Protein AF-A0A4Y6UR28-F1 (afdb_monomer)

Structure (mmCIF, N/CA/C/O backbone):
data_AF-A0A4Y6UR28-F1
#
_entry.id   AF-A0A4Y6UR28-F1
#
loop_
_atom_site.group_PDB
_atom_site.id
_atom_site.type_symbol
_atom_site.label_atom_id
_atom_site.label_alt_id
_atom_site.label_comp_id
_atom_site.label_asym_id
_atom_site.label_entity_id
_atom_site.label_seq_id
_atom_site.pdbx_PDB_ins_code
_atom_site.Cartn_x
_atom_site.Cartn_y
_atom_site.Cartn_z
_atom_site.occupancy
_atom_site.B_iso_or_equiv
_atom_site.auth_seq_id
_atom_site.auth_comp_id
_atom_site.auth_asym_id
_atom_site.auth_atom_id
_atom_site.pdbx_PDB_model_num
ATOM 1 N N . MET A 1 1 ? 22.992 -22.135 -3.417 1.00 51.03 1 MET A N 1
ATOM 2 C CA . MET A 1 1 ? 24.075 -21.199 -3.812 1.00 51.03 1 MET A CA 1
ATOM 3 C C . MET A 1 1 ? 24.356 -20.275 -2.634 1.00 51.03 1 MET A C 1
ATOM 5 O O . MET A 1 1 ? 23.474 -20.149 -1.793 1.00 51.03 1 MET A O 1
ATOM 9 N N . SER A 1 2 ? 25.537 -19.656 -2.532 1.00 64.38 2 SER A N 1
ATOM 10 C CA . SER A 1 2 ? 25.738 -18.569 -1.558 1.00 64.38 2 SER A CA 1
ATOM 11 C C . SER A 1 2 ? 24.917 -17.337 -1.967 1.00 64.38 2 SER A C 1
ATOM 13 O O . SER A 1 2 ? 24.614 -17.158 -3.150 1.00 64.38 2 SER A O 1
ATOM 15 N N . SER A 1 3 ? 24.559 -16.483 -1.005 1.00 68.31 3 SER A N 1
ATOM 16 C CA . SER A 1 3 ? 23.800 -15.247 -1.261 1.00 68.31 3 SER A CA 1
ATOM 17 C C . SER A 1 3 ? 24.521 -14.319 -2.248 1.00 68.31 3 SER A C 1
ATOM 19 O O . SER A 1 3 ? 23.898 -13.819 -3.182 1.00 68.31 3 SER A O 1
ATOM 21 N N . SER A 1 4 ? 25.844 -14.173 -2.106 1.00 73.25 4 SER A N 1
ATOM 22 C CA . SER A 1 4 ? 26.700 -13.434 -3.047 1.00 73.25 4 SER A CA 1
ATOM 23 C C . SER A 1 4 ? 26.659 -14.024 -4.463 1.00 73.25 4 SER A C 1
ATOM 25 O O . SER A 1 4 ? 26.408 -13.284 -5.407 1.00 73.25 4 SER A O 1
ATOM 27 N N . GLN A 1 5 ? 26.785 -15.347 -4.636 1.00 76.50 5 GLN A N 1
ATOM 28 C CA . GLN A 1 5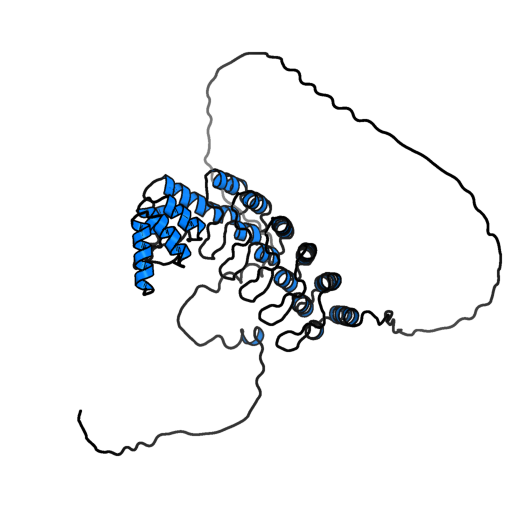 ? 26.731 -15.951 -5.974 1.00 76.50 5 GLN A CA 1
ATOM 29 C C . GLN A 1 5 ? 25.362 -15.750 -6.647 1.00 76.50 5 GLN A C 1
ATOM 31 O O . GLN A 1 5 ? 25.298 -15.583 -7.863 1.00 76.50 5 GLN A O 1
ATOM 36 N N . SER A 1 6 ? 24.273 -15.755 -5.869 1.00 80.50 6 SER A N 1
ATOM 37 C CA . SER A 1 6 ? 22.918 -15.491 -6.377 1.00 80.50 6 SER A CA 1
ATOM 38 C C . SER A 1 6 ? 22.771 -14.047 -6.878 1.00 80.50 6 SER A C 1
ATOM 40 O O . SER A 1 6 ? 22.337 -13.819 -8.007 1.00 80.50 6 SER A O 1
ATOM 42 N N . ARG A 1 7 ? 23.229 -13.076 -6.076 1.00 85.56 7 ARG A N 1
ATOM 43 C CA . ARG A 1 7 ? 23.301 -11.646 -6.423 1.00 85.56 7 ARG A CA 1
ATOM 44 C C . ARG A 1 7 ? 24.124 -11.403 -7.691 1.00 85.56 7 ARG A C 1
ATOM 46 O O . ARG A 1 7 ? 23.654 -10.723 -8.599 1.00 85.56 7 ARG A O 1
ATOM 53 N N . ASP A 1 8 ? 25.316 -11.985 -7.783 1.00 87.75 8 ASP A N 1
ATOM 54 C CA . ASP A 1 8 ? 26.204 -11.790 -8.934 1.00 87.75 8 ASP A CA 1
ATOM 55 C C . ASP A 1 8 ? 25.619 -12.396 -10.216 1.00 87.75 8 ASP A C 1
ATOM 57 O O . ASP A 1 8 ? 25.800 -11.855 -11.306 1.00 87.75 8 ASP A O 1
ATOM 61 N N . ASN A 1 9 ? 24.905 -13.520 -10.102 1.00 90.75 9 ASN A N 1
ATOM 62 C CA . ASN A 1 9 ? 24.182 -14.118 -11.223 1.00 90.75 9 ASN A CA 1
ATOM 63 C C . ASN A 1 9 ? 23.007 -13.234 -11.674 1.00 90.75 9 ASN A C 1
ATOM 65 O O . ASN A 1 9 ? 22.752 -13.145 -12.873 1.00 90.75 9 ASN A O 1
ATOM 69 N N . PHE A 1 10 ? 22.327 -12.560 -10.741 1.00 94.88 10 PHE A N 1
ATOM 70 C CA . PHE A 1 10 ? 21.234 -11.638 -11.049 1.00 94.88 10 PHE A CA 1
ATOM 71 C C . PHE A 1 10 ? 21.720 -10.391 -11.790 1.00 94.88 10 PHE A C 1
ATOM 73 O O . PHE A 1 10 ? 21.207 -10.100 -12.868 1.00 94.88 10 PHE A O 1
ATOM 80 N N . PHE A 1 11 ? 22.777 -9.728 -11.308 1.00 95.38 11 PHE A N 1
ATOM 81 C CA . PHE A 1 11 ? 23.387 -8.613 -12.042 1.00 95.38 11 PHE A CA 1
ATOM 82 C C . PHE A 1 11 ? 23.854 -9.031 -13.445 1.00 95.38 11 PHE A C 1
ATOM 84 O O . PHE A 1 11 ? 23.540 -8.342 -14.409 1.00 95.38 11 PHE A O 1
ATOM 91 N N . LYS A 1 12 ? 24.488 -10.202 -13.603 1.00 95.75 12 LYS A N 1
ATOM 92 C CA . LYS A 1 12 ? 24.901 -10.718 -14.925 1.00 95.75 12 LYS A CA 1
ATOM 93 C C . LYS A 1 12 ? 23.735 -11.007 -15.875 1.00 95.75 12 LYS A C 1
ATOM 95 O O . LYS A 1 12 ? 23.919 -10.909 -17.084 1.00 95.75 12 LYS A O 1
ATOM 100 N N . ALA A 1 13 ? 22.565 -11.398 -15.367 1.00 96.94 13 ALA A N 1
ATOM 101 C CA . ALA A 1 13 ? 21.364 -11.561 -16.190 1.00 96.94 13 ALA A CA 1
ATOM 102 C C . ALA A 1 13 ? 20.847 -10.196 -16.676 1.00 96.94 13 ALA A C 1
ATOM 104 O O . ALA A 1 13 ? 20.561 -10.030 -17.861 1.00 96.94 13 ALA A O 1
ATOM 105 N N . VAL A 1 14 ? 20.824 -9.204 -15.778 1.00 97.50 14 VAL A N 1
ATOM 106 C CA . VAL A 1 14 ? 20.419 -7.822 -16.075 1.00 97.50 14 VAL A CA 1
ATOM 107 C C . VAL A 1 14 ? 21.368 -7.150 -17.075 1.00 97.50 14 VAL A C 1
ATOM 109 O O . VAL A 1 14 ? 20.892 -6.584 -18.050 1.00 97.50 14 VAL A O 1
ATOM 112 N N . GLU A 1 15 ? 22.691 -7.255 -16.903 1.00 96.56 15 GLU A N 1
ATOM 113 C CA . GLU A 1 15 ? 23.696 -6.716 -17.845 1.00 96.56 15 GLU A CA 1
ATOM 114 C C . GLU A 1 15 ? 23.514 -7.258 -19.273 1.00 96.56 15 GLU A C 1
ATOM 116 O O . GLU A 1 15 ? 23.715 -6.543 -20.255 1.00 96.56 15 GLU A O 1
ATOM 121 N N . ARG A 1 16 ? 23.112 -8.528 -19.398 1.00 96.50 16 ARG A N 1
ATOM 122 C CA . ARG A 1 16 ? 22.907 -9.210 -20.684 1.00 96.50 16 ARG A CA 1
ATOM 123 C C . ARG A 1 16 ? 21.554 -8.935 -21.337 1.00 96.50 16 ARG A C 1
ATOM 125 O O . ARG A 1 16 ? 21.399 -9.304 -22.497 1.00 96.50 16 ARG A O 1
ATOM 132 N N . GLY A 1 17 ? 20.596 -8.351 -20.617 1.00 96.31 17 GLY A N 1
ATOM 133 C CA . GLY A 1 17 ? 19.218 -8.211 -21.098 1.00 96.31 17 GLY A CA 1
ATOM 134 C C . GLY A 1 17 ? 18.446 -9.534 -21.122 1.00 96.31 17 GLY A C 1
ATOM 135 O O . GLY A 1 17 ? 17.501 -9.687 -21.886 1.00 96.31 17 GLY A O 1
ATOM 136 N N . ASP A 1 18 ? 18.857 -10.525 -20.323 1.00 96.69 18 ASP A N 1
ATOM 137 C CA . ASP A 1 18 ? 18.219 -11.846 -20.287 1.00 96.69 18 ASP A CA 1
ATOM 138 C C . ASP A 1 18 ? 16.942 -11.785 -19.433 1.00 96.69 18 ASP A C 1
ATOM 140 O O . ASP A 1 18 ? 16.941 -12.119 -18.245 1.00 96.69 18 ASP A O 1
ATOM 144 N N . ILE A 1 19 ? 15.856 -11.289 -20.033 1.00 96.44 19 ILE A N 1
ATOM 145 C CA . ILE A 1 19 ? 14.559 -11.070 -19.377 1.00 96.44 19 ILE A CA 1
ATOM 146 C C . ILE A 1 19 ? 13.972 -12.345 -18.754 1.00 96.44 19 ILE A C 1
ATOM 148 O O . ILE A 1 19 ? 13.383 -12.283 -17.670 1.00 96.44 19 ILE A O 1
ATOM 152 N N . ASP A 1 20 ? 14.186 -13.506 -19.376 1.00 96.25 20 ASP A N 1
ATOM 153 C CA . ASP A 1 20 ? 13.738 -14.800 -18.856 1.00 96.25 20 ASP A CA 1
ATOM 154 C C . ASP A 1 20 ? 14.531 -15.184 -17.600 1.00 96.25 20 ASP A C 1
ATOM 156 O O . ASP A 1 20 ? 13.943 -15.560 -16.579 1.00 96.25 20 ASP A O 1
ATOM 160 N N . ALA A 1 21 ? 15.862 -15.036 -17.618 1.00 96.00 21 ALA A N 1
ATOM 161 C CA . ALA A 1 21 ? 16.684 -15.266 -16.435 1.00 96.00 21 ALA A CA 1
ATOM 162 C C . ALA A 1 21 ? 16.401 -14.248 -15.322 1.00 96.00 21 ALA A C 1
ATOM 164 O O . ALA A 1 21 ? 16.316 -14.654 -14.164 1.00 96.00 21 ALA A O 1
ATOM 165 N N . VAL A 1 22 ? 16.211 -12.963 -15.642 1.00 96.44 22 VAL A N 1
ATOM 166 C CA . VAL A 1 22 ? 15.828 -11.918 -14.676 1.00 96.44 22 VAL A CA 1
ATOM 167 C C . VAL A 1 22 ? 14.495 -12.267 -14.017 1.00 96.44 22 VAL A C 1
ATOM 169 O O . VAL A 1 22 ? 14.413 -12.331 -12.791 1.00 96.44 22 VAL A O 1
ATOM 172 N N . THR A 1 23 ? 13.462 -12.555 -14.811 1.00 95.19 23 THR A N 1
ATOM 173 C CA . THR A 1 23 ? 12.115 -12.861 -14.305 1.00 95.19 23 THR A CA 1
ATOM 174 C C . THR A 1 23 ? 12.115 -14.131 -13.459 1.00 95.19 23 THR A C 1
ATOM 176 O O . THR A 1 23 ? 11.526 -14.151 -12.373 1.00 95.19 23 THR A O 1
ATOM 179 N N . ARG A 1 24 ? 12.834 -15.172 -13.901 1.00 94.94 24 ARG A N 1
ATOM 180 C CA . ARG A 1 24 ? 13.018 -16.407 -13.133 1.00 94.94 24 ARG A CA 1
ATOM 181 C C . ARG A 1 24 ? 13.748 -16.145 -11.815 1.00 94.94 24 ARG A C 1
ATOM 183 O O . ARG A 1 24 ? 13.255 -16.577 -10.778 1.00 94.94 24 ARG A O 1
ATOM 190 N N . LEU A 1 25 ? 14.859 -15.407 -11.818 1.00 94.56 25 LEU A N 1
ATOM 191 C CA . LEU A 1 25 ? 15.621 -15.105 -10.600 1.00 94.56 25 LEU A CA 1
ATOM 192 C C . LEU A 1 25 ? 14.802 -14.282 -9.596 1.00 94.56 25 LEU A C 1
ATOM 194 O O . LEU A 1 25 ? 14.847 -14.571 -8.404 1.00 94.56 25 LEU A O 1
ATOM 198 N N . ILE A 1 26 ? 13.984 -13.327 -10.054 1.00 92.94 26 ILE A N 1
ATOM 199 C CA . ILE A 1 26 ? 13.045 -12.604 -9.178 1.00 92.94 26 ILE A CA 1
ATOM 200 C C . ILE A 1 26 ? 12.004 -13.568 -8.586 1.00 92.94 26 ILE A C 1
ATOM 202 O O . ILE A 1 26 ? 11.698 -13.481 -7.398 1.00 92.94 26 ILE A O 1
ATOM 206 N N . SER A 1 27 ? 11.492 -14.529 -9.366 1.00 91.44 27 SER A N 1
ATOM 207 C CA . SER A 1 27 ? 10.577 -15.560 -8.845 1.00 91.44 27 SER A CA 1
ATOM 208 C C . SER A 1 27 ? 11.245 -16.538 -7.862 1.00 91.44 27 SER A C 1
ATOM 210 O O . SER A 1 27 ? 10.584 -17.041 -6.958 1.00 91.44 27 SER A O 1
ATOM 212 N N . GLU A 1 28 ? 12.560 -16.744 -7.986 1.00 92.44 28 GLU A N 1
ATOM 213 C CA . GLU A 1 28 ? 13.406 -17.495 -7.046 1.00 92.44 28 GLU A CA 1
ATOM 214 C C . GLU A 1 28 ? 13.794 -16.669 -5.797 1.00 92.44 28 GLU A C 1
ATOM 216 O O . GLU A 1 28 ? 14.469 -17.184 -4.906 1.00 92.44 28 GLU A O 1
ATOM 221 N N . GLY A 1 29 ? 13.348 -15.408 -5.698 1.00 89.62 29 GLY A N 1
ATOM 222 C CA . GLY A 1 29 ? 13.549 -14.537 -4.536 1.00 89.62 29 GLY A CA 1
ATOM 223 C C . GLY A 1 29 ? 14.713 -13.546 -4.646 1.00 89.62 29 GLY A C 1
ATOM 224 O O . GLY A 1 29 ? 15.168 -13.043 -3.618 1.00 89.62 29 GLY A O 1
ATOM 225 N N . ALA A 1 30 ? 15.220 -13.255 -5.849 1.00 92.12 30 ALA A N 1
ATOM 226 C CA . ALA A 1 30 ? 16.208 -12.194 -6.042 1.00 92.12 30 ALA A CA 1
ATOM 227 C C . ALA A 1 30 ? 15.619 -10.811 -5.703 1.00 92.12 30 ALA A C 1
ATOM 229 O O . ALA A 1 30 ? 14.570 -10.420 -6.218 1.00 92.12 30 ALA A O 1
ATOM 230 N N . ASP A 1 31 ? 16.318 -10.060 -4.850 1.00 90.81 31 ASP A N 1
ATOM 231 C CA . ASP A 1 31 ? 15.919 -8.710 -4.459 1.00 90.81 31 ASP A CA 1
ATOM 232 C C . ASP A 1 31 ? 16.218 -7.698 -5.576 1.00 90.81 31 ASP A C 1
ATOM 234 O O . ASP A 1 31 ? 17.370 -7.472 -5.944 1.00 90.81 31 ASP A O 1
ATOM 238 N N . VAL A 1 32 ? 15.174 -7.043 -6.089 1.00 91.88 32 VAL A N 1
ATOM 239 C CA . VAL A 1 32 ? 15.271 -5.998 -7.124 1.00 91.88 32 VAL A CA 1
ATOM 240 C C . VAL A 1 32 ? 15.881 -4.681 -6.621 1.00 91.88 32 VAL A C 1
ATOM 242 O O . VAL A 1 32 ? 16.172 -3.799 -7.429 1.00 91.88 32 VAL A O 1
ATOM 245 N N . LYS A 1 33 ? 16.075 -4.533 -5.303 1.00 90.50 33 LYS A N 1
ATOM 246 C CA . LYS A 1 33 ? 16.653 -3.347 -4.643 1.00 90.50 33 LYS A CA 1
ATOM 247 C C . LYS A 1 33 ? 18.112 -3.535 -4.224 1.00 90.50 33 LYS A C 1
ATOM 249 O O . LYS A 1 33 ? 18.701 -2.596 -3.701 1.00 90.50 33 LYS A O 1
ATOM 254 N N . VAL A 1 34 ? 18.704 -4.708 -4.465 1.00 92.38 34 VAL A N 1
ATOM 255 C CA . VAL A 1 34 ? 20.110 -4.974 -4.134 1.00 92.38 34 VAL A CA 1
ATOM 256 C C . VAL A 1 34 ? 21.042 -3.974 -4.831 1.00 92.38 34 VAL A C 1
ATOM 258 O O . VAL A 1 34 ? 20.887 -3.699 -6.014 1.00 92.38 34 VAL A O 1
ATOM 261 N N . GLU A 1 35 ? 22.035 -3.448 -4.121 1.00 93.56 35 GLU A N 1
ATOM 262 C CA . GLU A 1 35 ? 23.006 -2.483 -4.658 1.00 93.56 35 GLU A CA 1
ATOM 263 C C . GLU A 1 35 ? 24.371 -3.134 -4.877 1.00 93.56 35 GLU A C 1
ATOM 265 O O . GLU A 1 35 ? 24.881 -3.812 -3.981 1.00 93.56 35 GLU A O 1
ATOM 270 N N . ASN A 1 36 ? 25.002 -2.922 -6.033 1.00 92.81 36 ASN A N 1
ATOM 271 C CA . ASN A 1 36 ? 26.381 -3.361 -6.252 1.00 92.81 36 ASN A CA 1
ATOM 272 C C . ASN A 1 36 ? 27.397 -2.495 -5.467 1.00 92.81 36 ASN A C 1
ATOM 274 O O . ASN A 1 36 ? 27.038 -1.577 -4.731 1.00 92.81 36 ASN A O 1
ATOM 278 N N . ASP A 1 37 ? 28.694 -2.753 -5.632 1.00 92.50 37 ASP A N 1
ATOM 279 C CA . ASP A 1 37 ? 29.741 -2.057 -4.868 1.00 92.50 37 ASP A CA 1
ATOM 280 C C . ASP A 1 37 ? 29.847 -0.549 -5.189 1.00 92.50 37 ASP A C 1
ATOM 282 O O . ASP A 1 37 ? 30.462 0.201 -4.424 1.00 92.50 37 ASP A O 1
ATOM 286 N N . LYS A 1 38 ? 29.200 -0.074 -6.264 1.00 93.19 38 LYS A N 1
ATOM 287 C CA . LYS A 1 38 ? 29.044 1.347 -6.617 1.00 93.19 38 LYS A CA 1
ATOM 288 C C . LYS A 1 38 ? 27.717 1.966 -6.147 1.00 93.19 38 LYS A C 1
ATOM 290 O O . LYS A 1 38 ? 27.502 3.152 -6.369 1.00 93.19 38 LYS A O 1
ATOM 295 N N . GLY A 1 39 ? 26.838 1.204 -5.493 1.00 94.50 39 GLY A N 1
ATOM 296 C CA . GLY A 1 39 ? 25.469 1.635 -5.178 1.00 94.50 39 GLY A CA 1
ATOM 297 C C . GLY A 1 39 ? 24.483 1.470 -6.344 1.00 94.50 39 GLY A C 1
ATOM 298 O O . GLY A 1 39 ? 23.332 1.875 -6.234 1.00 94.50 39 GLY A O 1
ATOM 299 N N . GLU A 1 40 ? 24.897 0.890 -7.477 1.00 95.56 40 GLU A N 1
ATOM 300 C CA . GLU A 1 40 ? 24.010 0.712 -8.631 1.00 95.56 40 GLU A CA 1
ATOM 301 C C . GLU A 1 40 ? 23.041 -0.452 -8.354 1.00 95.56 40 GLU A C 1
ATOM 303 O O . GLU A 1 40 ? 23.459 -1.591 -8.119 1.00 95.56 40 GLU A O 1
ATOM 308 N N . THR A 1 41 ? 21.736 -0.178 -8.399 1.00 96.00 41 THR A N 1
ATOM 309 C CA . THR A 1 41 ? 20.687 -1.215 -8.369 1.00 96.00 41 THR A CA 1
ATOM 310 C C . THR A 1 41 ? 20.533 -1.894 -9.740 1.00 96.00 41 THR A C 1
ATOM 312 O O . THR A 1 41 ? 20.923 -1.304 -10.752 1.00 96.00 41 THR A O 1
ATOM 315 N N . PRO A 1 42 ? 19.892 -3.078 -9.840 1.00 96.88 42 PRO A N 1
ATOM 316 C CA . PRO A 1 42 ? 19.489 -3.686 -11.109 1.00 96.88 42 PRO A CA 1
ATOM 317 C C . PRO A 1 42 ? 18.855 -2.707 -12.105 1.00 96.88 42 PRO A C 1
ATOM 319 O O . PRO A 1 42 ? 19.124 -2.786 -13.298 1.00 96.88 42 PRO A O 1
ATOM 322 N N . LEU A 1 43 ? 18.060 -1.745 -11.624 1.00 97.00 43 LEU A N 1
ATOM 323 C CA . LEU A 1 43 ? 17.400 -0.759 -12.479 1.00 97.00 43 LEU A CA 1
ATOM 324 C C . LEU A 1 43 ? 18.385 0.244 -13.105 1.00 97.00 43 LEU A C 1
ATOM 326 O O . LEU A 1 43 ? 18.196 0.626 -14.258 1.00 97.00 43 LEU A O 1
ATOM 330 N N . HIS A 1 44 ? 19.453 0.628 -12.393 1.00 97.38 44 HIS A N 1
ATOM 331 C CA . HIS A 1 44 ? 20.538 1.432 -12.973 1.00 97.38 44 HIS A CA 1
ATOM 332 C C . HIS A 1 44 ? 21.225 0.653 -14.096 1.00 97.38 44 HIS A C 1
ATOM 334 O O . HIS A 1 44 ? 21.393 1.174 -15.193 1.00 97.38 44 HIS A O 1
ATOM 340 N N . ILE A 1 45 ? 21.566 -0.614 -13.843 1.00 97.38 45 ILE A N 1
ATOM 341 C CA . ILE A 1 45 ? 22.249 -1.473 -14.815 1.00 97.38 45 ILE A CA 1
ATOM 342 C C . ILE A 1 45 ? 21.373 -1.689 -16.060 1.00 97.38 45 ILE A C 1
ATOM 344 O O . ILE A 1 45 ? 21.836 -1.462 -17.174 1.00 97.38 45 ILE A O 1
ATOM 348 N N . ALA A 1 46 ? 20.092 -2.031 -15.897 1.00 97.69 46 ALA A N 1
ATOM 349 C CA . ALA A 1 46 ? 19.163 -2.191 -17.018 1.00 97.69 46 ALA A CA 1
ATOM 350 C C . ALA A 1 46 ? 19.041 -0.911 -17.872 1.00 97.69 46 ALA A C 1
ATOM 352 O O . ALA A 1 46 ? 19.027 -0.990 -19.101 1.00 97.69 46 ALA A O 1
ATOM 353 N N . ALA A 1 47 ? 19.020 0.266 -17.233 1.00 97.69 47 ALA A N 1
ATOM 354 C CA . ALA A 1 47 ? 18.982 1.553 -17.923 1.00 97.69 47 ALA A CA 1
ATOM 355 C C . ALA A 1 47 ? 20.292 1.869 -18.676 1.00 97.69 47 ALA A C 1
ATOM 357 O O . ALA A 1 47 ? 20.229 2.287 -19.832 1.00 97.69 47 ALA A O 1
ATOM 358 N N . VAL A 1 48 ? 21.457 1.612 -18.062 1.00 97.19 48 VAL A N 1
ATOM 359 C CA . VAL A 1 48 ? 22.799 1.788 -18.666 1.00 97.19 48 VAL A CA 1
ATOM 360 C C . VAL A 1 48 ? 22.990 0.925 -19.910 1.00 97.19 48 VAL A C 1
ATOM 362 O O . VAL A 1 48 ? 23.592 1.374 -20.883 1.00 97.19 48 VAL A O 1
ATOM 365 N N . TRP A 1 49 ? 22.498 -0.314 -19.889 1.00 96.44 49 TRP A N 1
ATOM 366 C CA . TRP A 1 49 ? 22.656 -1.248 -21.006 1.00 96.44 49 TRP A CA 1
ATOM 367 C C . TRP A 1 49 ? 21.534 -1.164 -22.053 1.00 96.44 49 TRP A C 1
ATOM 369 O O . TRP A 1 49 ? 21.641 -1.787 -23.107 1.00 96.44 49 TRP A O 1
ATOM 379 N N . GLY A 1 50 ? 20.492 -0.361 -21.811 1.00 96.50 50 GLY A N 1
ATOM 380 C CA . GLY A 1 50 ? 19.418 -0.114 -22.777 1.00 96.50 50 GLY A CA 1
ATOM 381 C C . GLY A 1 50 ? 18.329 -1.194 -22.838 1.00 96.50 50 GLY A C 1
ATOM 382 O O . GLY A 1 50 ? 17.563 -1.226 -23.801 1.00 96.50 50 GLY A O 1
ATOM 383 N N . HIS A 1 51 ? 18.230 -2.058 -21.825 1.00 96.94 51 HIS A N 1
ATOM 384 C CA . HIS A 1 51 ? 17.303 -3.197 -21.796 1.00 96.94 51 HIS A CA 1
ATOM 385 C C . HIS A 1 51 ? 15.925 -2.771 -21.279 1.00 96.94 51 HIS A C 1
ATOM 387 O O . HIS A 1 51 ? 15.625 -2.887 -20.088 1.00 96.94 51 HIS A O 1
ATOM 393 N N . LYS A 1 52 ? 15.093 -2.212 -22.167 1.00 95.81 52 LYS A N 1
ATOM 394 C CA . LYS A 1 52 ? 13.780 -1.641 -21.814 1.00 95.81 52 LYS A CA 1
ATOM 395 C C . LYS A 1 52 ? 12.849 -2.655 -21.143 1.00 95.81 52 LYS A C 1
ATOM 397 O O . LYS A 1 52 ? 12.233 -2.334 -20.134 1.00 95.81 52 LYS A O 1
ATOM 402 N N . ASP A 1 53 ? 12.762 -3.866 -21.674 1.00 96.31 53 ASP A N 1
ATOM 403 C CA . ASP A 1 53 ? 11.957 -4.962 -21.127 1.00 96.31 53 ASP A CA 1
ATOM 404 C C . ASP A 1 53 ? 12.379 -5.342 -19.697 1.00 96.31 53 ASP A C 1
ATOM 406 O O . ASP A 1 53 ? 11.534 -5.515 -18.816 1.00 96.31 53 ASP A O 1
ATOM 410 N N . VAL A 1 54 ? 13.687 -5.375 -19.431 1.00 97.50 54 VAL A N 1
ATOM 411 C CA . VAL A 1 54 ? 14.246 -5.575 -18.088 1.00 97.50 54 VAL A CA 1
ATOM 412 C C . VAL A 1 54 ? 13.957 -4.377 -17.175 1.00 97.50 54 VAL A C 1
ATOM 414 O O . VAL A 1 54 ? 13.590 -4.583 -16.019 1.00 97.50 54 VAL A O 1
ATOM 417 N N . VAL A 1 55 ? 14.046 -3.135 -17.670 1.00 96.94 55 VAL A N 1
ATOM 418 C CA . VAL A 1 55 ? 13.624 -1.927 -16.929 1.00 96.94 55 VAL A CA 1
ATOM 419 C C . VAL A 1 55 ? 12.149 -2.026 -16.526 1.00 96.94 55 VAL A C 1
ATOM 421 O O . VAL A 1 55 ? 11.820 -1.830 -15.356 1.00 96.94 55 VAL A O 1
ATOM 424 N N . GLU A 1 56 ? 11.263 -2.372 -17.462 1.00 94.69 56 GLU A N 1
ATOM 425 C CA . GLU A 1 56 ? 9.830 -2.529 -17.207 1.00 94.69 56 GLU A CA 1
ATOM 426 C C . GLU A 1 56 ? 9.554 -3.630 -16.178 1.00 94.69 56 GLU A C 1
ATOM 428 O O . GLU A 1 56 ? 8.858 -3.380 -15.194 1.00 94.69 56 GLU A O 1
ATOM 433 N N . ALA A 1 57 ? 10.157 -4.810 -16.339 1.00 94.62 57 ALA A N 1
ATOM 434 C CA . ALA A 1 57 ? 9.987 -5.920 -15.407 1.00 94.62 57 ALA A CA 1
ATOM 435 C C . ALA A 1 57 ? 10.517 -5.606 -13.999 1.00 94.62 57 ALA A C 1
ATOM 437 O O . ALA A 1 57 ? 9.893 -5.992 -13.011 1.00 94.62 57 ALA A O 1
ATOM 438 N N . LEU A 1 58 ? 11.631 -4.879 -13.870 1.00 95.25 58 LEU A N 1
ATOM 439 C CA . LEU A 1 58 ? 12.151 -4.444 -12.570 1.00 95.25 58 LEU A CA 1
ATOM 440 C C . LEU A 1 58 ? 11.213 -3.433 -11.891 1.00 95.25 58 LEU A C 1
ATOM 442 O O . LEU A 1 58 ? 10.943 -3.566 -10.694 1.00 95.25 58 LEU A O 1
ATOM 446 N N . LEU A 1 59 ? 10.674 -2.462 -12.638 1.00 93.38 59 LEU A N 1
ATOM 447 C CA . LEU A 1 59 ? 9.685 -1.501 -12.132 1.00 93.38 59 LEU A CA 1
ATOM 448 C C . LEU A 1 59 ? 8.392 -2.201 -11.684 1.00 93.38 59 LEU A C 1
ATOM 450 O O . LEU A 1 59 ? 7.921 -1.959 -10.573 1.00 93.38 59 LEU A O 1
ATOM 454 N N . ASP A 1 60 ? 7.871 -3.130 -12.491 1.00 88.88 60 ASP A N 1
ATOM 455 C CA . ASP A 1 60 ? 6.666 -3.916 -12.183 1.00 88.88 60 ASP A CA 1
ATOM 456 C C . ASP A 1 60 ? 6.865 -4.868 -10.983 1.00 88.88 60 ASP A C 1
ATOM 458 O O . ASP A 1 60 ? 5.901 -5.282 -10.332 1.00 88.88 60 ASP A O 1
ATOM 462 N N . LYS A 1 61 ? 8.120 -5.187 -10.634 1.00 89.88 61 LYS A N 1
ATOM 463 C CA . LYS A 1 61 ? 8.506 -5.930 -9.419 1.00 89.88 61 LYS A CA 1
ATOM 464 C C . LYS A 1 61 ? 8.890 -5.025 -8.240 1.00 89.88 61 LYS A C 1
ATOM 466 O O . LYS A 1 61 ? 9.279 -5.525 -7.186 1.00 89.88 61 LYS A O 1
ATOM 471 N N . GLY A 1 62 ? 8.702 -3.711 -8.367 1.00 87.31 62 GLY A N 1
ATOM 472 C CA . GLY A 1 62 ? 8.849 -2.746 -7.278 1.00 87.31 62 GLY A CA 1
ATOM 473 C C . GLY A 1 62 ? 10.277 -2.253 -7.045 1.00 87.31 62 GLY A C 1
ATOM 474 O O . GLY A 1 62 ? 10.607 -1.900 -5.910 1.00 87.31 62 GLY A O 1
ATOM 475 N N . ALA A 1 63 ? 11.124 -2.228 -8.079 1.00 92.25 63 ALA A N 1
ATOM 476 C CA . ALA A 1 63 ? 12.375 -1.475 -8.044 1.00 92.25 63 ALA A CA 1
ATOM 477 C C . ALA A 1 63 ? 12.095 0.029 -7.851 1.00 92.25 63 ALA A C 1
ATOM 479 O O . ALA A 1 63 ? 11.156 0.578 -8.430 1.00 92.25 63 ALA A O 1
ATOM 480 N N . ASN A 1 64 ? 12.921 0.699 -7.042 1.00 91.38 64 ASN A N 1
ATOM 481 C CA . ASN A 1 64 ? 12.786 2.133 -6.791 1.00 91.38 64 ASN A CA 1
ATOM 482 C C . ASN A 1 64 ? 13.300 2.937 -7.997 1.00 91.38 64 ASN A C 1
ATOM 484 O O . ASN A 1 64 ? 14.506 2.979 -8.245 1.00 91.38 64 ASN A O 1
ATOM 488 N N . VAL A 1 65 ? 12.391 3.603 -8.718 1.00 93.00 65 VAL A N 1
ATOM 489 C CA . VAL A 1 65 ? 12.716 4.441 -9.894 1.00 93.00 65 VAL A CA 1
ATOM 490 C C . VAL A 1 65 ? 13.621 5.631 -9.555 1.00 93.00 65 VAL A C 1
ATOM 492 O O . VAL A 1 65 ? 14.410 6.070 -10.390 1.00 93.00 65 VAL A O 1
ATOM 495 N N . ASN A 1 66 ? 13.554 6.101 -8.308 1.00 91.81 66 ASN A N 1
ATOM 496 C CA . ASN A 1 66 ? 14.329 7.217 -7.771 1.00 91.81 66 ASN A CA 1
ATOM 497 C C . ASN A 1 66 ? 15.518 6.754 -6.908 1.00 91.81 66 ASN A C 1
ATOM 499 O O . ASN A 1 66 ? 16.034 7.536 -6.109 1.00 91.81 66 ASN A O 1
ATOM 503 N N . ALA A 1 67 ? 15.947 5.491 -7.028 1.00 91.94 67 ALA A N 1
ATOM 504 C CA . ALA A 1 67 ? 17.196 5.040 -6.417 1.00 91.94 67 ALA A CA 1
ATOM 505 C C . ALA A 1 67 ? 18.378 5.880 -6.933 1.00 91.94 67 ALA A C 1
ATOM 507 O O . ALA A 1 67 ? 18.346 6.357 -8.069 1.00 91.94 67 ALA A O 1
ATOM 508 N N . VAL A 1 68 ? 19.409 6.050 -6.104 1.00 93.56 68 VAL A N 1
ATOM 509 C CA . VAL A 1 68 ? 20.637 6.769 -6.463 1.00 93.56 68 VAL A CA 1
ATOM 510 C C . VAL A 1 68 ? 21.864 5.916 -6.175 1.00 93.56 68 VAL A C 1
ATOM 512 O O . VAL A 1 68 ? 21.935 5.278 -5.127 1.00 93.56 68 VAL A O 1
ATOM 515 N N . ASP A 1 69 ? 22.827 5.930 -7.092 1.00 95.00 69 ASP A N 1
ATOM 516 C CA . ASP A 1 69 ? 24.153 5.348 -6.882 1.00 95.00 69 ASP A CA 1
ATOM 517 C C . ASP A 1 69 ? 25.030 6.221 -5.953 1.00 95.00 69 ASP A C 1
ATOM 519 O O . ASP A 1 69 ? 24.624 7.291 -5.482 1.00 95.00 69 ASP A O 1
ATOM 523 N N . LYS A 1 70 ? 26.275 5.791 -5.698 1.00 96.12 70 LYS A N 1
ATOM 524 C CA . LYS A 1 70 ? 27.237 6.554 -4.877 1.00 96.12 70 LYS A CA 1
ATOM 525 C C . LYS A 1 70 ? 27.673 7.892 -5.494 1.00 96.12 70 LYS A C 1
ATOM 527 O O . LYS A 1 70 ? 28.201 8.726 -4.761 1.00 96.12 70 LYS A O 1
ATOM 532 N N . ASP A 1 71 ? 27.426 8.118 -6.785 1.00 94.75 71 ASP A N 1
ATOM 533 C CA . ASP A 1 71 ? 27.660 9.397 -7.467 1.00 94.75 71 ASP A CA 1
ATOM 534 C C . ASP A 1 71 ? 26.420 10.324 -7.415 1.00 94.75 71 ASP A C 1
ATOM 536 O O . ASP A 1 71 ? 26.456 11.443 -7.937 1.00 94.75 71 ASP A O 1
ATOM 540 N N . GLY A 1 72 ? 25.301 9.887 -6.820 1.00 94.19 72 GLY A N 1
ATOM 541 C CA . GLY A 1 72 ? 24.036 10.633 -6.804 1.00 94.19 72 GLY A CA 1
ATOM 542 C C . GLY A 1 72 ? 23.295 10.623 -8.150 1.00 94.19 72 GLY A C 1
ATOM 543 O O . GLY A 1 72 ? 22.500 11.533 -8.454 1.00 94.19 72 GLY A O 1
ATOM 544 N N . LYS A 1 73 ? 23.569 9.629 -9.001 1.00 94.94 73 LYS A N 1
ATOM 545 C CA . LYS A 1 73 ? 22.898 9.438 -10.288 1.00 94.94 73 LYS A CA 1
ATOM 546 C C . LYS A 1 73 ? 21.740 8.464 -10.131 1.00 94.94 73 LYS A C 1
ATOM 548 O O . LYS A 1 73 ? 21.860 7.470 -9.434 1.00 94.94 73 LYS A O 1
ATOM 553 N N . THR A 1 74 ? 20.621 8.767 -10.782 1.00 94.56 74 THR A N 1
ATOM 554 C CA . THR A 1 74 ? 19.450 7.884 -10.866 1.00 94.56 74 THR A CA 1
ATOM 555 C C . THR A 1 74 ? 19.515 7.046 -12.147 1.00 94.56 74 THR A C 1
ATOM 557 O O . THR A 1 74 ? 20.215 7.450 -13.084 1.00 94.56 74 THR A O 1
ATOM 560 N N . PRO A 1 75 ? 18.729 5.957 -12.278 1.00 95.31 75 PRO A N 1
ATOM 561 C CA . PRO A 1 75 ? 18.620 5.206 -13.530 1.00 95.31 75 PRO A CA 1
ATOM 562 C C . PRO A 1 75 ? 18.280 6.097 -14.736 1.00 95.31 75 PRO A C 1
ATOM 564 O O . PRO A 1 75 ? 18.843 5.917 -15.808 1.00 95.31 75 PRO A O 1
ATOM 567 N N . PHE A 1 76 ? 17.438 7.122 -14.542 1.00 95.50 76 PHE A N 1
ATOM 568 C CA . PHE A 1 76 ? 17.111 8.132 -15.560 1.00 95.50 76 PHE A CA 1
ATOM 569 C C . PHE A 1 76 ? 18.350 8.873 -16.094 1.00 95.50 76 PHE A C 1
ATOM 571 O O . PHE A 1 76 ? 18.490 9.038 -17.301 1.00 95.50 76 PHE A O 1
ATOM 578 N N . LYS A 1 77 ? 19.269 9.301 -15.213 1.00 95.25 77 LYS A N 1
ATOM 579 C CA . LYS A 1 77 ? 20.495 10.027 -15.610 1.00 95.25 77 LYS A CA 1
ATOM 580 C C . LYS A 1 77 ? 21.524 9.132 -16.311 1.00 95.25 77 LYS A C 1
ATOM 582 O O . LYS A 1 77 ? 22.469 9.651 -16.896 1.00 95.25 77 LYS A O 1
ATOM 587 N N . LEU A 1 78 ? 21.376 7.815 -16.184 1.00 94.75 78 LEU A N 1
ATOM 588 C CA . LEU A 1 78 ? 22.264 6.802 -16.751 1.00 94.75 78 LEU A CA 1
ATOM 589 C C . LEU A 1 78 ? 21.653 6.070 -17.958 1.00 94.75 78 LEU A C 1
ATOM 591 O O . LEU A 1 78 ? 22.301 5.187 -18.514 1.00 94.75 78 LEU A O 1
ATOM 595 N N . ALA A 1 79 ? 20.419 6.402 -18.349 1.00 95.94 79 ALA A N 1
ATOM 596 C CA . ALA A 1 79 ? 19.695 5.709 -19.405 1.00 95.94 79 ALA A CA 1
ATOM 597 C C . ALA A 1 79 ? 20.409 5.819 -20.764 1.00 95.94 79 ALA A C 1
ATOM 599 O O . ALA A 1 79 ? 20.782 6.907 -21.199 1.00 95.94 79 ALA A O 1
ATOM 600 N N . ALA A 1 80 ? 20.558 4.687 -21.455 1.00 93.81 80 ALA A N 1
ATOM 601 C CA . ALA A 1 80 ? 21.261 4.608 -22.737 1.00 93.81 80 ALA A CA 1
ATOM 602 C C . ALA A 1 80 ? 20.536 5.295 -23.909 1.00 93.81 80 ALA A C 1
ATOM 604 O O . ALA A 1 80 ? 21.158 5.577 -24.934 1.00 93.81 80 ALA A O 1
ATOM 605 N N . ASN A 1 81 ? 19.219 5.501 -23.804 1.00 93.62 81 ASN A N 1
ATOM 606 C CA . ASN A 1 81 ? 18.379 6.032 -24.876 1.00 93.62 81 ASN A CA 1
ATOM 607 C C . ASN A 1 81 ? 17.192 6.853 -24.338 1.00 93.62 81 ASN A C 1
ATOM 609 O O . ASN A 1 81 ? 16.759 6.681 -23.195 1.00 93.62 81 ASN A O 1
ATOM 613 N N . GLU A 1 82 ? 16.651 7.724 -25.195 1.00 94.25 82 GLU A N 1
ATOM 614 C CA . GLU A 1 82 ? 15.545 8.638 -24.867 1.00 94.25 82 GLU A CA 1
ATOM 615 C C . GLU A 1 82 ? 14.247 7.906 -24.479 1.00 94.25 82 GLU A C 1
ATOM 617 O O . GLU A 1 82 ? 13.459 8.426 -23.691 1.00 94.25 82 GLU A O 1
ATOM 622 N N . GLU A 1 83 ? 14.018 6.691 -24.989 1.00 94.31 83 GLU A N 1
ATOM 623 C CA . GLU A 1 83 ? 12.812 5.906 -24.699 1.00 94.31 83 GLU A CA 1
ATOM 624 C C . GLU A 1 83 ? 12.782 5.433 -23.237 1.00 94.31 83 GLU A C 1
ATOM 626 O O . GLU A 1 83 ? 11.804 5.662 -22.523 1.00 94.31 83 GLU A O 1
ATOM 631 N N . ILE A 1 84 ? 13.875 4.826 -22.762 1.00 95.62 84 ILE A N 1
ATOM 632 C CA . ILE A 1 84 ? 14.030 4.423 -21.358 1.00 95.62 84 ILE A CA 1
ATOM 633 C C . ILE A 1 84 ? 14.100 5.654 -20.458 1.00 95.62 84 ILE A C 1
ATOM 635 O O . ILE A 1 84 ? 13.522 5.649 -19.371 1.00 95.62 84 ILE A O 1
ATOM 639 N N . GLN A 1 85 ? 14.759 6.722 -20.914 1.00 95.25 85 GLN A N 1
ATOM 640 C CA . GLN A 1 85 ? 14.812 7.984 -20.187 1.00 95.25 85 GLN A CA 1
ATOM 641 C C . GLN A 1 85 ? 13.397 8.546 -19.957 1.00 95.25 85 GLN A C 1
ATOM 643 O O . GLN A 1 85 ? 13.022 8.785 -18.811 1.00 95.25 85 GLN A O 1
ATOM 648 N N . THR A 1 86 ? 12.574 8.651 -21.004 1.00 95.25 86 THR A N 1
ATOM 649 C CA . THR A 1 86 ? 11.178 9.117 -20.917 1.00 95.25 86 THR A CA 1
ATOM 650 C C . THR A 1 86 ? 10.330 8.206 -20.028 1.00 95.25 86 THR A C 1
ATOM 652 O O . THR A 1 86 ? 9.602 8.698 -19.167 1.00 95.25 86 THR A O 1
ATOM 655 N N . LEU A 1 87 ? 10.457 6.879 -20.166 1.00 95.62 87 LEU A N 1
ATOM 656 C CA . LEU A 1 87 ? 9.744 5.908 -19.328 1.00 95.62 87 LEU A CA 1
ATOM 657 C C . LEU A 1 87 ? 10.060 6.097 -17.836 1.00 95.62 87 LEU A C 1
ATOM 659 O O . LEU A 1 87 ? 9.143 6.142 -17.012 1.00 95.62 87 LEU A O 1
ATOM 663 N N . LEU A 1 88 ? 11.344 6.211 -17.485 1.00 95.81 88 LEU A N 1
ATOM 664 C CA . LEU A 1 88 ? 11.795 6.408 -16.107 1.00 95.81 88 LEU A CA 1
ATOM 665 C C . LEU A 1 88 ? 11.364 7.777 -15.569 1.00 95.81 88 LEU A C 1
ATOM 667 O O . LEU A 1 88 ? 10.896 7.860 -14.435 1.00 95.81 88 LEU A O 1
ATOM 671 N N . GLU A 1 89 ? 11.461 8.835 -16.378 1.00 95.56 89 GLU A N 1
ATOM 672 C CA . GLU A 1 89 ? 11.054 10.188 -15.989 1.00 95.56 89 GLU A CA 1
ATOM 673 C C . GLU A 1 89 ? 9.553 10.278 -15.726 1.00 95.56 89 GLU A C 1
ATOM 675 O O . GLU A 1 89 ? 9.137 10.758 -14.673 1.00 95.56 89 GLU A O 1
ATOM 680 N N . ASN A 1 90 ? 8.733 9.778 -16.651 1.00 95.81 90 ASN A N 1
ATOM 681 C CA . ASN A 1 90 ? 7.281 9.809 -16.527 1.00 95.81 90 ASN A CA 1
ATOM 682 C C . ASN A 1 90 ? 6.802 8.942 -15.357 1.00 95.81 90 ASN A C 1
ATOM 684 O O . ASN A 1 90 ? 5.912 9.338 -14.604 1.00 95.81 90 ASN A O 1
ATOM 688 N N . THR A 1 91 ? 7.448 7.797 -15.142 1.00 95.56 91 THR A N 1
ATOM 689 C CA . THR A 1 91 ? 7.187 6.931 -13.989 1.00 95.56 91 THR A CA 1
ATOM 690 C C . THR A 1 91 ? 7.575 7.604 -12.662 1.00 95.56 91 THR A C 1
ATOM 692 O O . THR A 1 91 ? 6.818 7.528 -11.694 1.00 95.56 91 THR A O 1
ATOM 695 N N . ALA A 1 92 ? 8.701 8.323 -12.603 1.00 94.62 92 ALA A N 1
ATOM 696 C CA . ALA A 1 92 ? 9.096 9.098 -11.424 1.00 94.62 92 ALA A CA 1
ATOM 697 C C . ALA A 1 92 ? 8.169 10.303 -11.169 1.00 94.62 92 ALA A C 1
ATOM 699 O O . ALA A 1 92 ? 7.772 10.544 -10.027 1.00 94.62 92 ALA A O 1
ATOM 700 N N . LYS A 1 93 ? 7.773 11.032 -12.223 1.00 96.75 93 LYS A N 1
ATOM 701 C CA . LYS A 1 93 ? 6.814 12.147 -12.146 1.00 96.75 93 LYS A CA 1
ATOM 702 C C . LYS A 1 93 ? 5.439 11.693 -11.665 1.00 96.75 93 LYS A C 1
ATOM 704 O O . LYS A 1 93 ? 4.803 12.436 -10.925 1.00 96.75 93 LYS A O 1
ATOM 709 N N . LEU A 1 94 ? 4.998 10.483 -12.018 1.00 97.88 94 LEU A N 1
ATOM 710 C CA . LEU A 1 94 ? 3.681 9.964 -11.637 1.00 97.88 94 LEU A CA 1
ATOM 711 C C . LEU A 1 94 ? 3.513 9.859 -10.112 1.00 97.88 94 LEU A C 1
ATOM 713 O O . LEU A 1 94 ? 2.450 10.197 -9.596 1.00 97.88 94 LEU A O 1
ATOM 717 N N . LEU A 1 95 ? 4.562 9.450 -9.388 1.00 96.12 95 LEU A N 1
ATOM 718 C CA . LEU A 1 95 ? 4.579 9.436 -7.917 1.00 96.12 95 LEU A CA 1
ATOM 719 C C . LEU A 1 95 ? 4.325 10.838 -7.342 1.00 96.12 95 LEU A C 1
ATOM 721 O O . LEU A 1 95 ? 3.469 11.020 -6.477 1.00 96.12 95 LEU A O 1
ATOM 725 N N . GLU A 1 96 ? 5.039 11.840 -7.855 1.00 96.12 96 GLU A N 1
ATOM 726 C CA . GLU A 1 96 ? 4.963 13.223 -7.378 1.00 96.12 96 GLU A CA 1
ATOM 727 C C . GLU A 1 96 ? 3.655 13.921 -7.790 1.00 96.12 96 GLU A C 1
ATOM 729 O O . GLU A 1 96 ? 3.079 14.671 -7.000 1.00 96.12 96 GLU A O 1
ATOM 734 N N . ALA A 1 97 ? 3.151 13.651 -8.997 1.00 98.06 97 ALA A N 1
ATOM 735 C CA . ALA A 1 97 ? 1.864 14.146 -9.477 1.00 98.06 97 ALA A CA 1
ATOM 736 C C . ALA A 1 97 ? 0.706 13.578 -8.644 1.00 98.06 97 ALA A C 1
ATOM 738 O O . ALA A 1 97 ? -0.169 14.334 -8.216 1.00 98.06 97 ALA A O 1
ATOM 739 N N . ALA A 1 98 ? 0.747 12.277 -8.330 1.00 98.38 98 ALA A N 1
ATOM 740 C CA . ALA A 1 98 ? -0.249 11.632 -7.482 1.00 98.38 98 ALA A CA 1
ATOM 741 C C . ALA A 1 98 ? -0.211 12.143 -6.033 1.00 98.38 98 ALA A C 1
ATOM 743 O O . ALA A 1 98 ? -1.262 12.385 -5.447 1.00 98.38 98 ALA A O 1
ATOM 744 N N . ARG A 1 99 ? 0.982 12.398 -5.475 1.00 97.56 99 ARG A N 1
ATOM 745 C CA . ARG A 1 99 ? 1.158 13.025 -4.150 1.00 97.56 99 ARG A CA 1
ATOM 746 C C . ARG A 1 99 ? 0.616 14.457 -4.088 1.00 97.56 99 ARG A C 1
ATOM 748 O O . ARG A 1 99 ? 0.098 14.876 -3.053 1.00 97.56 99 ARG A O 1
ATOM 755 N N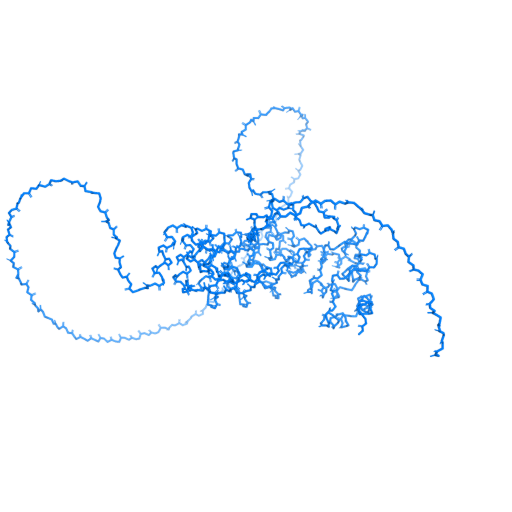 . LYS A 1 100 ? 0.730 15.207 -5.188 1.00 98.06 100 LYS A N 1
ATOM 756 C CA . LYS A 1 100 ? 0.222 16.582 -5.329 1.00 98.06 100 LYS A CA 1
ATOM 757 C C . LYS A 1 100 ? -1.264 16.681 -5.683 1.00 98.06 100 LYS A C 1
ATOM 759 O O . LYS A 1 100 ? -1.806 17.773 -5.568 1.00 98.06 100 LYS A O 1
ATOM 764 N N . GLY A 1 101 ? -1.900 15.596 -6.126 1.00 97.94 101 GLY A N 1
ATOM 765 C CA . GLY A 1 101 ? -3.295 15.614 -6.580 1.00 97.94 101 GLY A CA 1
ATOM 766 C C . GLY A 1 101 ? -3.499 16.176 -7.991 1.00 97.94 101 GLY A C 1
ATOM 767 O O . GLY A 1 101 ? -4.617 16.531 -8.348 1.00 97.94 101 GLY A O 1
ATOM 768 N N . ASN A 1 102 ? -2.442 16.278 -8.805 1.00 98.12 102 ASN A N 1
ATOM 769 C CA . ASN A 1 102 ? -2.536 16.828 -10.161 1.00 98.12 102 ASN A CA 1
ATOM 770 C C . ASN A 1 102 ? -3.101 15.771 -11.128 1.00 98.12 102 ASN A C 1
ATOM 772 O O . ASN A 1 102 ? -2.362 14.938 -11.661 1.00 98.12 102 ASN A O 1
ATOM 776 N N . ILE A 1 103 ? -4.421 15.790 -11.314 1.00 97.94 103 ILE A N 1
ATOM 777 C CA . ILE A 1 103 ? -5.171 14.808 -12.104 1.00 97.94 103 ILE A CA 1
ATOM 778 C C . ILE A 1 103 ? -4.861 14.879 -13.605 1.00 97.94 103 ILE A C 1
ATOM 780 O O . ILE A 1 103 ? -4.772 13.835 -14.258 1.00 97.94 103 ILE A O 1
ATOM 784 N N . GLU A 1 104 ? -4.641 16.073 -14.154 1.00 98.06 104 GLU A N 1
ATOM 785 C CA . GLU A 1 104 ? -4.269 16.270 -15.557 1.00 98.06 104 GLU A CA 1
ATOM 786 C C . GLU A 1 104 ? -2.916 15.615 -15.851 1.00 98.06 104 GLU A C 1
ATOM 788 O O . GLU A 1 104 ? -2.793 14.832 -16.795 1.00 98.06 104 GLU A O 1
ATOM 793 N N . GLU A 1 105 ? -1.920 15.873 -15.001 1.00 97.94 105 GLU A N 1
ATOM 794 C CA . GLU A 1 105 ? -0.576 15.310 -15.125 1.00 97.94 105 GLU A CA 1
ATOM 795 C C . GLU A 1 105 ? -0.581 13.793 -14.902 1.00 97.94 105 GLU A C 1
ATOM 797 O O . GLU A 1 105 ? 0.017 13.063 -15.687 1.00 97.94 105 GLU A O 1
ATOM 802 N N . VAL A 1 106 ? -1.311 13.286 -13.900 1.00 98.44 106 VAL A N 1
ATOM 803 C CA . VAL A 1 106 ? -1.490 11.836 -13.695 1.00 98.44 106 VAL A CA 1
ATOM 804 C C . VAL A 1 106 ? -2.083 11.177 -14.945 1.00 98.44 106 VAL A C 1
ATOM 806 O O . VAL A 1 106 ? -1.553 10.173 -15.420 1.00 98.44 106 VAL A O 1
ATOM 809 N N . THR A 1 107 ? -3.146 11.750 -15.512 1.00 97.88 107 THR A N 1
ATOM 810 C CA . THR A 1 107 ? -3.823 11.193 -16.694 1.00 97.88 107 THR A CA 1
ATOM 811 C C . THR A 1 107 ? -2.914 11.222 -17.926 1.00 97.88 107 THR A C 1
ATOM 813 O O . THR A 1 107 ? -2.829 10.229 -18.653 1.00 97.88 107 THR A O 1
ATOM 816 N N . ARG A 1 108 ? -2.177 12.324 -18.126 1.00 98.06 108 ARG A N 1
ATOM 817 C CA . ARG A 1 108 ? -1.184 12.480 -19.198 1.00 98.06 108 ARG A CA 1
ATOM 818 C C . ARG A 1 108 ? -0.071 11.436 -19.083 1.00 98.06 108 ARG A C 1
ATOM 820 O O . ARG A 1 108 ? 0.164 10.694 -20.034 1.00 98.06 108 ARG A O 1
ATOM 827 N N . LEU A 1 109 ? 0.547 11.309 -17.909 1.00 97.69 109 LEU A N 1
ATOM 828 C CA . LEU A 1 109 ? 1.634 10.361 -17.650 1.00 97.69 109 LEU A CA 1
ATOM 829 C C . LEU A 1 109 ? 1.199 8.899 -17.834 1.00 97.69 109 LEU A C 1
ATOM 831 O O . LEU A 1 109 ? 1.955 8.105 -18.391 1.00 97.69 109 LEU A O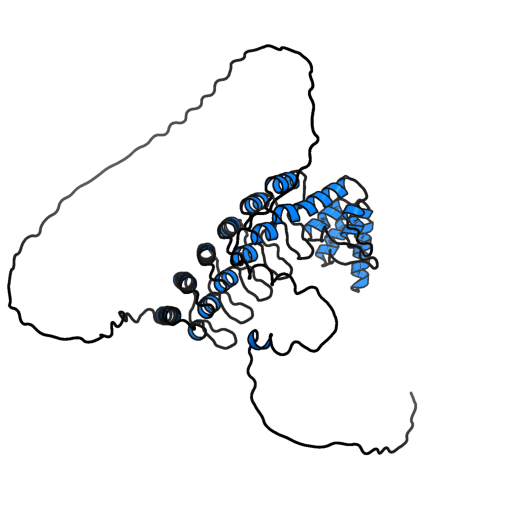 1
ATOM 835 N N . ILE A 1 110 ? -0.025 8.544 -17.427 1.00 96.31 110 ILE A N 1
ATOM 836 C CA . ILE A 1 110 ? -0.600 7.210 -17.675 1.00 96.31 110 ILE A CA 1
ATOM 837 C C . ILE A 1 110 ? -0.757 6.957 -19.182 1.00 96.31 110 ILE A C 1
ATOM 839 O O . ILE A 1 110 ? -0.394 5.881 -19.656 1.00 96.31 110 ILE A O 1
ATOM 843 N N . SER A 1 111 ? -1.252 7.936 -19.950 1.00 95.75 111 SER A N 1
ATOM 844 C CA . SER A 1 111 ? -1.389 7.798 -21.410 1.00 95.75 111 SER A CA 1
ATOM 845 C C . SER A 1 111 ? -0.043 7.717 -22.145 1.00 95.75 111 SER A C 1
ATOM 847 O O . SER A 1 111 ? 0.048 7.074 -23.187 1.00 95.75 111 SER A O 1
ATOM 849 N N . GLU A 1 112 ? 1.013 8.286 -21.560 1.00 95.31 112 GLU A N 1
ATOM 850 C CA . GLU A 1 112 ? 2.405 8.187 -22.019 1.00 95.31 112 GLU A CA 1
ATOM 851 C C . GLU A 1 112 ? 3.139 6.934 -21.494 1.00 95.31 112 GLU A C 1
ATOM 853 O O . GLU A 1 112 ? 4.348 6.799 -21.681 1.00 95.31 112 GLU A O 1
ATOM 858 N N . GLY A 1 113 ? 2.433 5.995 -20.849 1.00 91.06 113 GLY A N 1
ATOM 859 C CA . GLY A 1 113 ? 2.975 4.686 -20.470 1.00 91.06 113 GLY A CA 1
ATOM 860 C C . GLY A 1 113 ? 3.728 4.627 -19.135 1.00 91.06 113 GLY A C 1
ATOM 861 O O . GLY A 1 113 ? 4.460 3.664 -18.899 1.00 91.06 113 GLY A O 1
ATOM 862 N N . ALA A 1 114 ? 3.558 5.611 -18.243 1.00 95.12 114 ALA A N 1
ATOM 863 C CA . ALA A 1 114 ? 4.138 5.571 -16.898 1.00 95.12 114 ALA A CA 1
ATOM 864 C C . ALA A 1 114 ? 3.680 4.333 -16.097 1.00 95.12 114 ALA A C 1
ATOM 866 O O . ALA A 1 114 ? 2.499 3.971 -16.087 1.00 95.12 114 ALA A O 1
ATOM 867 N N . LYS A 1 115 ? 4.602 3.692 -15.364 1.00 95.50 115 LYS A N 1
ATOM 868 C CA . LYS A 1 115 ? 4.300 2.474 -14.592 1.00 95.50 115 LYS A CA 1
ATOM 869 C C . LYS A 1 115 ? 3.544 2.796 -13.299 1.00 95.50 115 LYS A C 1
ATOM 871 O O . LYS A 1 115 ? 4.132 3.203 -12.303 1.00 95.50 115 LYS A O 1
ATOM 876 N N . VAL A 1 116 ? 2.234 2.540 -13.280 1.00 95.19 116 VAL A N 1
ATOM 877 C CA . VAL A 1 116 ? 1.339 2.863 -12.143 1.00 95.19 116 VAL A CA 1
ATOM 878 C C . VAL A 1 116 ? 1.605 2.086 -10.848 1.00 95.19 116 VAL A C 1
ATOM 880 O O . VAL A 1 116 ? 1.179 2.517 -9.779 1.00 95.19 116 VAL A O 1
ATOM 883 N N . ASN A 1 117 ? 2.313 0.957 -10.928 1.00 94.88 117 ASN A N 1
ATOM 884 C CA . ASN A 1 117 ? 2.689 0.127 -9.778 1.00 94.88 117 ASN A CA 1
ATOM 885 C C . ASN A 1 117 ? 4.103 0.417 -9.250 1.00 94.88 117 ASN A C 1
ATOM 887 O O . ASN A 1 117 ? 4.553 -0.278 -8.335 1.00 94.88 117 ASN A O 1
ATOM 891 N N . VAL A 1 118 ? 4.802 1.412 -9.814 1.00 93.50 118 VAL A N 1
ATOM 892 C CA . VAL A 1 118 ? 6.138 1.804 -9.352 1.00 93.50 118 VAL A CA 1
ATOM 893 C C . VAL A 1 118 ? 6.133 2.134 -7.866 1.00 93.50 118 VAL A C 1
ATOM 895 O O . VAL A 1 118 ? 5.127 2.585 -7.319 1.00 93.50 118 VAL A O 1
ATOM 898 N N . LYS A 1 119 ? 7.279 1.927 -7.223 1.00 91.19 119 LYS A N 1
ATOM 899 C CA . LYS A 1 119 ? 7.491 2.233 -5.817 1.00 91.19 119 LYS A CA 1
ATOM 900 C C . LYS A 1 119 ? 8.622 3.231 -5.632 1.00 91.19 119 LYS A C 1
ATOM 902 O O . LYS A 1 119 ? 9.577 3.239 -6.405 1.00 91.19 119 LYS A O 1
ATOM 907 N N . ASP A 1 120 ? 8.510 4.051 -4.600 1.00 90.00 120 ASP A N 1
ATOM 908 C CA . ASP A 1 120 ? 9.567 4.955 -4.155 1.00 90.00 120 ASP A CA 1
ATOM 909 C C . ASP A 1 120 ? 10.443 4.340 -3.041 1.00 90.00 120 ASP A C 1
ATOM 911 O O . ASP A 1 120 ? 10.404 3.136 -2.764 1.00 90.00 120 ASP A O 1
ATOM 915 N N . GLN A 1 121 ? 11.250 5.190 -2.400 1.00 84.56 121 GLN A N 1
ATOM 916 C CA . GLN A 1 121 ? 12.116 4.849 -1.265 1.00 84.56 121 GLN A CA 1
ATOM 917 C C . GLN A 1 121 ? 11.355 4.358 -0.018 1.00 84.56 121 GLN A C 1
ATOM 919 O O . GLN A 1 121 ? 11.962 3.714 0.832 1.00 84.56 121 GLN A O 1
ATOM 924 N N . ASP A 1 122 ? 10.059 4.664 0.095 1.00 88.88 122 ASP A N 1
ATOM 925 C CA . ASP A 1 122 ? 9.171 4.314 1.209 1.00 88.88 122 ASP A CA 1
ATOM 926 C C . ASP A 1 122 ? 8.256 3.122 0.837 1.00 88.88 122 ASP A C 1
ATOM 928 O O . ASP A 1 122 ? 7.366 2.736 1.598 1.00 88.88 122 ASP A O 1
ATOM 932 N N . ASN A 1 123 ? 8.500 2.508 -0.337 1.00 91.12 123 ASN A N 1
ATOM 933 C CA . ASN A 1 123 ? 7.718 1.431 -0.967 1.00 91.12 123 ASN A CA 1
ATOM 934 C C . ASN A 1 123 ? 6.297 1.859 -1.373 1.00 91.12 123 ASN A C 1
ATOM 936 O O . ASN A 1 123 ? 5.470 0.999 -1.698 1.00 91.12 123 ASN A O 1
ATOM 940 N N . LYS A 1 124 ? 6.008 3.165 -1.361 1.00 94.88 124 LYS A N 1
ATOM 941 C CA . LYS A 1 124 ? 4.700 3.718 -1.702 1.00 94.88 124 LYS A CA 1
ATOM 942 C C . LYS A 1 124 ? 4.551 3.793 -3.213 1.00 94.88 124 LYS A C 1
ATOM 944 O O . LYS A 1 124 ? 5.467 4.181 -3.936 1.00 94.88 124 LYS A O 1
ATOM 949 N N . THR A 1 125 ? 3.374 3.397 -3.684 1.00 97.00 125 THR A N 1
ATOM 950 C CA . THR A 1 125 ? 2.959 3.563 -5.083 1.00 97.00 125 THR A CA 1
ATOM 951 C C . THR A 1 125 ? 2.247 4.907 -5.272 1.00 97.00 125 THR A C 1
ATOM 953 O O . THR A 1 125 ? 1.814 5.501 -4.280 1.00 97.00 125 THR A O 1
ATOM 956 N N . PRO A 1 126 ? 2.025 5.381 -6.513 1.00 98.19 126 PRO A N 1
ATOM 957 C CA . PRO A 1 126 ? 1.165 6.539 -6.772 1.00 98.19 126 PRO A CA 1
ATOM 958 C C . PRO A 1 126 ? -0.205 6.434 -6.076 1.00 98.19 126 PRO A C 1
ATOM 960 O O . PRO A 1 126 ? -0.700 7.417 -5.533 1.00 98.19 126 PRO A O 1
ATOM 963 N N . LEU A 1 127 ? -0.775 5.223 -5.999 1.00 98.56 127 LEU A N 1
ATOM 964 C CA . LEU A 1 127 ? -2.045 4.968 -5.311 1.00 98.56 127 LEU A CA 1
ATOM 965 C C . LEU A 1 127 ? -1.947 5.117 -3.782 1.00 98.56 127 LEU A C 1
ATOM 967 O O . LEU A 1 127 ? -2.910 5.565 -3.172 1.00 98.56 127 LEU A O 1
ATOM 971 N N . HIS A 1 128 ? -0.803 4.799 -3.159 1.00 98.62 128 HIS A N 1
ATOM 972 C CA . HIS A 1 128 ? -0.591 5.082 -1.731 1.00 98.62 128 HIS A CA 1
ATOM 973 C C . HIS A 1 128 ? -0.593 6.589 -1.476 1.00 98.62 128 HIS A C 1
ATOM 975 O O . HIS A 1 128 ? -1.291 7.050 -0.581 1.00 98.62 128 HIS A O 1
ATOM 981 N N . TRP A 1 129 ? 0.149 7.356 -2.280 1.00 98.44 129 TRP A N 1
ATOM 982 C CA . TRP A 1 129 ? 0.248 8.807 -2.116 1.00 98.44 129 TRP A CA 1
ATOM 983 C C . TRP A 1 129 ? -1.073 9.530 -2.369 1.00 98.44 129 TRP A C 1
ATOM 985 O O . TRP A 1 129 ? -1.436 10.408 -1.590 1.00 98.44 129 TRP A O 1
ATOM 995 N N . ALA A 1 130 ? -1.810 9.138 -3.410 1.00 98.75 130 ALA A N 1
ATOM 996 C CA . ALA A 1 130 ? -3.140 9.675 -3.671 1.00 98.75 130 ALA A CA 1
ATOM 997 C C . ALA A 1 130 ? -4.113 9.355 -2.523 1.00 98.75 130 ALA A C 1
ATOM 999 O O . ALA A 1 130 ? -4.888 10.216 -2.110 1.00 98.75 130 ALA A O 1
ATOM 1000 N N . ALA A 1 131 ? -4.029 8.142 -1.962 1.00 98.81 131 ALA A N 1
ATOM 1001 C CA . ALA A 1 131 ? -4.892 7.712 -0.871 1.00 98.81 131 ALA A CA 1
ATOM 1002 C C . ALA A 1 131 ? -4.557 8.362 0.484 1.00 98.81 131 ALA A C 1
ATOM 1004 O O . ALA A 1 131 ? -5.469 8.704 1.224 1.00 98.81 131 ALA A O 1
ATOM 1005 N N . GLU A 1 132 ? -3.275 8.585 0.790 1.00 98.69 132 GLU A N 1
ATOM 1006 C CA . GLU A 1 132 ? -2.785 9.282 1.997 1.00 98.69 132 GLU A CA 1
ATOM 1007 C C . GLU A 1 132 ? -3.002 10.807 1.956 1.00 98.69 132 GLU A C 1
ATOM 1009 O O . GLU A 1 132 ? -2.722 11.509 2.926 1.00 98.69 132 GLU A O 1
ATOM 1014 N N . LYS A 1 133 ? -3.392 11.363 0.807 1.00 98.50 133 LYS A N 1
ATOM 1015 C CA . LYS A 1 133 ? -3.605 12.810 0.638 1.00 98.50 133 LYS A CA 1
ATOM 1016 C C . LYS A 1 133 ? -5.029 13.163 0.215 1.00 98.50 133 LYS A C 1
ATOM 1018 O O . LYS A 1 133 ? -5.308 14.330 -0.037 1.00 98.50 133 LYS A O 1
ATOM 1023 N N . GLY A 1 134 ? -5.919 12.171 0.150 1.00 98.38 134 GLY A N 1
ATOM 1024 C CA . GLY A 1 134 ? -7.346 12.373 -0.098 1.00 98.38 134 GLY A CA 1
ATOM 1025 C C . GLY A 1 134 ? -7.697 12.714 -1.545 1.00 98.38 134 GLY A C 1
ATOM 1026 O O . GLY A 1 134 ? -8.819 13.137 -1.809 1.00 98.38 134 GLY A O 1
ATOM 1027 N N . HIS A 1 135 ? -6.772 12.520 -2.490 1.00 98.69 135 HIS A N 1
ATOM 1028 C CA . HIS A 1 135 ? -6.930 12.911 -3.895 1.00 98.69 135 HIS A CA 1
ATOM 1029 C C . HIS A 1 135 ? -7.821 11.918 -4.648 1.00 98.69 135 HIS A C 1
ATOM 1031 O O . HIS A 1 135 ? -7.346 11.097 -5.440 1.00 98.69 135 HIS A O 1
ATOM 1037 N N . LYS A 1 136 ? -9.125 11.972 -4.370 1.00 98.38 136 LYS A N 1
ATOM 1038 C CA . LYS A 1 136 ? -10.146 11.046 -4.872 1.00 98.38 136 LYS A CA 1
ATOM 1039 C C . LYS A 1 136 ? -10.112 10.888 -6.394 1.00 98.38 136 LYS A C 1
ATOM 1041 O O . LYS A 1 136 ? -10.146 9.767 -6.887 1.00 98.38 136 LYS A O 1
ATOM 1046 N N . GLU A 1 137 ? -9.992 11.977 -7.143 1.00 98.62 137 GLU A N 1
ATOM 1047 C CA . GLU A 1 137 ? -9.978 11.974 -8.609 1.00 98.62 137 GLU A CA 1
ATOM 1048 C C . GLU A 1 137 ? -8.755 11.223 -9.157 1.00 98.62 137 GLU A C 1
ATOM 1050 O O . GLU A 1 137 ? -8.859 10.475 -10.132 1.00 98.62 137 GLU A O 1
ATOM 1055 N N . VAL A 1 138 ? -7.600 11.371 -8.496 1.00 98.81 138 VAL A N 1
ATOM 1056 C CA . VAL A 1 138 ? -6.365 10.641 -8.820 1.00 98.81 138 VAL A CA 1
ATOM 1057 C C . VAL A 1 138 ? -6.509 9.157 -8.487 1.00 98.81 138 VAL A C 1
ATOM 1059 O O . VAL A 1 138 ? -6.101 8.314 -9.287 1.00 98.81 138 VAL A O 1
ATOM 1062 N N . VAL A 1 139 ? -7.125 8.820 -7.349 1.00 98.81 139 VAL A N 1
ATOM 1063 C CA . VAL A 1 139 ? -7.470 7.433 -6.997 1.00 98.81 139 VAL A CA 1
ATOM 1064 C C . VAL A 1 139 ? -8.386 6.834 -8.072 1.00 98.81 139 VAL A C 1
ATOM 1066 O O . VAL A 1 139 ? -8.042 5.812 -8.661 1.00 98.81 139 VAL A O 1
ATOM 1069 N N . ASP A 1 140 ? -9.481 7.509 -8.426 1.00 98.50 140 ASP A N 1
ATOM 1070 C CA . ASP A 1 140 ? -10.429 7.077 -9.461 1.00 98.50 140 ASP A CA 1
ATOM 1071 C C . ASP A 1 140 ? -9.792 6.944 -10.856 1.00 98.50 140 ASP A C 1
ATOM 1073 O O . ASP A 1 140 ? -10.286 6.175 -11.684 1.00 98.50 140 ASP A O 1
ATOM 1077 N N . ALA A 1 141 ? -8.733 7.697 -11.167 1.00 98.25 141 ALA A N 1
ATOM 1078 C CA . ALA A 1 141 ? -7.973 7.551 -12.409 1.00 98.25 141 ALA A CA 1
ATOM 1079 C C . ALA A 1 141 ? -7.035 6.336 -12.373 1.00 98.25 141 ALA A C 1
ATOM 1081 O O . ALA A 1 141 ? -7.060 5.518 -13.294 1.00 98.25 141 ALA A O 1
ATOM 1082 N N . LEU A 1 142 ? -6.261 6.169 -11.296 1.00 98.12 142 LEU A N 1
ATOM 1083 C CA . LEU A 1 142 ? -5.346 5.036 -11.114 1.00 98.12 142 LEU A CA 1
ATOM 1084 C C . LEU A 1 142 ? -6.092 3.693 -11.065 1.00 98.12 142 LEU A C 1
ATOM 1086 O O . LEU A 1 142 ? -5.635 2.713 -11.651 1.00 98.12 142 LEU A O 1
ATOM 1090 N N . LEU A 1 143 ? -7.266 3.649 -10.427 1.00 97.88 143 LEU A N 1
ATOM 1091 C CA . LEU A 1 143 ? -8.097 2.445 -10.315 1.00 97.88 143 LEU A CA 1
ATOM 1092 C C . LEU A 1 143 ? -8.680 1.955 -11.652 1.00 97.88 143 LEU A C 1
ATOM 1094 O O . LEU A 1 143 ? -9.060 0.790 -11.757 1.00 97.88 143 LEU A O 1
ATOM 1098 N N . LYS A 1 144 ? -8.728 2.808 -12.685 1.00 96.56 144 LYS A N 1
ATOM 1099 C CA . LYS A 1 144 ? -9.160 2.430 -14.045 1.00 96.56 144 LYS A CA 1
ATOM 1100 C C . LYS A 1 144 ? -8.050 1.768 -14.866 1.00 96.56 144 LYS A C 1
ATOM 1102 O O . LYS A 1 144 ? -8.327 1.263 -15.952 1.00 96.56 144 LYS A O 1
ATOM 1107 N N . VAL A 1 145 ? -6.802 1.777 -14.390 1.00 95.56 145 VAL A N 1
ATOM 1108 C CA . VAL A 1 145 ? -5.662 1.236 -15.138 1.00 95.56 145 VAL A CA 1
ATOM 1109 C C . VAL A 1 145 ? -5.585 -0.282 -14.976 1.00 95.56 145 VAL A C 1
ATOM 1111 O O . VAL A 1 145 ? -5.505 -0.814 -13.869 1.00 95.56 145 VAL A O 1
ATOM 1114 N N . ASN A 1 146 ? -5.573 -0.997 -16.102 1.00 92.31 146 ASN A N 1
ATOM 1115 C CA . ASN A 1 146 ? -5.433 -2.451 -16.117 1.00 92.31 146 ASN A CA 1
ATOM 1116 C C . ASN A 1 146 ? -4.138 -2.886 -15.410 1.00 92.31 146 ASN A C 1
ATOM 1118 O O . ASN A 1 146 ? -3.053 -2.414 -15.739 1.00 92.31 146 ASN A O 1
ATOM 1122 N N . GLY A 1 147 ? -4.253 -3.821 -14.463 1.00 90.00 147 GLY A N 1
ATOM 1123 C CA . GLY A 1 147 ? -3.111 -4.340 -13.704 1.00 90.00 147 GLY A CA 1
ATOM 1124 C C . GLY A 1 147 ? -2.694 -3.504 -12.487 1.00 90.00 147 GLY A C 1
ATOM 1125 O O . GLY A 1 147 ? -1.684 -3.836 -11.867 1.00 90.00 147 GLY A O 1
ATOM 1126 N N . ILE A 1 148 ? -3.444 -2.462 -12.106 1.00 95.19 148 ILE A N 1
ATOM 1127 C CA . ILE A 1 148 ? -3.216 -1.718 -10.857 1.00 95.19 148 ILE A CA 1
ATOM 1128 C C . ILE A 1 148 ? -3.257 -2.650 -9.629 1.00 95.19 148 ILE A C 1
ATOM 1130 O O . ILE A 1 148 ? -4.202 -3.417 -9.430 1.00 95.19 148 ILE A O 1
ATOM 1134 N N . ASN A 1 149 ? -2.232 -2.588 -8.777 1.00 95.81 149 ASN A N 1
ATOM 1135 C CA . ASN A 1 149 ? -2.158 -3.379 -7.552 1.00 95.81 149 ASN A CA 1
ATOM 1136 C C . ASN A 1 149 ? -2.718 -2.596 -6.355 1.00 95.81 149 ASN A C 1
ATOM 1138 O O . ASN A 1 149 ? -1.980 -1.954 -5.606 1.00 95.81 149 ASN A O 1
ATOM 1142 N N . VAL A 1 150 ? -4.034 -2.687 -6.149 1.00 97.38 150 VAL A N 1
ATOM 1143 C CA . VAL A 1 150 ? -4.735 -2.005 -5.041 1.00 97.38 150 VAL A CA 1
ATOM 1144 C C . VAL A 1 150 ? -4.355 -2.505 -3.644 1.00 97.38 150 VAL A C 1
ATOM 1146 O O . VAL A 1 150 ? -4.551 -1.791 -2.665 1.00 97.38 150 VAL A O 1
ATOM 1149 N N . ASN A 1 151 ? -3.777 -3.706 -3.553 1.00 97.94 151 ASN A N 1
ATOM 1150 C CA . ASN A 1 151 ? -3.292 -4.308 -2.310 1.00 97.94 151 ASN A CA 1
ATOM 1151 C C . ASN A 1 151 ? -1.762 -4.233 -2.183 1.00 97.94 151 ASN A C 1
ATOM 1153 O O . ASN A 1 151 ? -1.176 -4.957 -1.378 1.00 97.94 151 ASN A O 1
ATOM 1157 N N . ALA A 1 152 ? -1.093 -3.396 -2.986 1.00 96.19 152 ALA A N 1
ATOM 1158 C CA . ALA A 1 152 ? 0.317 -3.104 -2.776 1.00 96.19 152 ALA A CA 1
ATOM 1159 C C . ALA A 1 152 ? 0.523 -2.572 -1.350 1.00 96.19 152 ALA A C 1
ATOM 1161 O O . ALA A 1 152 ? -0.325 -1.850 -0.834 1.00 96.19 152 ALA A O 1
ATOM 1162 N N . THR A 1 153 ? 1.647 -2.926 -0.735 1.00 96.25 153 THR A N 1
ATOM 1163 C CA . THR A 1 153 ? 2.016 -2.488 0.614 1.00 96.25 153 THR A CA 1
ATOM 1164 C C . THR A 1 153 ? 3.214 -1.541 0.603 1.00 96.25 153 THR A C 1
ATOM 1166 O O . THR A 1 153 ? 4.080 -1.666 -0.270 1.00 96.25 153 THR A O 1
ATOM 1169 N N . ASP A 1 154 ? 3.295 -0.639 1.581 1.00 95.50 154 ASP A N 1
ATOM 1170 C CA . ASP A 1 154 ? 4.479 0.172 1.886 1.00 95.50 154 ASP A CA 1
ATOM 1171 C C . ASP A 1 154 ? 5.529 -0.634 2.703 1.00 95.50 154 ASP A C 1
ATOM 1173 O O . ASP A 1 154 ? 5.475 -1.869 2.713 1.00 95.50 154 ASP A O 1
ATOM 1177 N N . TRP A 1 155 ? 6.542 -0.007 3.330 1.00 92.69 155 TRP A N 1
ATOM 1178 C CA . TRP A 1 155 ? 7.441 -0.754 4.238 1.00 92.69 155 TRP A CA 1
ATOM 1179 C C . TRP A 1 155 ? 6.711 -1.290 5.470 1.00 92.69 155 TRP A C 1
ATOM 1181 O O . TRP A 1 155 ? 6.960 -2.422 5.863 1.00 92.69 155 TRP A O 1
ATOM 1191 N N . SER A 1 156 ? 5.774 -0.529 6.037 1.00 95.75 156 SER A N 1
ATOM 1192 C CA . SER A 1 156 ? 5.026 -0.885 7.253 1.00 95.75 156 SER A CA 1
ATOM 1193 C C . SER A 1 156 ? 3.955 -1.964 7.030 1.00 95.75 156 SER A C 1
ATOM 1195 O O . SER A 1 156 ? 3.142 -2.209 7.917 1.00 95.75 156 SER A O 1
ATOM 1197 N N . GLN A 1 157 ? 3.922 -2.588 5.848 1.00 97.31 157 GLN A N 1
ATOM 1198 C CA . GLN A 1 157 ? 2.833 -3.424 5.329 1.00 97.31 157 GLN A CA 1
ATOM 1199 C C . GLN A 1 157 ? 1.476 -2.708 5.167 1.00 97.31 157 GLN A C 1
ATOM 1201 O O . GLN A 1 157 ? 0.462 -3.358 4.916 1.00 97.31 157 GLN A O 1
ATOM 1206 N N . LYS A 1 158 ? 1.428 -1.371 5.226 1.00 98.44 158 LYS A N 1
ATOM 1207 C CA . LYS A 1 158 ? 0.184 -0.620 5.017 1.00 98.44 158 LYS A CA 1
ATOM 1208 C C . LYS A 1 158 ? -0.163 -0.576 3.535 1.00 98.44 158 LYS A C 1
ATOM 1210 O O . LYS A 1 158 ? 0.691 -0.297 2.703 1.00 98.44 158 LYS A O 1
ATOM 1215 N N . THR A 1 159 ? -1.427 -0.831 3.215 1.00 98.69 159 THR A N 1
ATOM 1216 C CA . THR A 1 159 ? -1.995 -0.657 1.864 1.00 98.69 159 THR A CA 1
ATOM 1217 C C . THR A 1 159 ? -2.561 0.762 1.686 1.00 98.69 159 THR A C 1
ATOM 1219 O O . THR A 1 159 ? -2.767 1.451 2.689 1.00 98.69 159 THR A O 1
ATOM 1222 N N . PRO A 1 160 ? -2.918 1.209 0.463 1.00 98.75 160 PRO A N 1
ATOM 1223 C CA . PRO A 1 160 ? -3.608 2.488 0.258 1.00 98.75 160 PRO A CA 1
ATOM 1224 C C . PRO A 1 160 ? -4.862 2.657 1.131 1.00 98.75 160 PRO A C 1
ATOM 1226 O O . PRO A 1 160 ? -5.108 3.742 1.651 1.00 98.75 160 PRO A O 1
ATOM 1229 N N . LEU A 1 161 ? -5.605 1.568 1.376 1.00 98.75 161 LEU A N 1
ATOM 1230 C CA . LEU A 1 161 ? -6.783 1.565 2.250 1.00 98.75 161 LEU A CA 1
ATOM 1231 C C . LEU A 1 161 ? -6.433 1.834 3.726 1.00 98.75 161 LEU A C 1
ATOM 1233 O O . LEU A 1 161 ? -7.210 2.485 4.415 1.00 98.75 161 LEU A O 1
ATOM 1237 N N . HIS A 1 162 ? -5.267 1.389 4.210 1.00 98.81 162 HIS A N 1
ATOM 1238 C CA . HIS A 1 162 ? -4.798 1.743 5.556 1.00 98.81 162 HIS A CA 1
ATOM 1239 C C . HIS A 1 162 ? -4.473 3.235 5.660 1.00 98.81 162 HIS A C 1
ATOM 1241 O O . HIS A 1 162 ? -4.795 3.852 6.668 1.00 98.81 162 HIS A O 1
ATOM 1247 N N . LEU A 1 163 ? -3.828 3.811 4.638 1.00 98.69 163 LEU A N 1
ATOM 1248 C CA . LEU A 1 163 ? -3.435 5.223 4.647 1.00 98.69 163 LEU A CA 1
ATOM 1249 C C . LEU A 1 163 ? -4.664 6.139 4.579 1.00 98.69 163 LEU A C 1
ATOM 1251 O O . LEU A 1 163 ? -4.812 7.011 5.429 1.00 98.69 163 LEU A O 1
ATOM 1255 N N . ALA A 1 164 ? -5.604 5.866 3.670 1.00 98.75 164 ALA A N 1
ATOM 1256 C CA . ALA A 1 164 ? -6.875 6.591 3.611 1.00 98.75 164 ALA A CA 1
ATOM 1257 C C . ALA A 1 164 ? -7.684 6.482 4.918 1.00 98.75 164 ALA A C 1
ATOM 1259 O O . ALA A 1 164 ? -8.331 7.445 5.326 1.00 98.75 164 ALA A O 1
ATOM 1260 N N . ALA A 1 165 ? -7.615 5.330 5.599 1.00 98.62 165 ALA A N 1
ATOM 1261 C CA . ALA A 1 165 ? -8.288 5.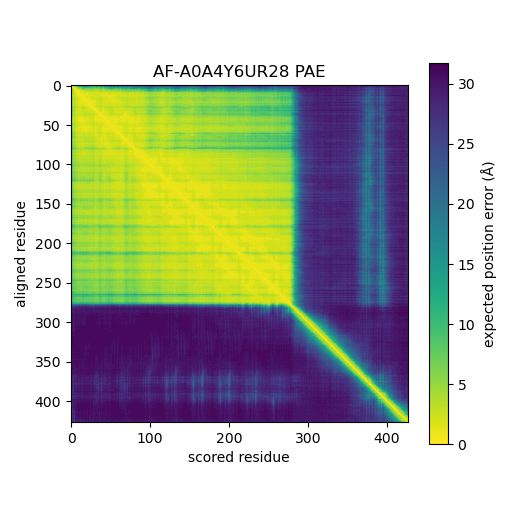116 6.876 1.00 98.62 165 ALA A CA 1
ATOM 1262 C C . ALA A 1 165 ? -7.609 5.801 8.078 1.00 98.62 165 ALA A C 1
ATOM 1264 O O . ALA A 1 165 ? -8.285 6.056 9.069 1.00 98.62 165 ALA A O 1
ATOM 1265 N N . VAL A 1 166 ? -6.306 6.107 8.013 1.00 98.19 166 VAL A N 1
ATOM 1266 C CA . VAL A 1 166 ? -5.595 6.912 9.030 1.00 98.19 166 VAL A CA 1
ATOM 1267 C C . VAL A 1 166 ? -5.904 8.399 8.871 1.00 98.19 166 VAL A C 1
ATOM 1269 O O . VAL A 1 166 ? -6.129 9.083 9.864 1.00 98.19 166 VAL A O 1
ATOM 1272 N N . GLU A 1 167 ? -5.950 8.885 7.633 1.00 98.06 167 GLU A N 1
ATOM 1273 C CA . GLU A 1 167 ? -6.089 10.313 7.305 1.00 98.06 167 GLU A CA 1
ATOM 1274 C C . GLU A 1 167 ? -7.563 10.760 7.137 1.00 98.06 167 GLU A C 1
ATOM 1276 O O . GLU A 1 167 ? -7.845 11.868 6.690 1.00 98.06 167 GLU A O 1
ATOM 1281 N N . SER A 1 168 ? -8.528 9.909 7.516 1.00 97.75 168 SER A N 1
ATOM 1282 C CA . SER A 1 168 ? -9.980 10.179 7.464 1.00 97.75 168 SER A CA 1
ATOM 1283 C C . SER A 1 168 ? -10.564 10.443 6.062 1.00 97.75 168 SER A C 1
ATOM 1285 O O . SER A 1 168 ? -11.606 11.078 5.905 1.00 97.75 168 SER A O 1
ATOM 1287 N N . HIS A 1 169 ? -9.923 9.943 5.003 1.00 98.44 169 HIS A N 1
ATOM 1288 C CA . HIS A 1 169 ? -10.336 10.196 3.619 1.00 98.44 169 HIS A CA 1
ATOM 1289 C C . HIS A 1 169 ? -11.470 9.260 3.172 1.00 98.44 169 HIS A C 1
ATOM 1291 O O . HIS A 1 169 ? -11.269 8.318 2.399 1.00 98.44 169 HIS A O 1
ATOM 1297 N N . LYS A 1 170 ? -12.680 9.525 3.675 1.00 98.31 170 LYS A N 1
ATOM 1298 C CA . LYS A 1 170 ? -13.892 8.719 3.469 1.00 98.31 170 LYS A CA 1
ATOM 1299 C C . LYS A 1 170 ? -14.170 8.390 1.998 1.00 98.31 170 LYS A C 1
ATOM 1301 O O . LYS A 1 170 ? -14.391 7.230 1.667 1.00 98.31 170 LYS A O 1
ATOM 1306 N N . GLU A 1 171 ? -14.122 9.371 1.104 1.00 98.50 171 GLU A N 1
ATOM 1307 C CA . GLU A 1 171 ? -14.461 9.196 -0.313 1.00 98.50 171 GLU A CA 1
ATOM 1308 C C . GLU A 1 171 ? -13.431 8.324 -1.048 1.00 98.50 171 GLU A C 1
ATOM 1310 O O . GLU A 1 171 ? -13.778 7.579 -1.966 1.00 98.50 171 GLU A O 1
ATOM 1315 N N . VAL A 1 172 ? -12.163 8.379 -0.622 1.00 98.81 172 VAL A N 1
ATOM 1316 C CA . VAL A 1 172 ? -11.102 7.475 -1.091 1.00 98.81 172 VAL A CA 1
ATOM 1317 C C . VAL A 1 172 ? -11.335 6.060 -0.568 1.00 98.81 172 VAL A C 1
ATOM 1319 O O . VAL A 1 172 ? -11.186 5.100 -1.323 1.00 98.81 172 VAL A O 1
ATOM 1322 N N . VAL A 1 173 ? -11.711 5.915 0.707 1.00 98.75 173 VAL A N 1
ATOM 1323 C CA . VAL A 1 173 ? -12.072 4.619 1.298 1.00 98.75 173 VAL A CA 1
ATOM 1324 C C . VAL A 1 173 ? -13.234 4.000 0.515 1.00 98.75 173 VAL A C 1
ATOM 1326 O O . VAL A 1 173 ? -13.103 2.880 0.032 1.00 98.75 173 VAL A O 1
ATOM 1329 N N . GLU A 1 174 ? -14.322 4.736 0.285 1.00 98.44 174 GLU A N 1
ATOM 1330 C CA . GLU A 1 174 ? -15.465 4.273 -0.513 1.00 98.44 174 GLU A CA 1
ATOM 1331 C C . GLU A 1 174 ? -15.064 3.867 -1.944 1.00 98.44 174 GLU A C 1
ATOM 1333 O O . GLU A 1 174 ? -15.496 2.811 -2.414 1.00 98.44 174 GLU A O 1
ATOM 1338 N N . ALA A 1 175 ? -14.200 4.637 -2.619 1.00 98.25 175 ALA A N 1
ATOM 1339 C CA . ALA A 1 175 ? -13.696 4.297 -3.953 1.00 98.25 175 ALA A CA 1
ATOM 1340 C C . ALA A 1 175 ? -12.863 2.998 -3.961 1.00 98.25 175 ALA A C 1
ATOM 1342 O O . ALA A 1 175 ? -13.077 2.125 -4.803 1.00 98.25 175 ALA A O 1
ATOM 1343 N N . LEU A 1 176 ? -11.953 2.823 -2.994 1.00 98.19 176 LEU A N 1
ATOM 1344 C CA . LEU A 1 176 ? -11.127 1.615 -2.859 1.00 98.19 176 LEU A CA 1
ATOM 1345 C C . LEU A 1 176 ? -11.964 0.367 -2.532 1.00 98.19 176 LEU A C 1
ATOM 1347 O O . LEU A 1 176 ? -11.689 -0.714 -3.054 1.00 98.19 176 LEU A O 1
ATOM 1351 N N . LEU A 1 177 ? -12.997 0.505 -1.696 1.00 97.62 177 LEU A N 1
ATOM 1352 C CA . LEU A 1 177 ? -13.867 -0.602 -1.279 1.00 97.62 177 LEU A CA 1
ATOM 1353 C C . LEU A 1 177 ? -14.768 -1.135 -2.406 1.00 97.62 177 LEU A C 1
ATOM 1355 O O . LEU A 1 177 ? -15.218 -2.278 -2.336 1.00 97.62 177 LEU A O 1
ATOM 1359 N N . GLN A 1 178 ? -14.995 -0.353 -3.466 1.00 95.19 178 GLN A N 1
ATOM 1360 C CA . GLN A 1 178 ? -15.726 -0.795 -4.661 1.00 95.19 178 GLN A CA 1
ATOM 1361 C C . GLN A 1 178 ? -14.878 -1.672 -5.604 1.00 95.19 178 GLN A C 1
ATOM 1363 O O . GLN A 1 178 ? -15.420 -2.301 -6.518 1.00 95.19 178 GLN A O 1
ATOM 1368 N N . VAL A 1 179 ? -13.557 -1.754 -5.404 1.00 94.94 179 VAL A N 1
ATOM 1369 C CA . VAL A 1 179 ? -12.660 -2.481 -6.313 1.00 94.94 179 VAL A CA 1
ATOM 1370 C C . VAL A 1 179 ? -12.714 -3.990 -6.074 1.00 94.94 179 VAL A C 1
ATOM 1372 O O . VAL A 1 179 ? -12.457 -4.496 -4.980 1.00 94.94 179 VAL A O 1
ATOM 1375 N N . LYS A 1 180 ? -12.964 -4.756 -7.141 1.00 91.56 180 LYS A N 1
ATOM 1376 C CA . LYS A 1 180 ? -12.923 -6.223 -7.093 1.00 91.56 180 LYS A CA 1
ATOM 1377 C C . LYS A 1 180 ? -11.536 -6.715 -6.659 1.00 91.56 180 LYS A C 1
ATOM 1379 O O . LYS A 1 180 ? -10.552 -6.507 -7.360 1.00 91.56 180 LYS A O 1
ATOM 1384 N N . GLY A 1 181 ? -11.493 -7.464 -5.558 1.00 91.62 181 GLY A N 1
ATOM 1385 C CA . GLY A 1 181 ? -10.260 -8.054 -5.028 1.00 91.62 181 GLY A CA 1
ATOM 1386 C C . GLY A 1 181 ? -9.526 -7.189 -4.001 1.00 91.62 181 GLY A C 1
ATOM 1387 O O . GLY A 1 181 ? -8.437 -7.577 -3.586 1.00 91.62 181 GLY A O 1
ATOM 1388 N N . ILE A 1 182 ? -10.099 -6.062 -3.563 1.00 96.94 182 ILE A N 1
ATOM 1389 C CA . ILE A 1 182 ? -9.605 -5.317 -2.397 1.00 96.94 182 ILE A CA 1
ATOM 1390 C C . ILE A 1 182 ? -9.579 -6.220 -1.149 1.00 96.9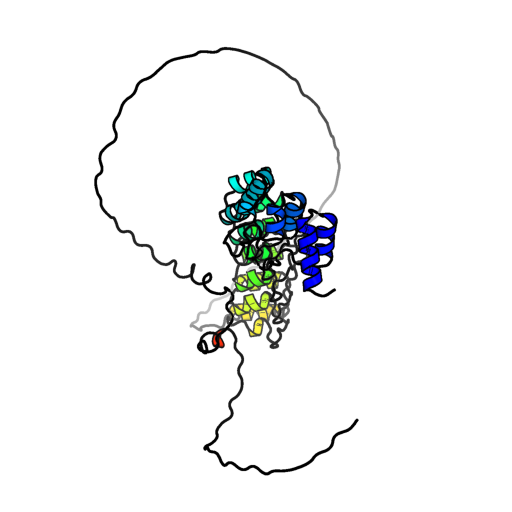4 182 ILE A C 1
ATOM 1392 O O . ILE A 1 182 ? -10.547 -6.924 -0.855 1.00 96.94 182 ILE A O 1
ATOM 1396 N N . ASN A 1 183 ? -8.468 -6.218 -0.409 1.00 97.88 183 ASN A N 1
ATOM 1397 C CA . ASN A 1 183 ? -8.358 -6.930 0.862 1.00 97.88 183 ASN A CA 1
ATOM 1398 C C . ASN A 1 183 ? -8.659 -5.975 2.026 1.00 97.88 183 ASN A C 1
ATOM 1400 O O . ASN A 1 183 ? -7.765 -5.312 2.552 1.00 97.88 183 ASN A O 1
ATOM 1404 N N . VAL A 1 184 ? -9.928 -5.923 2.435 1.00 97.75 184 VAL A N 1
ATOM 1405 C CA . VAL A 1 184 ? -10.403 -5.042 3.521 1.00 97.75 184 VAL A CA 1
ATOM 1406 C C . VAL A 1 184 ? -9.834 -5.396 4.899 1.00 97.75 184 VAL A C 1
ATOM 1408 O O . VAL A 1 184 ? -9.751 -4.527 5.762 1.00 97.75 184 VAL A O 1
ATOM 1411 N N . ASN A 1 185 ? -9.388 -6.644 5.079 1.00 98.38 185 ASN A N 1
ATOM 1412 C CA . ASN A 1 185 ? -8.747 -7.145 6.298 1.00 98.38 185 ASN A CA 1
ATOM 1413 C C . ASN A 1 185 ? -7.232 -7.340 6.107 1.00 98.38 185 ASN A C 1
ATOM 1415 O O . ASN A 1 185 ? -6.623 -8.145 6.810 1.00 98.38 185 ASN A O 1
ATOM 1419 N N . ALA A 1 186 ? -6.613 -6.651 5.140 1.00 98.38 186 ALA A N 1
ATOM 1420 C CA . ALA A 1 186 ? -5.157 -6.576 5.072 1.00 98.38 186 ALA A CA 1
ATOM 1421 C C . ALA A 1 186 ? -4.605 -6.036 6.401 1.00 98.38 186 ALA A C 1
ATOM 1423 O O . ALA A 1 186 ? -5.275 -5.250 7.066 1.00 98.38 186 ALA A O 1
ATOM 1424 N N . THR A 1 187 ? -3.398 -6.452 6.770 1.00 98.38 187 THR A N 1
ATOM 1425 C CA . THR A 1 187 ? -2.784 -6.118 8.058 1.00 98.38 187 THR A CA 1
ATOM 1426 C C . THR A 1 187 ? -1.428 -5.454 7.882 1.00 98.38 187 THR A C 1
ATOM 1428 O O . THR A 1 187 ? -0.618 -5.931 7.086 1.00 98.38 187 THR A O 1
ATOM 1431 N N . ASP A 1 188 ? -1.155 -4.423 8.677 1.00 98.19 188 ASP A N 1
ATOM 1432 C CA . ASP A 1 188 ? 0.178 -3.833 8.811 1.00 98.19 188 ASP A CA 1
ATOM 1433 C C . ASP A 1 188 ? 1.135 -4.712 9.655 1.00 98.19 188 ASP A C 1
ATOM 1435 O O . ASP A 1 188 ? 0.765 -5.782 10.151 1.00 98.19 188 ASP A O 1
ATOM 1439 N N . TRP A 1 189 ? 2.384 -4.270 9.850 1.00 97.06 189 TRP A N 1
ATOM 1440 C CA . TRP A 1 189 ? 3.382 -4.980 10.671 1.00 97.06 189 TRP A CA 1
ATOM 1441 C C . TRP A 1 189 ? 2.949 -5.243 12.125 1.00 97.06 189 TRP A C 1
ATOM 1443 O O . TRP A 1 189 ? 3.438 -6.190 12.737 1.00 97.06 189 TRP A O 1
ATOM 1453 N N . SER A 1 190 ? 2.037 -4.439 12.680 1.00 97.50 190 SER A N 1
ATOM 1454 C CA . SER A 1 190 ? 1.451 -4.634 14.015 1.00 97.50 190 SER A CA 1
ATOM 1455 C C . SER A 1 190 ? 0.197 -5.519 13.986 1.00 97.50 190 SER A C 1
ATOM 1457 O O . SER A 1 190 ? -0.523 -5.589 14.979 1.00 97.50 190 SER A O 1
ATOM 1459 N N . GLN A 1 191 ? -0.084 -6.186 12.862 1.00 98.25 191 GLN A N 1
ATOM 1460 C CA . GLN A 1 191 ? -1.323 -6.915 12.569 1.00 98.25 191 GLN A CA 1
ATOM 1461 C C . GLN A 1 191 ? -2.598 -6.045 12.606 1.00 98.25 191 GLN A C 1
ATOM 1463 O O . GLN A 1 191 ? -3.704 -6.569 12.721 1.00 98.25 191 GLN A O 1
ATOM 1468 N N . LYS A 1 192 ? -2.483 -4.714 12.489 1.00 98.69 192 LYS A N 1
ATOM 1469 C CA . LYS A 1 192 ? -3.647 -3.815 12.490 1.00 98.69 192 LYS A CA 1
ATOM 1470 C C . LYS A 1 192 ? -4.251 -3.734 11.098 1.00 98.69 192 LYS A C 1
ATOM 1472 O O . LYS A 1 192 ? -3.533 -3.549 10.122 1.00 98.69 192 LYS A O 1
ATOM 1477 N N . THR A 1 193 ? -5.574 -3.841 11.026 1.00 98.81 193 THR A N 1
ATOM 1478 C CA . THR A 1 193 ? -6.359 -3.647 9.794 1.00 98.81 193 THR A CA 1
ATOM 1479 C C . THR A 1 193 ? -6.741 -2.170 9.602 1.00 98.81 193 THR A C 1
ATOM 1481 O O . THR A 1 193 ? -6.663 -1.397 10.563 1.00 98.81 193 THR A O 1
ATOM 1484 N N . PRO A 1 194 ? -7.240 -1.741 8.423 1.00 98.75 194 PRO A N 1
ATOM 1485 C CA . PRO A 1 194 ? -7.764 -0.385 8.235 1.00 98.75 194 PRO A CA 1
ATOM 1486 C C . PRO A 1 194 ? -8.840 -0.003 9.264 1.00 98.75 194 PRO A C 1
ATOM 1488 O O . PRO A 1 194 ? -8.861 1.130 9.735 1.00 98.75 194 PRO A O 1
ATOM 1491 N N . LEU A 1 195 ? -9.675 -0.965 9.683 1.00 98.81 195 LEU A N 1
ATOM 1492 C CA . LEU A 1 195 ? -10.701 -0.761 10.712 1.00 98.81 195 LEU A CA 1
ATOM 1493 C C . LEU A 1 195 ? -10.102 -0.498 12.103 1.00 98.81 195 LEU A C 1
ATOM 1495 O O . LEU A 1 195 ? -10.631 0.332 12.836 1.00 98.81 195 LEU A O 1
ATOM 1499 N N . HIS A 1 196 ? -8.982 -1.142 12.456 1.00 98.81 196 HIS A N 1
ATOM 1500 C CA . HIS A 1 196 ? -8.250 -0.799 13.680 1.00 98.81 196 HIS A CA 1
ATOM 1501 C C . HIS A 1 196 ? -7.751 0.643 13.630 1.00 98.81 196 HIS A C 1
ATOM 1503 O O . HIS A 1 196 ? -7.913 1.375 14.598 1.00 98.81 196 HIS A O 1
ATOM 1509 N N . LEU A 1 197 ? -7.147 1.055 12.511 1.00 98.56 197 LEU A N 1
ATOM 1510 C CA . LEU A 1 197 ? -6.573 2.393 12.380 1.00 98.56 197 LEU A CA 1
ATOM 1511 C C . LEU A 1 197 ? -7.658 3.478 12.414 1.00 98.56 197 LEU A C 1
ATOM 1513 O O . LEU A 1 197 ? -7.520 4.435 13.171 1.00 98.56 197 LEU A O 1
ATOM 1517 N N . ALA A 1 198 ? -8.772 3.292 11.703 1.00 98.69 198 ALA A N 1
ATOM 1518 C CA . ALA A 1 198 ? -9.910 4.208 11.769 1.00 98.69 198 ALA A CA 1
ATOM 1519 C C . ALA A 1 198 ? -10.503 4.305 13.192 1.00 98.69 198 ALA A C 1
ATOM 1521 O O . ALA A 1 198 ? -10.852 5.394 13.645 1.00 98.69 198 ALA A O 1
ATOM 1522 N N . ALA A 1 199 ? -10.555 3.187 13.928 1.00 98.62 199 ALA A N 1
ATOM 1523 C CA . ALA A 1 199 ? -11.033 3.157 15.310 1.00 98.62 199 ALA A CA 1
ATOM 1524 C C . ALA A 1 199 ? -10.064 3.805 16.320 1.00 98.62 199 ALA A C 1
ATOM 1526 O O . ALA A 1 199 ? -10.520 4.456 17.257 1.00 98.62 199 ALA A O 1
ATOM 1527 N N . VAL A 1 200 ? -8.745 3.673 16.117 1.00 97.88 200 VAL A N 1
ATOM 1528 C CA . VAL A 1 200 ? -7.695 4.326 16.928 1.00 97.88 200 VAL A CA 1
ATOM 1529 C C . VAL A 1 200 ? -7.794 5.849 16.881 1.00 97.88 200 VAL A C 1
ATOM 1531 O O . VAL A 1 200 ? -7.518 6.487 17.894 1.00 97.88 200 VAL A O 1
ATOM 1534 N N . TRP A 1 201 ? -8.175 6.415 15.731 1.00 97.25 201 TRP A N 1
ATOM 1535 C CA . TRP A 1 201 ? -8.250 7.863 15.497 1.00 97.25 201 TRP A CA 1
ATOM 1536 C C . TRP A 1 201 ? -9.666 8.454 15.597 1.00 97.25 201 TRP A C 1
ATOM 1538 O O . TRP A 1 201 ? -9.826 9.667 15.497 1.00 97.25 201 TRP A O 1
ATOM 1548 N N . GLY A 1 202 ? -10.691 7.621 15.799 1.00 97.69 202 GLY A N 1
ATOM 1549 C CA . GLY A 1 202 ? -12.072 8.082 15.973 1.00 97.69 202 GLY A CA 1
ATOM 1550 C C . GLY A 1 202 ? -12.812 8.435 14.681 1.00 97.69 202 GLY A C 1
ATOM 1551 O O . GLY A 1 202 ? -13.858 9.080 14.743 1.00 97.69 202 GLY A O 1
ATOM 1552 N N . HIS A 1 203 ? -12.304 8.007 13.520 1.00 98.50 203 HIS A N 1
ATOM 1553 C CA . HIS A 1 203 ? -12.826 8.354 12.191 1.00 98.50 203 HIS A CA 1
ATOM 1554 C C . HIS A 1 203 ? -14.119 7.600 11.870 1.00 98.50 203 HIS A C 1
ATOM 1556 O O . HIS A 1 203 ? -14.134 6.633 11.104 1.00 98.50 203 HIS A O 1
ATOM 1562 N N . LYS A 1 204 ? -15.216 8.033 12.492 1.00 98.06 204 LYS A N 1
ATOM 1563 C CA . LYS A 1 204 ? -16.543 7.413 12.423 1.00 98.06 204 LYS A CA 1
ATOM 1564 C C . LYS A 1 204 ? -17.000 7.120 10.997 1.00 98.06 204 LYS A C 1
ATOM 1566 O O . LYS A 1 204 ? -17.393 5.995 10.717 1.00 98.06 204 LYS A O 1
ATOM 1571 N N . GLU A 1 205 ? -16.934 8.090 10.095 1.00 98.38 205 GLU A N 1
ATOM 1572 C CA . GLU A 1 205 ? -17.447 7.968 8.728 1.00 98.38 205 GLU A CA 1
ATOM 1573 C C . GLU A 1 205 ? -16.677 6.901 7.930 1.00 98.38 205 GLU A C 1
ATOM 1575 O O . GLU A 1 205 ? -17.261 6.167 7.130 1.00 98.38 205 GLU A O 1
ATOM 1580 N N . VAL A 1 206 ? -15.372 6.764 8.192 1.00 98.75 206 VAL A N 1
ATOM 1581 C CA . VAL A 1 206 ? -14.525 5.692 7.647 1.00 98.75 206 VAL A CA 1
ATOM 1582 C C . VAL A 1 206 ? -14.875 4.341 8.275 1.00 98.75 206 VAL A C 1
ATOM 1584 O O . VAL A 1 206 ? -14.977 3.344 7.559 1.00 98.75 206 VAL A O 1
ATOM 1587 N N . VAL A 1 207 ? -15.081 4.291 9.595 1.00 98.75 207 VAL A N 1
ATOM 1588 C CA . VAL A 1 207 ? -15.517 3.077 10.305 1.00 98.75 207 VAL A CA 1
ATOM 1589 C C . VAL A 1 207 ? -16.856 2.586 9.748 1.00 98.75 207 VAL A C 1
ATOM 1591 O O . VAL A 1 207 ? -16.973 1.418 9.384 1.00 98.75 207 VAL A O 1
ATOM 1594 N N . GLU A 1 208 ? -17.845 3.466 9.598 1.00 98.38 208 GLU A N 1
ATOM 1595 C CA . GLU A 1 208 ? -19.155 3.141 9.028 1.00 98.38 208 GLU A CA 1
ATOM 1596 C C . GLU A 1 208 ? -19.050 2.641 7.580 1.00 98.38 208 GLU A C 1
ATOM 1598 O O . GLU A 1 208 ? -19.703 1.651 7.240 1.00 98.38 208 GLU A O 1
ATOM 1603 N N . ALA A 1 209 ? -18.205 3.256 6.744 1.00 98.25 209 ALA A N 1
ATOM 1604 C CA . ALA A 1 209 ? -17.959 2.802 5.374 1.00 98.25 209 ALA A CA 1
ATOM 1605 C C . ALA A 1 209 ? -17.325 1.395 5.330 1.00 98.25 209 ALA A C 1
ATOM 1607 O O . ALA A 1 209 ? -17.806 0.518 4.608 1.00 98.25 209 ALA A O 1
ATOM 1608 N N . LEU A 1 210 ? -16.297 1.136 6.147 1.00 98.31 210 LEU A N 1
ATOM 1609 C CA . LEU A 1 210 ? -15.654 -0.182 6.260 1.00 98.31 210 LEU A CA 1
ATOM 1610 C C . LEU A 1 210 ? -16.638 -1.259 6.749 1.00 98.31 210 LEU A C 1
ATOM 1612 O O . LEU A 1 210 ? -16.685 -2.361 6.199 1.00 98.31 210 LEU A O 1
ATOM 1616 N N . LEU A 1 211 ? -17.469 -0.933 7.742 1.00 98.00 211 LEU A N 1
ATOM 1617 C CA . LEU A 1 211 ? -18.451 -1.842 8.341 1.00 98.00 211 LEU A CA 1
ATOM 1618 C C . LEU A 1 211 ? -19.662 -2.151 7.441 1.00 98.00 211 LEU A C 1
ATOM 1620 O O . LEU A 1 211 ? -20.484 -3.013 7.776 1.00 98.00 211 LEU A O 1
ATOM 1624 N N . GLN A 1 212 ? -19.816 -1.476 6.302 1.00 94.50 212 GLN A N 1
ATOM 1625 C CA . GLN A 1 212 ? -20.820 -1.827 5.290 1.00 94.50 212 GLN A CA 1
ATOM 1626 C C . GLN A 1 212 ? -20.352 -2.947 4.347 1.00 94.50 212 GLN A C 1
ATOM 1628 O O . GLN A 1 212 ? -21.185 -3.570 3.685 1.00 94.50 212 GLN A O 1
ATOM 1633 N N . VAL A 1 213 ? -19.051 -3.254 4.297 1.00 94.00 213 VAL A N 1
ATOM 1634 C CA . VAL A 1 213 ? -18.499 -4.202 3.321 1.00 94.00 213 VAL A CA 1
ATOM 1635 C C . VAL A 1 213 ? -18.607 -5.650 3.793 1.00 94.00 213 VAL A C 1
ATOM 1637 O O . VAL A 1 213 ? -18.218 -6.020 4.900 1.00 94.00 213 VAL A O 1
ATOM 1640 N N . LYS A 1 214 ? -19.113 -6.519 2.911 1.00 90.75 214 LYS A N 1
ATOM 1641 C CA . LYS A 1 214 ? -19.225 -7.955 3.178 1.00 90.75 214 LYS A CA 1
ATOM 1642 C C . LYS A 1 214 ? -17.842 -8.579 3.388 1.00 90.75 214 LYS A C 1
ATOM 1644 O O . LYS A 1 214 ? -16.999 -8.529 2.498 1.00 90.75 214 LYS A O 1
ATOM 1649 N N . GLY A 1 215 ? -17.669 -9.264 4.516 1.00 91.88 215 GLY A N 1
ATOM 1650 C CA . GLY A 1 215 ? -16.430 -9.968 4.856 1.00 91.88 215 GLY A CA 1
ATOM 1651 C C . GLY A 1 215 ? -15.430 -9.140 5.665 1.00 91.88 215 GLY A C 1
ATOM 1652 O O . GLY A 1 215 ? -14.348 -9.649 5.939 1.00 91.88 215 GLY A O 1
ATOM 1653 N N . ILE A 1 216 ? -15.778 -7.913 6.071 1.00 97.12 216 ILE A N 1
ATOM 1654 C CA . ILE A 1 216 ? -15.033 -7.174 7.098 1.00 97.12 216 ILE A CA 1
ATOM 1655 C C . ILE A 1 216 ? -14.985 -7.990 8.402 1.00 97.12 216 ILE A C 1
ATOM 1657 O O . ILE A 1 216 ? -16.007 -8.518 8.845 1.00 97.12 216 ILE A O 1
ATOM 1661 N N . ASP A 1 217 ? -13.804 -8.112 9.008 1.00 98.25 217 ASP A N 1
ATOM 1662 C CA . ASP A 1 217 ? -13.646 -8.738 10.322 1.00 98.25 217 ASP A CA 1
ATOM 1663 C C . ASP A 1 217 ? -13.634 -7.663 11.417 1.00 98.25 217 ASP A C 1
ATOM 1665 O O . ASP A 1 217 ? -12.617 -7.032 11.709 1.00 98.25 217 ASP A O 1
ATOM 1669 N N . VAL A 1 218 ? -14.806 -7.458 12.022 1.00 98.38 218 VAL A N 1
ATOM 1670 C CA . VAL A 1 218 ? -15.030 -6.508 13.125 1.00 98.38 218 VAL A CA 1
ATOM 1671 C C 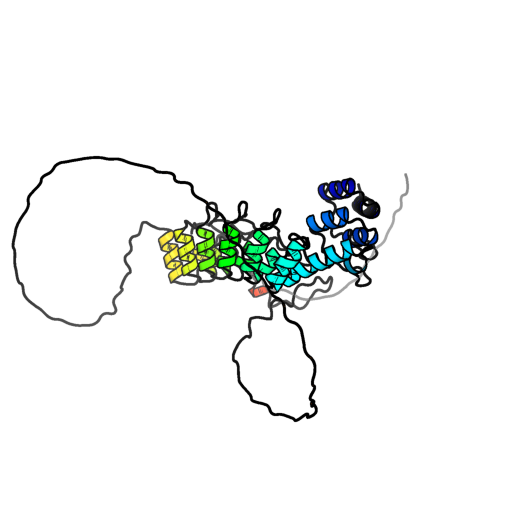. VAL A 1 218 ? -14.252 -6.907 14.390 1.00 98.38 218 VAL A C 1
ATOM 1673 O O . VAL A 1 218 ? -13.938 -6.058 15.224 1.00 98.38 218 VAL A O 1
ATOM 1676 N N . ASN A 1 219 ? -13.913 -8.193 14.521 1.00 98.50 219 ASN A N 1
ATOM 1677 C CA . ASN A 1 219 ? -13.278 -8.795 15.692 1.00 98.50 219 ASN A CA 1
ATOM 1678 C C . ASN A 1 219 ? -11.821 -9.216 15.436 1.00 98.50 219 ASN A C 1
ATOM 1680 O O . ASN A 1 219 ? -11.229 -9.906 16.273 1.00 98.50 219 ASN A O 1
ATOM 1684 N N . ALA A 1 220 ? -11.239 -8.764 14.319 1.00 98.56 220 ALA A N 1
ATOM 1685 C CA . ALA A 1 220 ? -9.830 -8.946 14.001 1.00 98.56 220 ALA A CA 1
ATOM 1686 C C . ALA A 1 220 ? -8.957 -8.507 15.185 1.00 98.56 220 ALA A C 1
ATOM 1688 O O . ALA A 1 220 ? -9.269 -7.526 15.863 1.00 98.56 220 ALA A O 1
ATOM 1689 N N . LYS A 1 221 ? -7.859 -9.228 15.422 1.00 98.56 221 LYS A N 1
ATOM 1690 C CA . LYS A 1 221 ? -6.912 -8.942 16.503 1.00 98.56 221 LYS A CA 1
ATOM 1691 C C . LYS A 1 221 ? -5.582 -8.452 15.955 1.00 98.56 221 LYS A C 1
ATOM 1693 O O . LYS A 1 221 ? -5.018 -9.085 15.066 1.00 98.56 221 LYS A O 1
ATOM 1698 N N . ASP A 1 222 ? -5.055 -7.397 16.560 1.00 98.50 222 ASP A N 1
ATOM 1699 C CA . ASP A 1 222 ? -3.691 -6.937 16.333 1.00 98.50 222 ASP A CA 1
ATOM 1700 C C . ASP A 1 222 ? -2.645 -7.816 17.057 1.00 98.50 222 ASP A C 1
ATOM 1702 O O . ASP A 1 222 ? -2.960 -8.799 17.739 1.00 98.50 222 ASP A O 1
ATOM 1706 N N . GLN A 1 223 ? -1.365 -7.455 16.946 1.00 98.06 223 GLN A N 1
ATOM 1707 C CA . GLN A 1 223 ? -0.256 -8.175 17.573 1.00 98.06 223 GLN A CA 1
ATOM 1708 C C . GLN A 1 223 ? -0.335 -8.174 19.113 1.00 98.06 223 GLN A C 1
ATOM 1710 O O . GLN A 1 223 ? 0.208 -9.085 19.747 1.00 98.06 223 GLN A O 1
ATOM 1715 N N . GLY A 1 224 ? -1.009 -7.196 19.725 1.00 98.12 224 GLY A N 1
ATOM 1716 C CA . GLY A 1 224 ? -1.327 -7.141 21.154 1.00 98.12 224 GLY A CA 1
ATOM 1717 C C . GLY A 1 224 ? -2.561 -7.964 21.546 1.00 98.12 224 GLY A C 1
ATOM 1718 O O . GLY A 1 224 ? -2.822 -8.153 22.732 1.00 98.12 224 GLY A O 1
ATOM 1719 N N . GLY A 1 225 ? -3.307 -8.494 20.575 1.00 98.31 225 GLY A N 1
ATOM 1720 C CA . GLY A 1 225 ? -4.589 -9.159 20.787 1.00 98.31 225 GLY A CA 1
ATOM 1721 C C . GLY A 1 225 ? -5.772 -8.194 20.933 1.00 98.31 225 GLY A C 1
ATOM 1722 O O . GLY A 1 225 ? -6.880 -8.668 21.199 1.00 98.31 225 GLY A O 1
ATOM 1723 N N . LYS A 1 226 ? -5.548 -6.881 20.774 1.00 98.75 226 LYS A N 1
ATOM 1724 C CA . LYS A 1 226 ? -6.585 -5.844 20.813 1.00 98.75 226 LYS A CA 1
ATOM 1725 C C . LYS A 1 226 ? -7.384 -5.870 19.510 1.00 98.75 226 LYS A C 1
ATOM 1727 O O . LYS A 1 226 ? -6.834 -6.152 18.452 1.00 98.75 226 LYS A O 1
ATOM 1732 N N . THR A 1 227 ? -8.674 -5.563 19.599 1.00 98.81 227 THR A N 1
ATOM 1733 C CA . THR A 1 227 ? -9.592 -5.419 18.449 1.00 98.81 227 THR A CA 1
ATOM 1734 C C . THR A 1 227 ? -9.884 -3.939 18.175 1.00 98.81 227 THR A C 1
ATOM 1736 O O . THR A 1 227 ? -9.575 -3.106 19.034 1.00 98.81 227 THR A O 1
ATOM 1739 N N . PRO A 1 228 ? -10.539 -3.557 17.058 1.00 98.75 228 PRO A N 1
ATOM 1740 C CA . PRO A 1 228 ? -10.948 -2.168 16.827 1.00 98.75 228 PRO A CA 1
ATOM 1741 C C . PRO A 1 228 ? -11.779 -1.589 17.985 1.00 98.75 228 PRO A C 1
ATOM 1743 O O . PRO A 1 228 ? -11.603 -0.431 18.355 1.00 98.75 228 PRO A O 1
ATOM 1746 N N . LEU A 1 229 ? -12.614 -2.418 18.627 1.00 98.75 229 LEU A N 1
ATOM 1747 C CA . LEU A 1 229 ? -13.418 -2.020 19.786 1.00 98.75 229 LEU A CA 1
ATOM 1748 C C . LEU A 1 229 ? -12.571 -1.715 21.033 1.00 98.75 229 LEU A C 1
ATOM 1750 O O . LEU A 1 229 ? -12.942 -0.831 21.799 1.00 98.75 229 LEU A O 1
ATOM 1754 N N . HIS A 1 230 ? -11.432 -2.393 21.230 1.00 98.75 230 HIS A N 1
ATOM 1755 C CA . HIS A 1 230 ? -10.507 -2.052 22.320 1.00 98.75 230 HIS A CA 1
ATOM 1756 C C . HIS A 1 230 ? -9.974 -0.631 22.137 1.00 98.75 230 HIS A C 1
ATOM 1758 O O . HIS A 1 230 ? -10.038 0.161 23.070 1.00 98.75 230 HIS A O 1
ATOM 1764 N N . PHE A 1 231 ? -9.505 -0.303 20.929 1.00 98.50 231 PHE A N 1
ATOM 1765 C CA . PHE A 1 231 ? -8.953 1.014 20.620 1.00 98.50 231 PHE A CA 1
ATOM 1766 C C . PHE A 1 231 ? -10.009 2.124 20.676 1.00 98.50 231 PHE A C 1
ATOM 1768 O O . PHE A 1 231 ? -9.766 3.156 21.291 1.00 98.50 231 PHE A O 1
ATOM 1775 N N . ALA A 1 232 ? -11.205 1.902 20.123 1.00 98.44 232 ALA A N 1
ATOM 1776 C CA . ALA A 1 232 ? -12.296 2.876 20.204 1.00 98.44 232 ALA A CA 1
ATOM 1777 C C . ALA A 1 232 ? -12.719 3.174 21.655 1.00 98.44 232 ALA A C 1
ATOM 1779 O O . ALA A 1 232 ? -13.019 4.319 21.991 1.00 98.44 232 ALA A O 1
ATOM 1780 N N . ALA A 1 233 ? -12.729 2.149 22.516 1.00 98.31 233 ALA A N 1
ATOM 1781 C CA . ALA A 1 233 ? -13.072 2.285 23.928 1.00 98.31 233 ALA A CA 1
ATOM 1782 C C . ALA A 1 233 ? -11.961 2.969 24.747 1.00 98.31 233 ALA A C 1
ATOM 1784 O O . ALA A 1 233 ? -12.254 3.839 25.564 1.00 98.31 233 ALA A O 1
ATOM 1785 N N . GLU A 1 234 ? -10.701 2.599 24.509 1.00 98.06 234 GLU A N 1
ATOM 1786 C CA . GLU A 1 234 ? -9.505 3.166 25.151 1.00 98.06 234 GLU A CA 1
ATOM 1787 C C . GLU A 1 234 ? -9.306 4.650 24.793 1.00 98.06 234 GLU A C 1
ATOM 1789 O O . GLU A 1 234 ? -9.036 5.461 25.676 1.00 98.06 234 GLU A O 1
ATOM 1794 N N . SER A 1 235 ? -9.515 5.020 23.523 1.00 96.38 235 SER A N 1
ATOM 1795 C CA . SER A 1 235 ? -9.398 6.402 23.029 1.00 96.38 235 SER A CA 1
ATOM 1796 C C . SER A 1 235 ? -10.635 7.282 23.280 1.00 96.38 235 SER A C 1
ATOM 1798 O O . SER A 1 235 ? -10.597 8.473 22.980 1.00 96.38 235 SER A O 1
ATOM 1800 N N . GLY A 1 236 ? -11.737 6.741 23.815 1.00 97.06 236 GLY A N 1
ATOM 1801 C CA . GLY A 1 236 ? -12.920 7.536 24.173 1.00 97.06 236 GLY A CA 1
ATOM 1802 C C . GLY A 1 236 ? -13.904 7.846 23.031 1.00 97.06 236 GLY A C 1
ATOM 1803 O O . GLY A 1 236 ? -14.729 8.750 23.160 1.00 97.06 236 GLY A O 1
ATOM 1804 N N . TYR A 1 237 ? -13.875 7.114 21.912 1.00 98.00 237 TYR A N 1
ATOM 1805 C CA . TYR A 1 237 ? -14.709 7.409 20.737 1.00 98.00 237 TYR A CA 1
ATOM 1806 C C . TYR A 1 237 ? -16.078 6.716 20.778 1.00 98.00 237 TYR A C 1
ATOM 1808 O O . TYR A 1 237 ? -16.331 5.742 20.069 1.00 98.00 237 TYR A O 1
ATOM 1816 N N . GLN A 1 238 ? -16.998 7.259 21.577 1.00 97.88 238 GLN A N 1
ATOM 1817 C CA . GLN A 1 238 ? -18.345 6.716 21.814 1.00 97.88 238 GLN A CA 1
ATOM 1818 C C . GLN A 1 238 ? -19.125 6.364 20.532 1.00 97.88 238 GLN A C 1
ATOM 1820 O O . GLN A 1 238 ? -19.717 5.289 20.450 1.00 97.88 238 GLN A O 1
ATOM 1825 N N . GLN A 1 239 ? -19.101 7.225 19.508 1.00 98.00 239 GLN A N 1
ATOM 1826 C CA . GLN A 1 239 ? -19.830 6.972 18.254 1.00 98.00 239 GLN A CA 1
ATOM 1827 C C . GLN A 1 239 ? -19.215 5.819 17.439 1.00 98.00 239 GLN A C 1
ATOM 1829 O O . GLN A 1 239 ? -19.943 5.054 16.811 1.00 98.00 239 GLN A O 1
ATOM 1834 N N . VAL A 1 240 ? -17.890 5.646 17.500 1.00 98.62 240 VAL A N 1
ATOM 1835 C CA . VAL A 1 240 ? -17.188 4.503 16.894 1.00 98.62 240 VAL A CA 1
ATOM 1836 C C . VAL A 1 240 ? -17.471 3.220 17.675 1.00 98.62 240 VAL A C 1
ATOM 1838 O O . VAL A 1 240 ? -17.730 2.185 17.065 1.00 98.62 240 VAL A O 1
ATOM 1841 N N . VAL A 1 241 ? -17.475 3.284 19.012 1.00 98.62 241 VAL A N 1
ATOM 1842 C CA . VAL A 1 241 ? -17.886 2.165 19.876 1.00 98.62 241 VAL A CA 1
ATOM 1843 C C . VAL A 1 241 ? -19.293 1.702 19.497 1.00 98.62 241 VAL A C 1
ATOM 1845 O O . VAL A 1 241 ? -19.476 0.515 19.243 1.00 98.62 241 VAL A O 1
ATOM 1848 N N . GLN A 1 242 ? -20.260 2.618 19.375 1.00 98.19 242 GLN A N 1
ATOM 1849 C CA . GLN A 1 242 ? -21.625 2.272 18.974 1.00 98.19 242 GLN A CA 1
ATOM 1850 C C . GLN A 1 242 ? -21.668 1.605 17.590 1.00 98.19 242 GLN A C 1
ATOM 1852 O O . GLN A 1 242 ? -22.201 0.505 17.470 1.00 98.19 242 GLN A O 1
ATOM 1857 N N . ALA A 1 243 ? -21.032 2.200 16.573 1.00 98.31 243 ALA A N 1
ATOM 1858 C CA . ALA A 1 243 ? -21.014 1.648 15.215 1.00 98.31 243 ALA A CA 1
ATOM 1859 C C . ALA A 1 243 ? -20.397 0.233 15.144 1.00 98.31 243 ALA A C 1
ATOM 1861 O O . ALA A 1 243 ? -20.870 -0.617 14.388 1.00 98.31 243 ALA A O 1
ATOM 1862 N N . LEU A 1 244 ? -19.362 -0.041 15.947 1.00 98.56 244 LEU A N 1
ATOM 1863 C CA . LEU A 1 244 ? -18.755 -1.371 16.071 1.00 98.56 244 LEU A CA 1
ATOM 1864 C C . LEU A 1 244 ? -19.694 -2.371 16.772 1.00 98.56 244 LEU A C 1
ATOM 1866 O O . LEU A 1 244 ? -19.818 -3.512 16.320 1.00 98.56 244 LEU A O 1
ATOM 1870 N N . LEU A 1 245 ? -20.378 -1.959 17.845 1.00 97.94 245 LEU A N 1
ATOM 1871 C CA . LEU A 1 245 ? -21.344 -2.796 18.570 1.00 97.94 245 LEU A CA 1
ATOM 1872 C C . LEU A 1 245 ? -22.558 -3.156 17.703 1.00 97.94 245 LEU A C 1
ATOM 1874 O O . LEU A 1 245 ? -22.918 -4.331 17.625 1.00 97.94 245 LEU A O 1
ATOM 1878 N N . ASP A 1 246 ? -23.111 -2.188 16.965 1.00 96.62 246 ASP A N 1
ATOM 1879 C CA . ASP A 1 246 ? -24.215 -2.381 16.006 1.00 96.62 246 ASP A CA 1
ATOM 1880 C C . ASP A 1 246 ? -23.868 -3.393 14.895 1.00 96.62 246 ASP A C 1
ATOM 1882 O O . ASP A 1 246 ? -24.743 -3.934 14.214 1.00 96.62 246 ASP A O 1
ATOM 1886 N N . LYS A 1 247 ? -22.571 -3.663 14.709 1.00 96.50 247 LYS A N 1
ATOM 1887 C CA . LYS A 1 247 ? -22.007 -4.579 13.713 1.00 96.50 247 LYS A CA 1
ATOM 1888 C C . LYS A 1 247 ? -21.449 -5.871 14.315 1.00 96.50 247 LYS A C 1
ATOM 1890 O O . LYS A 1 247 ? -20.819 -6.648 13.599 1.00 96.50 247 LYS A O 1
ATOM 1895 N N . GLY A 1 248 ? -21.735 -6.146 15.589 1.00 95.00 248 GLY A N 1
ATOM 1896 C CA . GLY A 1 248 ? -21.412 -7.417 16.240 1.00 95.00 248 GLY A CA 1
ATOM 1897 C C . GLY A 1 248 ? -19.974 -7.527 16.754 1.00 95.00 248 GLY A C 1
ATOM 1898 O O . GLY A 1 248 ? -19.424 -8.631 16.803 1.00 95.00 248 GLY A O 1
ATOM 1899 N N . ALA A 1 249 ? -19.349 -6.409 17.134 1.00 97.81 249 ALA A N 1
ATOM 1900 C CA . ALA A 1 249 ? -18.096 -6.442 17.883 1.00 97.81 249 ALA A CA 1
ATOM 1901 C C . ALA A 1 249 ? -18.285 -7.139 19.248 1.00 97.81 249 ALA A C 1
ATOM 1903 O O . ALA A 1 249 ? -19.165 -6.771 20.027 1.00 97.81 249 ALA A O 1
ATOM 1904 N N . ASP A 1 250 ? -17.450 -8.132 19.562 1.00 97.75 250 ASP A N 1
ATOM 1905 C CA . ASP A 1 250 ? -17.529 -8.883 20.818 1.00 97.75 250 ASP A CA 1
ATOM 1906 C C . ASP A 1 250 ? -16.794 -8.150 21.952 1.00 97.75 250 ASP A C 1
ATOM 1908 O O . ASP A 1 250 ? -15.562 -8.090 22.023 1.00 97.75 250 ASP A O 1
ATOM 1912 N N . VAL A 1 251 ? -17.589 -7.633 22.889 1.00 97.56 251 VAL A N 1
ATOM 1913 C CA . VAL A 1 251 ? -17.159 -6.944 24.117 1.00 97.56 251 VAL A CA 1
ATOM 1914 C C . VAL A 1 251 ? -16.376 -7.823 25.101 1.00 97.56 251 VAL A C 1
ATOM 1916 O O . VAL A 1 251 ? -15.810 -7.303 26.065 1.00 97.56 251 VAL A O 1
ATOM 1919 N N . ASN A 1 252 ? -16.361 -9.146 24.914 1.00 97.00 252 ASN A N 1
ATOM 1920 C CA . ASN A 1 252 ? -15.713 -10.100 25.818 1.00 97.00 252 ASN A CA 1
ATOM 1921 C C . ASN A 1 252 ? -14.334 -10.553 25.341 1.00 97.00 252 ASN A C 1
ATOM 1923 O O . ASN A 1 252 ? -13.633 -11.235 26.095 1.00 97.00 252 ASN A O 1
ATOM 1927 N N . ILE A 1 253 ? -13.926 -10.177 24.125 1.00 98.00 253 ILE A N 1
ATOM 1928 C CA . ILE A 1 253 ? -12.581 -10.469 23.638 1.00 98.00 253 ILE A CA 1
ATOM 1929 C C . ILE A 1 253 ? -11.562 -9.855 24.598 1.00 98.00 253 ILE A C 1
ATOM 1931 O O . ILE A 1 253 ? -11.641 -8.677 24.933 1.00 98.00 253 ILE A O 1
ATOM 1935 N N . LYS A 1 254 ? -10.600 -10.679 25.022 1.00 98.12 254 LYS A N 1
ATOM 1936 C CA . LYS A 1 254 ? -9.419 -10.260 25.776 1.00 98.12 254 LYS A CA 1
ATOM 1937 C C . LYS A 1 254 ? -8.232 -9.999 24.844 1.00 98.12 254 LYS A C 1
ATOM 1939 O O . LYS A 1 254 ? -7.992 -10.787 23.914 1.00 98.12 254 LYS A O 1
ATOM 1944 N N . ASP A 1 255 ? -7.474 -8.952 25.151 1.00 98.12 255 ASP A N 1
ATOM 1945 C CA . ASP A 1 255 ? -6.104 -8.742 24.682 1.00 98.12 255 ASP A CA 1
ATOM 1946 C C . ASP A 1 255 ? -5.099 -9.653 25.428 1.00 98.12 255 ASP A C 1
ATOM 1948 O O . ASP A 1 255 ? -5.476 -10.484 26.262 1.00 98.12 255 ASP A O 1
ATOM 1952 N N . LYS A 1 256 ? -3.801 -9.527 25.121 1.00 98.31 256 LYS A N 1
ATOM 1953 C CA . LYS A 1 256 ? -2.731 -10.305 25.777 1.00 98.31 256 LYS A CA 1
ATOM 1954 C C . LYS A 1 256 ? -2.524 -9.986 27.264 1.00 98.31 256 LYS A C 1
ATOM 1956 O O . LYS A 1 256 ? -1.908 -10.791 27.953 1.00 98.31 256 LYS A O 1
ATOM 1961 N N . ASN A 1 257 ? -3.057 -8.870 27.758 1.00 97.69 257 ASN A N 1
ATOM 1962 C CA . ASN A 1 257 ? -3.009 -8.447 29.162 1.00 97.69 257 ASN A CA 1
ATOM 1963 C C . ASN A 1 257 ? -4.303 -8.816 29.917 1.00 97.69 257 ASN A C 1
ATOM 1965 O O . ASN A 1 257 ? -4.601 -8.267 30.983 1.00 97.69 257 ASN A O 1
ATOM 1969 N N . GLU A 1 258 ? -5.108 -9.706 29.329 1.00 97.75 258 GLU A N 1
ATOM 1970 C CA . GLU A 1 258 ? -6.451 -10.091 29.759 1.00 97.75 258 GLU A CA 1
ATOM 1971 C C . GLU A 1 258 ? -7.473 -8.943 29.870 1.00 97.75 258 GLU A C 1
ATOM 1973 O O . GLU A 1 258 ? -8.529 -9.095 30.499 1.00 97.75 258 GLU A O 1
ATOM 1978 N N . LYS A 1 259 ? -7.200 -7.789 29.255 1.00 98.19 259 LYS A N 1
ATOM 1979 C CA . LYS A 1 259 ? -8.115 -6.647 29.249 1.00 98.19 259 LYS A CA 1
ATOM 1980 C C . LYS A 1 259 ? -9.144 -6.825 28.140 1.00 98.19 259 LYS A C 1
ATOM 1982 O O . LYS A 1 259 ? -8.803 -7.205 27.028 1.00 98.19 259 LYS A O 1
ATOM 1987 N N . THR A 1 260 ? -10.406 -6.558 28.460 1.00 98.06 260 THR A N 1
ATOM 1988 C CA . THR A 1 260 ? -11.486 -6.376 27.480 1.00 98.06 260 THR A CA 1
ATOM 1989 C C . THR A 1 260 ? -11.631 -4.884 27.148 1.00 98.06 260 THR A C 1
ATOM 1991 O O . THR A 1 260 ? -11.096 -4.059 27.897 1.00 98.06 260 THR A O 1
ATOM 1994 N N . PRO A 1 261 ? -12.409 -4.481 26.123 1.00 97.94 261 PRO A N 1
ATOM 1995 C CA . PRO A 1 261 ? -12.676 -3.066 25.849 1.00 97.94 261 PRO A CA 1
ATOM 1996 C C . PRO A 1 261 ? -13.236 -2.317 27.067 1.00 97.94 261 PRO A C 1
ATOM 1998 O O . PRO A 1 261 ? -12.834 -1.193 27.346 1.00 97.94 261 PRO A O 1
ATOM 2001 N N . LEU A 1 262 ? -14.097 -2.971 27.860 1.00 97.31 262 LEU A N 1
ATOM 2002 C CA . LEU A 1 262 ? -14.665 -2.400 29.089 1.00 97.31 262 LEU A CA 1
ATOM 2003 C C . LEU A 1 262 ? -13.606 -2.126 30.171 1.00 97.31 262 LEU A C 1
ATOM 2005 O O . LEU A 1 262 ? -13.784 -1.212 30.969 1.00 97.31 262 LEU A O 1
ATOM 2009 N N . ASN A 1 263 ? -12.513 -2.894 30.200 1.00 97.00 263 ASN A N 1
ATOM 2010 C CA . ASN A 1 263 ? -11.418 -2.688 31.152 1.00 97.00 263 ASN A CA 1
ATOM 2011 C C . ASN A 1 263 ? -10.495 -1.524 30.745 1.00 97.00 263 ASN A C 1
ATOM 2013 O O . ASN A 1 263 ? -9.733 -1.055 31.587 1.00 97.00 263 ASN A O 1
ATOM 2017 N N . LEU A 1 264 ? -10.525 -1.109 29.472 1.00 96.31 264 LEU A N 1
ATOM 2018 C CA . LEU A 1 264 ? -9.733 0.002 28.928 1.00 96.31 264 LEU A CA 1
ATOM 2019 C C . LEU A 1 264 ? -10.544 1.305 28.821 1.00 96.31 264 LEU A C 1
ATOM 2021 O O . LEU A 1 264 ? -9.964 2.386 28.821 1.00 96.31 264 LEU A O 1
ATOM 2025 N N . ALA A 1 265 ? -11.876 1.212 28.759 1.00 96.62 265 ALA A N 1
ATOM 2026 C CA . ALA A 1 265 ? -12.778 2.357 28.710 1.00 96.62 265 ALA A CA 1
ATOM 2027 C C . ALA A 1 265 ? -12.661 3.239 29.965 1.00 96.62 265 ALA A C 1
ATOM 2029 O O . ALA A 1 265 ? -13.087 2.854 31.057 1.00 96.62 265 ALA A O 1
ATOM 2030 N N . THR A 1 266 ? -12.134 4.451 29.804 1.00 90.56 266 THR A N 1
ATOM 2031 C CA . THR A 1 266 ? -12.074 5.469 30.866 1.00 90.56 266 THR A CA 1
ATOM 2032 C C . THR A 1 266 ? -13.375 6.266 30.977 1.00 90.56 266 THR A C 1
ATOM 2034 O O . THR A 1 266 ? -13.779 6.637 32.079 1.00 90.56 266 THR A O 1
ATOM 2037 N N . ASP A 1 267 ? -14.057 6.477 29.850 1.00 95.12 267 ASP A N 1
ATOM 2038 C CA . ASP A 1 267 ? -15.316 7.212 29.773 1.00 95.12 267 ASP A CA 1
ATOM 2039 C C . ASP A 1 267 ? -16.515 6.418 30.334 1.00 95.12 267 ASP A C 1
ATOM 2041 O O . ASP A 1 267 ? -16.685 5.221 30.078 1.00 95.12 267 ASP A O 1
ATOM 2045 N N . LYS A 1 268 ? -17.379 7.099 31.099 1.00 94.62 268 LYS A N 1
ATOM 2046 C CA . LYS A 1 268 ? -18.519 6.473 31.790 1.00 94.62 268 LYS A CA 1
ATOM 2047 C C . LYS A 1 268 ? -19.621 6.017 30.836 1.00 94.62 268 LYS A C 1
ATOM 2049 O O . LYS A 1 268 ? -20.252 4.992 31.099 1.00 94.62 268 LYS A O 1
ATOM 2054 N N . GLU A 1 269 ? -19.862 6.758 29.762 1.00 95.75 269 GLU A N 1
ATOM 2055 C CA . GLU A 1 269 ? -20.921 6.472 28.796 1.00 95.75 269 GLU A CA 1
ATOM 2056 C C . GLU A 1 269 ? -20.519 5.281 27.922 1.00 95.75 269 GLU A C 1
ATOM 2058 O O . GLU A 1 269 ? -21.301 4.349 27.744 1.00 95.75 269 GLU A O 1
ATOM 2063 N N . ILE A 1 270 ? -19.257 5.225 27.491 1.00 96.88 270 ILE A N 1
ATOM 2064 C CA . ILE A 1 270 ? -18.673 4.059 26.814 1.00 96.88 270 ILE A CA 1
ATOM 2065 C C . ILE A 1 270 ? -18.704 2.824 27.715 1.00 96.88 270 ILE A C 1
ATOM 2067 O O . ILE A 1 270 ? -19.108 1.749 27.266 1.00 96.88 270 ILE A O 1
ATOM 2071 N N . GLN A 1 271 ? -18.339 2.949 28.996 1.00 96.69 271 GLN A N 1
ATOM 2072 C CA . GLN A 1 271 ? -18.481 1.832 29.931 1.00 96.69 271 GLN A CA 1
ATOM 2073 C C . GLN A 1 271 ? -19.942 1.363 30.055 1.00 96.69 271 GLN A C 1
ATOM 2075 O O . GLN A 1 271 ? -20.176 0.162 30.186 1.00 96.69 271 GLN A O 1
ATOM 2080 N N . ALA A 1 272 ? -20.925 2.270 30.019 1.00 95.44 272 ALA A N 1
ATOM 2081 C CA . ALA A 1 272 ? -22.342 1.908 30.035 1.00 95.44 272 ALA A CA 1
ATOM 2082 C C . ALA A 1 272 ? -22.751 1.159 28.753 1.00 95.44 272 ALA A C 1
ATOM 2084 O O . ALA A 1 272 ? -23.319 0.072 28.854 1.00 95.44 272 ALA A O 1
ATOM 2085 N N . LEU A 1 273 ? -22.380 1.658 27.566 1.00 95.44 273 LEU A N 1
ATOM 2086 C CA . LEU A 1 273 ? -22.622 0.976 26.285 1.00 95.44 273 LEU A CA 1
ATOM 2087 C C . LEU A 1 273 ? -22.046 -0.449 26.279 1.00 95.44 273 LEU A C 1
ATOM 2089 O O . LEU A 1 273 ? -22.744 -1.406 25.949 1.00 95.44 273 LEU A O 1
ATOM 2093 N N . LEU A 1 274 ? -20.793 -0.608 26.714 1.00 96.00 274 LEU A N 1
ATOM 2094 C CA . LEU A 1 274 ? -20.105 -1.901 26.755 1.00 96.00 274 LEU A CA 1
ATOM 2095 C C . LEU A 1 274 ? -20.695 -2.864 27.802 1.00 96.00 274 LEU A C 1
ATOM 2097 O O . LEU A 1 274 ? -20.736 -4.071 27.560 1.00 96.00 274 LEU A O 1
ATOM 2101 N N . ARG A 1 275 ? -21.180 -2.365 28.950 1.00 94.88 275 ARG A N 1
ATOM 2102 C CA . ARG A 1 275 ? -21.912 -3.179 29.944 1.00 94.88 275 ARG A CA 1
ATOM 2103 C C . ARG A 1 275 ? -23.257 -3.656 29.395 1.00 94.88 275 ARG A C 1
ATOM 2105 O O . ARG A 1 275 ? -23.568 -4.838 29.523 1.00 94.88 275 ARG A O 1
ATOM 2112 N N . ASN A 1 276 ? -24.009 -2.772 28.744 1.00 92.44 276 ASN A N 1
ATOM 2113 C CA . ASN A 1 276 ? -25.317 -3.090 28.171 1.00 92.44 276 ASN A CA 1
ATOM 2114 C C . ASN A 1 276 ? -25.188 -4.108 27.027 1.00 92.44 276 ASN A C 1
ATOM 2116 O O . ASN A 1 276 ? -25.900 -5.108 27.006 1.00 92.44 276 ASN A O 1
ATOM 2120 N N . ALA A 1 277 ? -24.212 -3.922 26.132 1.00 90.62 277 ALA A N 1
ATOM 2121 C CA . ALA A 1 277 ? -23.919 -4.871 25.058 1.00 90.62 277 ALA A CA 1
ATOM 2122 C C . ALA A 1 277 ? -23.433 -6.243 25.569 1.00 90.62 277 ALA A C 1
ATOM 2124 O O . ALA A 1 277 ? -23.643 -7.258 24.907 1.00 90.62 277 ALA A O 1
ATOM 2125 N N . LYS A 1 278 ? -22.819 -6.300 26.759 1.00 84.06 278 LYS A N 1
ATOM 2126 C CA . LYS A 1 278 ? -22.423 -7.560 27.408 1.00 84.06 278 LYS A CA 1
ATOM 2127 C C . LYS A 1 278 ? -23.611 -8.342 27.975 1.00 84.06 278 LYS A C 1
ATOM 2129 O O . LYS A 1 278 ? -23.595 -9.569 27.925 1.00 84.06 278 LYS A O 1
ATOM 2134 N N . ASN A 1 279 ? -24.628 -7.642 28.481 1.00 76.56 279 ASN A N 1
ATOM 2135 C CA . ASN A 1 279 ? -25.835 -8.219 29.076 1.00 76.56 279 ASN A CA 1
ATOM 2136 C C . ASN A 1 279 ? -27.109 -7.702 28.366 1.00 76.56 279 ASN A C 1
ATOM 2138 O O . ASN A 1 279 ? -27.893 -6.979 28.982 1.00 76.56 279 ASN A O 1
ATOM 2142 N N . PRO A 1 280 ? -27.392 -8.107 27.110 1.00 60.41 280 PRO A N 1
ATOM 2143 C CA . PRO A 1 280 ? -28.520 -7.588 26.317 1.00 60.41 280 PRO A CA 1
ATOM 2144 C C . PRO A 1 280 ? -29.926 -7.974 26.836 1.00 60.41 280 PRO A C 1
ATOM 2146 O O . PRO A 1 280 ? -30.917 -7.769 26.139 1.00 60.41 280 PRO A O 1
ATOM 2149 N N . GLY A 1 281 ? -30.026 -8.567 28.031 1.00 51.69 281 GLY A N 1
ATOM 2150 C CA . GLY A 1 281 ? -31.273 -9.004 28.667 1.00 51.69 281 GLY A CA 1
ATOM 2151 C C . GLY A 1 281 ? -31.685 -8.218 29.918 1.00 51.69 281 GLY A C 1
ATOM 2152 O O . GLY A 1 281 ? -32.765 -8.484 30.440 1.00 51.69 281 GLY A O 1
ATOM 2153 N N . ASP A 1 282 ? -30.872 -7.276 30.408 1.00 46.59 282 ASP A N 1
ATOM 2154 C CA . ASP A 1 282 ? -31.255 -6.411 31.534 1.00 46.59 282 ASP A CA 1
ATOM 2155 C C . ASP A 1 282 ? -31.837 -5.091 31.012 1.00 46.59 282 ASP A C 1
ATOM 2157 O O . ASP A 1 282 ? -31.123 -4.132 30.713 1.00 46.59 282 ASP A O 1
ATOM 2161 N N . GLY A 1 283 ? -33.165 -5.058 30.882 1.00 51.12 283 GLY A N 1
ATOM 2162 C CA . GLY A 1 283 ? -33.944 -3.870 30.528 1.00 51.12 283 GLY A CA 1
ATOM 2163 C C . GLY A 1 283 ? -34.029 -2.842 31.660 1.00 51.12 283 GLY A C 1
ATOM 2164 O O . GLY A 1 283 ? -35.124 -2.376 31.985 1.00 51.12 283 GLY A O 1
ATOM 2165 N N . SER A 1 284 ? -32.895 -2.483 32.260 1.00 44.34 284 SER A N 1
ATOM 2166 C CA . SER A 1 284 ? -32.803 -1.433 33.271 1.00 44.34 284 SER A CA 1
ATOM 2167 C C . SER A 1 284 ? -32.953 -0.053 32.626 1.00 44.34 284 SER A C 1
ATOM 2169 O O . SER A 1 284 ? -32.004 0.575 32.157 1.00 44.34 284 SER A O 1
ATOM 2171 N N . LYS A 1 285 ? -34.211 0.402 32.607 1.00 41.38 285 LYS A N 1
ATOM 2172 C CA . LYS A 1 285 ? -34.651 1.789 32.399 1.00 41.38 285 LYS A CA 1
ATOM 2173 C C . LYS A 1 285 ? -33.691 2.770 33.105 1.00 41.38 285 LYS A C 1
ATOM 2175 O O . LYS A 1 285 ? -33.307 2.470 34.235 1.00 41.38 285 LYS A O 1
ATOM 2180 N N . PRO A 1 286 ? -33.349 3.937 32.516 1.00 38.34 286 PRO A N 1
ATOM 2181 C CA . PRO A 1 286 ? -32.469 4.898 33.175 1.00 38.34 286 PRO A CA 1
ATOM 2182 C C . PRO A 1 286 ? -33.011 5.247 34.561 1.00 38.34 286 PRO A C 1
ATOM 2184 O O . PRO A 1 286 ? -34.153 5.703 34.685 1.00 38.34 286 PRO A O 1
ATOM 2187 N N . SER A 1 287 ? -32.204 5.011 35.593 1.00 35.78 287 SER A N 1
ATOM 2188 C CA . SER A 1 287 ? -32.496 5.423 36.959 1.00 35.78 287 SER A CA 1
ATOM 2189 C C . SER A 1 287 ? -32.397 6.943 37.037 1.00 35.78 287 SER A C 1
ATOM 2191 O O . SER A 1 287 ? -31.323 7.510 37.236 1.00 35.78 287 SER A O 1
ATOM 2193 N N . THR A 1 288 ? -33.533 7.610 36.847 1.00 40.31 288 THR A N 1
ATOM 2194 C CA . THR A 1 288 ? -33.731 8.988 37.294 1.00 40.31 288 THR A CA 1
ATOM 2195 C C . THR A 1 288 ? -33.789 8.973 38.818 1.00 40.31 288 THR A C 1
ATOM 2197 O O . THR A 1 288 ? -34.876 8.939 39.398 1.00 40.31 288 THR A O 1
ATOM 2200 N N . ASP A 1 289 ? -32.625 8.927 39.461 1.00 40.03 289 ASP A N 1
ATOM 2201 C CA . ASP A 1 289 ? -32.539 9.171 40.895 1.00 40.03 289 ASP A CA 1
ATOM 2202 C C . ASP A 1 289 ? -32.852 10.648 41.146 1.00 40.03 289 ASP A C 1
ATOM 2204 O O . ASP A 1 289 ? -32.308 11.545 40.499 1.00 40.03 289 ASP A O 1
ATOM 2208 N N . ASN A 1 290 ? -33.821 10.876 42.030 1.00 36.78 290 ASN A N 1
ATOM 2209 C CA . ASN A 1 290 ? -34.416 12.185 42.255 1.00 36.78 290 ASN A CA 1
ATOM 2210 C C . ASN A 1 290 ? -33.444 13.117 42.990 1.00 36.78 290 ASN A C 1
ATOM 2212 O O . ASN A 1 290 ? -32.884 12.734 44.017 1.00 36.78 290 ASN A O 1
ATOM 2216 N N . GLU A 1 291 ? -33.384 14.381 42.570 1.00 36.94 291 GLU A N 1
ATOM 2217 C CA . GLU A 1 291 ? -33.301 15.459 43.554 1.00 36.94 291 GLU A CA 1
ATOM 2218 C C . GLU A 1 291 ? -34.719 15.706 44.083 1.00 36.94 291 GLU A C 1
ATOM 2220 O O . GLU A 1 291 ? -35.651 15.976 43.323 1.00 36.94 291 GLU A O 1
ATOM 2225 N N . GLU A 1 292 ? -34.897 15.545 45.392 1.00 41.09 292 GLU A N 1
ATOM 2226 C CA . GLU A 1 292 ? -36.153 15.836 46.079 1.00 41.09 292 GLU A CA 1
ATOM 2227 C C . GLU A 1 292 ? -36.425 17.345 46.074 1.00 41.09 292 GLU A C 1
ATOM 2229 O O . GLU A 1 292 ? -35.537 18.129 46.402 1.00 41.09 292 GLU A O 1
ATOM 2234 N N . ASN A 1 293 ? -37.670 17.755 45.808 1.00 34.25 293 ASN A N 1
ATOM 2235 C CA . ASN A 1 293 ? -38.222 18.980 46.390 1.00 34.25 293 ASN A CA 1
ATOM 2236 C C . ASN A 1 293 ? -39.762 18.961 46.452 1.00 34.25 293 ASN A C 1
ATOM 2238 O O . ASN A 1 293 ? -40.435 18.935 45.427 1.00 34.25 293 ASN A O 1
ATOM 2242 N N . SER A 1 294 ? -40.251 19.019 47.697 1.00 34.03 294 SER A N 1
ATOM 2243 C CA . SER A 1 294 ? -41.415 19.776 48.204 1.00 34.03 294 SER A CA 1
ATOM 2244 C C . SER A 1 294 ? -42.826 19.647 47.588 1.00 34.03 294 SER A C 1
ATOM 2246 O O . SER A 1 294 ? -43.045 19.990 46.432 1.00 34.03 294 SER A O 1
ATOM 2248 N N . GLU A 1 295 ? -43.778 19.399 48.505 1.00 33.78 295 GLU A N 1
ATOM 2249 C CA . GLU A 1 295 ? -45.153 19.962 48.572 1.00 33.78 295 GLU A CA 1
ATOM 2250 C C . GLU A 1 295 ? -46.206 19.377 47.596 1.00 33.78 295 GLU A C 1
ATOM 2252 O O . GLU A 1 295 ? -46.046 19.332 46.384 1.00 33.78 295 GLU A O 1
ATOM 2257 N N . GLU A 1 296 ? -47.205 18.647 48.112 1.00 35.31 296 GLU A N 1
ATOM 2258 C CA . GLU A 1 296 ? -48.520 19.143 48.592 1.00 35.31 296 GLU A CA 1
ATOM 2259 C C . GLU A 1 296 ? -49.415 19.746 47.486 1.00 35.31 296 GLU A C 1
ATOM 2261 O O . GLU A 1 296 ? -49.194 20.869 47.057 1.00 35.31 296 GLU A O 1
ATOM 2266 N N . ASP A 1 297 ? -50.475 19.027 47.077 1.00 32.94 297 ASP A N 1
ATOM 2267 C CA . ASP A 1 297 ? -51.883 19.405 47.347 1.00 32.94 297 ASP A CA 1
ATOM 2268 C C . ASP A 1 297 ? -52.853 18.258 46.945 1.00 32.94 297 ASP A C 1
ATOM 2270 O O . ASP A 1 297 ? -52.488 17.303 46.252 1.00 32.94 297 ASP A O 1
ATOM 2274 N N . ALA A 1 298 ? -54.096 18.317 47.422 1.00 30.92 298 ALA A N 1
ATOM 2275 C CA . ALA A 1 298 ? -55.178 17.367 47.175 1.00 30.92 298 ALA A CA 1
ATOM 2276 C C . ALA A 1 298 ? -56.021 17.718 45.928 1.00 30.92 298 ALA A C 1
ATOM 2278 O O . ALA A 1 298 ? -56.043 18.855 45.472 1.00 30.92 298 ALA A O 1
ATOM 2279 N N . GLY A 1 299 ? -56.819 16.769 45.410 1.00 30.81 299 GLY A N 1
ATOM 2280 C CA . GLY A 1 299 ? -57.788 17.110 44.354 1.00 30.81 299 GLY A CA 1
ATOM 2281 C C . GLY A 1 299 ? -58.535 15.959 43.674 1.00 30.81 299 GLY A C 1
ATOM 2282 O O . GLY A 1 299 ? -58.119 15.469 42.638 1.00 30.81 299 GLY A O 1
ATOM 2283 N N . THR A 1 300 ? -59.674 15.573 44.253 1.00 30.94 300 THR A N 1
ATOM 2284 C CA . THR A 1 300 ? -60.926 15.134 43.581 1.00 30.94 300 THR A CA 1
ATOM 2285 C C . THR A 1 300 ? -60.932 14.419 42.209 1.00 30.94 300 THR A C 1
ATOM 2287 O O . THR A 1 300 ? -60.600 14.980 41.174 1.00 30.94 300 THR A O 1
ATOM 2290 N N . ARG A 1 301 ? -61.563 13.229 42.227 1.00 33.16 301 ARG A N 1
ATOM 2291 C CA . ARG A 1 301 ? -62.516 12.659 41.237 1.00 33.16 301 ARG A CA 1
ATOM 2292 C C . ARG A 1 301 ? -62.857 13.504 39.991 1.00 33.16 301 ARG A C 1
ATOM 2294 O O . ARG A 1 301 ? -63.376 14.598 40.160 1.00 33.16 301 ARG A O 1
ATOM 2301 N N . GLU A 1 302 ? -62.967 12.825 38.842 1.00 32.69 302 GLU A N 1
ATOM 2302 C CA . GLU A 1 302 ? -64.285 12.595 38.209 1.00 32.69 302 GLU A CA 1
ATOM 2303 C C . GLU A 1 302 ? -64.325 11.359 37.282 1.00 32.69 302 GLU A C 1
ATOM 2305 O O . GLU A 1 302 ? -63.320 10.668 37.113 1.00 32.69 302 GLU A O 1
ATOM 2310 N N . LYS A 1 303 ? -65.526 10.990 36.806 1.00 36.12 303 LYS A N 1
ATOM 2311 C CA . LYS A 1 303 ? -65.825 9.788 35.999 1.00 36.12 303 LYS A CA 1
ATOM 2312 C C . LYS A 1 303 ? -66.416 10.192 34.648 1.00 36.12 303 LYS A C 1
ATOM 2314 O O . LYS A 1 303 ? -67.283 11.047 34.655 1.00 36.12 303 LYS A O 1
ATOM 2319 N N . GLU A 1 304 ? -66.110 9.431 33.595 1.00 33.66 304 GLU A N 1
ATOM 2320 C CA . GLU A 1 304 ? -66.934 9.117 32.398 1.00 33.66 304 GLU A CA 1
ATOM 2321 C C . GLU A 1 304 ? -66.051 8.214 31.503 1.00 33.66 304 GLU A C 1
ATOM 2323 O O . GLU A 1 304 ? -64.857 8.472 31.402 1.00 33.66 304 GLU A O 1
ATOM 2328 N N . LYS A 1 305 ? -66.411 7.053 30.931 1.00 33.16 305 LYS A N 1
ATOM 2329 C CA . LYS A 1 305 ? -67.648 6.295 30.625 1.00 33.16 305 LYS A CA 1
ATOM 2330 C C . LYS A 1 305 ? -68.458 6.725 29.388 1.00 33.16 305 LYS A C 1
ATOM 2332 O O . LYS A 1 305 ? -69.501 7.342 29.544 1.00 33.16 305 LYS A O 1
ATOM 2337 N N . GLN A 1 306 ? -68.064 6.195 28.223 1.00 32.81 306 GLN A N 1
ATOM 2338 C CA . GLN A 1 306 ? -68.886 5.552 27.164 1.00 32.81 306 GLN A CA 1
ATOM 2339 C C . GLN A 1 306 ? -67.895 4.873 26.181 1.00 32.81 306 GLN A C 1
ATOM 2341 O O . GLN A 1 306 ? -66.813 5.408 25.970 1.00 32.81 306 GLN A O 1
ATOM 2346 N N . GLU A 1 307 ? -68.001 3.597 25.789 1.00 30.83 307 GLU A N 1
ATOM 2347 C CA . GLU A 1 307 ? -69.058 2.855 25.061 1.00 30.83 307 GLU A CA 1
ATOM 2348 C C . GLU A 1 307 ? -69.116 3.155 23.547 1.00 30.83 307 GLU A C 1
ATOM 2350 O O . GLU A 1 307 ? -69.406 4.276 23.147 1.00 30.83 307 GLU A O 1
ATOM 2355 N N . GLY A 1 308 ? -68.921 2.090 22.751 1.00 28.88 308 GLY A N 1
ATOM 2356 C CA . GLY A 1 308 ? -69.435 1.912 21.381 1.00 28.88 308 GLY A CA 1
ATOM 2357 C C . GLY A 1 308 ? -68.461 2.240 20.237 1.00 28.88 308 GLY A C 1
ATOM 2358 O O . GLY A 1 308 ? -67.740 3.226 20.305 1.00 28.88 308 GLY A O 1
ATOM 2359 N N . ASP A 1 309 ? -68.370 1.475 19.143 1.00 31.53 309 ASP A N 1
ATOM 2360 C CA . ASP A 1 309 ? -69.002 0.190 18.797 1.00 31.53 309 ASP A CA 1
ATOM 2361 C C . ASP A 1 309 ? -68.127 -0.598 17.795 1.00 31.53 309 ASP A C 1
ATOM 2363 O O . ASP A 1 309 ? -67.148 -0.084 17.251 1.00 31.53 309 ASP A O 1
ATOM 2367 N N . ALA A 1 310 ? -68.466 -1.872 17.576 1.00 32.56 310 ALA A N 1
ATOM 2368 C CA . ALA A 1 310 ? -67.768 -2.786 16.667 1.00 32.56 310 ALA A CA 1
ATOM 2369 C C . ALA A 1 310 ? -68.429 -2.878 15.267 1.00 32.56 310 ALA A C 1
ATOM 2371 O O . ALA A 1 310 ? -69.424 -2.213 14.996 1.00 32.56 310 ALA A O 1
ATOM 2372 N N . GLN A 1 311 ? -67.915 -3.803 14.435 1.00 32.62 311 GLN A N 1
ATOM 2373 C CA . GLN A 1 311 ? -68.477 -4.296 13.153 1.00 32.62 311 GLN A CA 1
ATOM 2374 C C . GLN A 1 311 ? -68.360 -3.353 11.926 1.00 32.62 311 GLN A C 1
ATOM 2376 O O . GLN A 1 311 ? -68.373 -2.140 12.052 1.00 32.62 311 GLN A O 1
ATOM 2381 N N . SER A 1 312 ? -68.266 -3.842 10.677 1.00 31.73 312 SER A N 1
ATOM 2382 C CA . SER A 1 312 ? -67.974 -5.201 10.172 1.00 31.73 312 SER A CA 1
ATOM 2383 C C . SER A 1 312 ? -67.805 -5.209 8.641 1.00 31.73 312 SER A C 1
ATOM 2385 O O . SER A 1 312 ? -68.746 -4.859 7.939 1.00 31.73 312 SER A O 1
ATOM 2387 N N . GLY A 1 313 ? -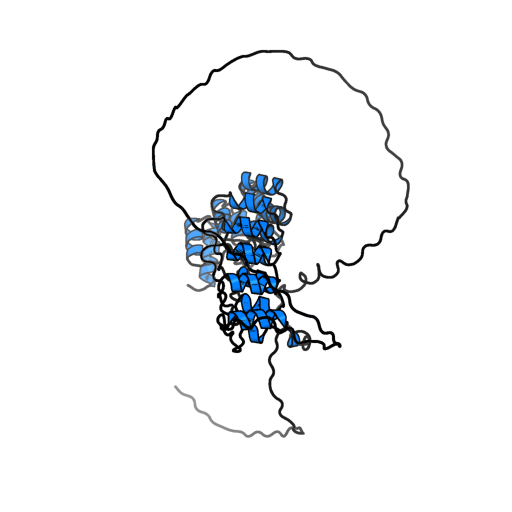66.716 -5.818 8.158 1.00 29.12 313 GLY A N 1
ATOM 2388 C CA . GLY A 1 313 ? -66.750 -6.810 7.070 1.00 29.12 313 GLY A CA 1
ATOM 2389 C C . GLY A 1 313 ? -66.871 -6.378 5.599 1.00 29.12 313 GLY A C 1
ATOM 2390 O O . GLY A 1 313 ? -67.254 -5.264 5.266 1.00 29.12 313 GLY A O 1
ATOM 2391 N N . SER A 1 314 ? -66.626 -7.381 4.741 1.00 33.28 314 SER A N 1
ATOM 2392 C CA . SER A 1 314 ? -66.874 -7.452 3.285 1.00 33.28 314 SER A CA 1
ATOM 2393 C C . SER A 1 314 ? -66.024 -6.554 2.355 1.00 33.28 314 SER A C 1
ATOM 2395 O O . SER A 1 314 ? -65.715 -5.424 2.703 1.00 33.28 314 SER A O 1
ATOM 2397 N N . ASP A 1 315 ? -65.659 -6.950 1.126 1.00 35.97 315 ASP A N 1
ATOM 2398 C CA . ASP A 1 315 ? -65.320 -8.281 0.575 1.00 35.97 315 ASP A CA 1
ATOM 2399 C C . ASP A 1 315 ? -64.697 -8.129 -0.846 1.00 35.97 315 ASP A C 1
ATOM 2401 O O . ASP A 1 315 ? -64.750 -7.053 -1.436 1.00 35.97 315 ASP A O 1
ATOM 2405 N N . ILE A 1 316 ? -64.231 -9.239 -1.438 1.00 34.62 316 ILE A N 1
ATOM 2406 C CA . ILE A 1 316 ? -64.351 -9.550 -2.890 1.00 34.62 316 ILE A CA 1
ATOM 2407 C C . ILE A 1 316 ? -63.504 -8.768 -3.955 1.00 34.62 316 ILE A C 1
ATOM 2409 O O . ILE A 1 316 ? -63.904 -7.779 -4.556 1.00 34.62 316 ILE A O 1
ATOM 2413 N N . THR A 1 317 ? -62.416 -9.444 -4.378 1.00 32.28 317 THR A N 1
ATOM 2414 C CA . THR A 1 317 ? -62.031 -9.785 -5.784 1.00 32.28 317 THR A CA 1
ATOM 2415 C C . THR A 1 317 ? -61.249 -8.860 -6.755 1.00 32.28 317 THR A C 1
ATOM 2417 O O . THR A 1 317 ? -61.695 -7.772 -7.077 1.00 32.28 317 THR A O 1
ATOM 2420 N N . LYS A 1 318 ? -60.223 -9.495 -7.388 1.00 34.53 318 LYS A N 1
ATOM 2421 C CA . LYS A 1 318 ? -59.926 -9.626 -8.857 1.00 34.53 318 LYS A CA 1
ATOM 2422 C C . LYS A 1 318 ? -59.589 -8.353 -9.677 1.00 34.53 318 LYS A C 1
ATOM 2424 O O . LYS A 1 318 ? -59.986 -7.265 -9.310 1.00 34.53 318 LYS A O 1
ATOM 2429 N N . GLN A 1 319 ? -58.902 -8.393 -10.831 1.00 33.50 319 GLN A N 1
ATOM 2430 C CA . GLN A 1 319 ? -58.142 -9.407 -11.607 1.00 33.50 319 GLN A CA 1
ATOM 2431 C C . GLN A 1 319 ? -57.217 -8.637 -12.587 1.00 33.50 319 GLN A C 1
ATOM 2433 O O . GLN A 1 319 ? -57.626 -7.564 -13.005 1.00 33.50 319 GLN A O 1
ATOM 2438 N N . GLU A 1 320 ? -56.093 -9.240 -13.021 1.00 33.03 320 GLU A N 1
ATOM 2439 C CA . GLU A 1 320 ? -55.492 -9.128 -14.387 1.00 33.03 320 GLU A CA 1
ATOM 2440 C C . GLU A 1 320 ? -55.160 -7.730 -14.994 1.00 33.03 320 GLU A C 1
ATOM 2442 O O . GLU A 1 320 ? -55.556 -6.690 -14.493 1.00 33.03 320 GLU A O 1
ATOM 2447 N N . ALA A 1 321 ? -54.446 -7.590 -16.118 1.00 32.91 321 ALA A N 1
ATOM 2448 C CA . ALA A 1 321 ? -53.272 -8.279 -16.686 1.00 32.91 321 ALA A CA 1
ATOM 2449 C C . ALA A 1 321 ? -52.779 -7.455 -17.906 1.00 32.91 321 ALA A C 1
ATOM 2451 O O . ALA A 1 321 ? -53.429 -6.490 -18.294 1.00 32.91 321 ALA A O 1
ATOM 2452 N N . ASP A 1 322 ? -51.693 -7.917 -18.547 1.00 32.88 322 ASP A N 1
ATOM 2453 C CA . ASP A 1 322 ? -51.202 -7.494 -19.873 1.00 32.88 322 ASP A CA 1
ATOM 2454 C C . ASP A 1 322 ? -50.699 -6.040 -20.023 1.00 32.88 322 ASP A C 1
ATOM 2456 O O . ASP A 1 322 ? -51.109 -5.125 -19.325 1.00 32.88 322 ASP A O 1
ATOM 2460 N N . LYS A 1 323 ? -49.843 -5.697 -20.989 1.00 36.59 323 LYS A N 1
ATOM 2461 C CA . LYS A 1 323 ? -48.712 -6.315 -21.726 1.00 36.59 323 LYS A CA 1
ATOM 2462 C C . LYS A 1 323 ? -48.347 -5.298 -22.827 1.00 36.59 323 LYS A C 1
ATOM 2464 O O . LYS A 1 323 ? -49.104 -4.374 -23.095 1.00 36.59 323 LYS A O 1
ATOM 2469 N N . THR A 1 324 ? -47.265 -5.591 -23.553 1.00 30.23 324 THR A N 1
ATOM 2470 C CA . THR A 1 324 ? -46.734 -4.937 -24.775 1.00 30.23 324 THR A CA 1
ATOM 2471 C C . THR A 1 324 ? -45.766 -3.788 -24.470 1.00 30.23 324 THR A C 1
ATOM 2473 O O . THR A 1 324 ? -46.111 -2.855 -23.763 1.00 30.23 324 THR A O 1
ATOM 2476 N N . VAL A 1 325 ? -44.465 -3.854 -24.788 1.00 35.28 325 VAL A N 1
ATOM 2477 C CA . VAL A 1 325 ? -43.750 -4.293 -26.012 1.00 35.28 325 VAL A CA 1
ATOM 2478 C C . VAL A 1 325 ? -44.091 -3.423 -27.218 1.00 35.28 325 VAL A C 1
ATOM 2480 O O . VAL A 1 325 ? -45.071 -3.695 -27.902 1.00 35.28 325 VAL A O 1
ATOM 2483 N N . ASN A 1 326 ? -43.198 -2.489 -27.566 1.00 31.59 326 ASN A N 1
ATOM 2484 C CA . ASN A 1 326 ? -42.750 -2.402 -28.954 1.00 31.59 326 ASN A CA 1
ATOM 2485 C C . ASN A 1 326 ? -41.323 -1.841 -29.096 1.00 31.59 326 ASN A C 1
ATOM 2487 O O . ASN A 1 326 ? -40.911 -0.924 -28.390 1.00 31.59 326 ASN A O 1
ATOM 2491 N N . SER A 1 327 ? -40.598 -2.414 -30.048 1.00 32.47 327 SER A N 1
ATOM 2492 C CA . SER A 1 327 ? -39.332 -1.950 -30.618 1.00 32.47 327 SER A CA 1
ATOM 2493 C C . SER A 1 327 ? -39.560 -0.885 -31.702 1.00 32.47 327 SER A C 1
ATOM 2495 O O . SER A 1 327 ? -40.606 -0.891 -32.346 1.00 32.47 327 SER A O 1
ATOM 2497 N N . GLY A 1 328 ? -38.565 -0.041 -31.999 1.00 28.84 328 GLY A N 1
ATOM 2498 C CA . GLY A 1 328 ? -38.655 0.893 -33.132 1.00 28.84 328 GLY A CA 1
ATOM 2499 C C . GLY A 1 328 ? -37.337 1.587 -33.484 1.00 28.84 328 GLY A C 1
ATOM 2500 O O . GLY A 1 328 ? -36.878 2.465 -32.765 1.00 28.84 328 GLY A O 1
ATOM 2501 N N . SER A 1 329 ? -36.737 1.190 -34.604 1.00 32.19 329 SER A N 1
ATOM 2502 C CA . SER A 1 329 ? -35.536 1.781 -35.215 1.00 32.19 329 SER A CA 1
ATOM 2503 C C . SER A 1 329 ? -35.801 3.113 -35.931 1.00 32.19 329 SER A C 1
ATOM 2505 O O . SER A 1 329 ? -36.871 3.272 -36.516 1.00 32.19 329 SER A O 1
ATOM 2507 N N . GLY A 1 330 ? -34.789 3.983 -36.059 1.00 29.83 330 GLY A N 1
ATOM 2508 C CA . GLY A 1 330 ? -34.825 5.067 -37.055 1.00 29.83 330 GLY A CA 1
ATOM 2509 C C . GLY A 1 330 ? -33.650 6.053 -37.019 1.00 29.83 330 GLY A C 1
ATOM 2510 O O . GLY A 1 330 ? -33.633 6.963 -36.199 1.00 29.83 330 GLY A O 1
ATOM 2511 N N . THR A 1 331 ? -32.711 5.925 -37.960 1.00 33.19 331 THR A N 1
ATOM 2512 C CA . THR A 1 331 ? -31.866 7.041 -38.434 1.00 33.19 331 THR A CA 1
ATOM 2513 C C . THR A 1 331 ? -32.567 7.777 -39.582 1.00 33.19 331 THR A C 1
ATOM 2515 O O . THR A 1 331 ? -33.419 7.199 -40.261 1.00 33.19 331 THR A O 1
ATOM 2518 N N . PRO A 1 332 ? -32.212 9.050 -39.832 1.00 40.25 332 PRO A N 1
ATOM 2519 C CA . PRO A 1 332 ? -31.695 9.375 -41.168 1.00 40.25 332 PRO A CA 1
ATOM 2520 C C . PRO A 1 332 ? -30.522 10.380 -41.171 1.00 40.25 332 PRO A C 1
ATOM 2522 O O . PRO A 1 332 ? -30.187 10.992 -40.160 1.00 40.25 332 PRO A O 1
ATOM 2525 N N . GLN A 1 333 ? -29.875 10.526 -42.333 1.00 30.75 333 GLN A N 1
ATOM 2526 C CA . GLN A 1 333 ? -28.700 11.381 -42.568 1.00 30.75 333 GLN A CA 1
ATOM 2527 C C . GLN A 1 333 ? -29.037 12.787 -43.125 1.00 30.75 333 GLN A C 1
ATOM 2529 O O . GLN A 1 333 ? -30.137 13.040 -43.607 1.00 30.75 333 GLN A O 1
ATOM 2534 N N . THR A 1 334 ? -27.975 13.601 -43.239 1.00 30.05 334 THR A N 1
ATOM 2535 C CA . THR A 1 334 ? -27.734 14.731 -44.173 1.00 30.05 334 THR A CA 1
ATOM 2536 C C . THR A 1 334 ? -28.342 16.107 -43.871 1.00 30.05 334 THR A C 1
ATOM 2538 O O . THR A 1 334 ? -29.553 16.282 -43.880 1.00 30.05 334 THR A O 1
ATOM 2541 N N . GLN A 1 335 ? -27.474 17.130 -43.805 1.00 32.12 335 GLN A N 1
ATOM 2542 C CA . GLN A 1 335 ? -27.213 18.018 -44.957 1.00 32.12 335 GLN A CA 1
ATOM 2543 C C . GLN A 1 335 ? -25.874 18.781 -44.831 1.00 32.12 335 GLN A C 1
ATOM 2545 O O . GLN A 1 335 ? -25.242 18.772 -43.778 1.00 32.12 335 GLN A O 1
ATOM 2550 N N . GLN A 1 336 ? -25.413 19.357 -45.948 1.00 30.62 336 GLN A N 1
ATOM 2551 C CA . GLN A 1 336 ? -24.131 20.062 -46.120 1.00 30.62 336 GLN A CA 1
ATOM 2552 C C . GLN A 1 336 ? -24.328 21.583 -46.268 1.00 30.62 336 GLN A C 1
ATOM 2554 O O . GLN A 1 336 ? -25.409 22.028 -46.643 1.00 30.62 336 GLN A O 1
ATOM 2559 N N . GLY A 1 337 ? -23.236 22.345 -46.119 1.00 28.69 337 GLY A N 1
ATOM 2560 C CA . GLY A 1 337 ? -23.078 23.702 -46.668 1.00 28.69 337 GLY A CA 1
ATOM 2561 C C . GLY A 1 337 ? -22.298 24.647 -45.742 1.00 28.69 337 GLY A C 1
ATOM 2562 O O . GLY A 1 337 ? -22.618 24.708 -44.565 1.00 28.69 337 GLY A O 1
ATOM 2563 N N . THR A 1 338 ? -21.324 25.480 -46.123 1.00 30.48 338 THR A N 1
ATOM 2564 C CA . THR A 1 338 ? -20.403 25.652 -47.273 1.00 30.48 338 THR A CA 1
ATOM 2565 C C . THR A 1 338 ? -19.778 27.050 -47.102 1.00 30.48 338 THR A C 1
ATOM 2567 O O . THR A 1 338 ? -20.540 27.995 -46.925 1.00 30.48 338 THR A O 1
ATOM 2570 N N . THR A 1 339 ? -18.457 27.213 -47.307 1.00 29.84 339 THR A N 1
ATOM 2571 C CA . THR A 1 339 ? -17.745 28.503 -47.593 1.00 29.84 339 THR A CA 1
ATOM 2572 C C . THR A 1 339 ? -17.755 29.593 -46.486 1.00 29.84 339 THR A C 1
ATOM 2574 O O . THR A 1 339 ? -18.595 29.554 -45.602 1.00 29.84 339 THR A O 1
ATOM 2577 N N . SER A 1 340 ? -16.848 30.585 -46.402 1.00 31.33 340 SER A N 1
ATOM 2578 C CA . SER A 1 340 ? -15.732 31.053 -47.257 1.00 31.33 340 SER A CA 1
ATOM 2579 C C . SER A 1 340 ? -14.594 31.676 -46.403 1.00 31.33 340 SER A C 1
ATOM 2581 O O . SER A 1 340 ? -14.778 31.914 -45.214 1.00 31.33 340 SER A O 1
ATOM 2583 N N . ALA A 1 341 ? -13.437 31.967 -47.011 1.00 33.41 341 ALA A N 1
ATOM 2584 C CA . ALA A 1 341 ? -12.235 32.539 -46.381 1.00 33.41 341 ALA A CA 1
ATOM 2585 C C . ALA A 1 341 ? -12.190 34.090 -46.335 1.00 33.41 341 ALA A C 1
ATOM 2587 O O . ALA A 1 341 ? -12.950 34.763 -47.030 1.00 33.41 341 ALA A O 1
ATOM 2588 N N . GLY A 1 342 ? -11.220 34.644 -45.588 1.00 29.94 342 GLY A N 1
ATOM 2589 C CA . GLY A 1 342 ? -10.796 36.057 -45.621 1.00 29.94 342 GLY A CA 1
ATOM 2590 C C . GLY A 1 342 ? -9.483 36.283 -44.844 1.00 29.94 342 GLY A C 1
ATOM 2591 O O . GLY A 1 342 ? -9.336 35.755 -43.747 1.00 29.94 342 GLY A O 1
ATOM 2592 N N . GLN A 1 343 ? -8.516 37.013 -45.418 1.00 33.03 343 GLN A N 1
ATOM 2593 C CA . GLN A 1 343 ? -7.152 37.232 -44.881 1.00 33.03 343 GLN A CA 1
ATOM 2594 C C . GLN A 1 343 ? -6.889 38.702 -44.484 1.00 33.03 343 GLN A C 1
ATOM 2596 O O . GLN A 1 343 ? -7.487 39.594 -45.077 1.00 33.03 343 GLN A O 1
ATOM 2601 N N . GLY A 1 344 ? -5.875 38.930 -43.628 1.00 28.17 344 GLY A N 1
ATOM 2602 C CA . GLY A 1 344 ? -5.144 40.212 -43.459 1.00 28.17 344 GLY A CA 1
ATOM 2603 C C . GLY A 1 344 ? -5.818 41.237 -42.528 1.00 28.17 344 GLY A C 1
ATOM 2604 O O . GLY A 1 344 ? -7.037 41.284 -42.473 1.00 28.17 344 GLY A O 1
ATOM 2605 N N . THR A 1 345 ? -5.121 42.082 -41.756 1.00 31.89 345 THR A N 1
ATOM 2606 C CA . THR A 1 345 ? -3.782 42.690 -41.944 1.00 31.89 345 THR A CA 1
ATOM 2607 C C . THR A 1 345 ? -3.177 43.248 -40.635 1.00 31.89 345 THR A C 1
ATOM 2609 O O . THR A 1 345 ? -3.901 43.801 -39.817 1.00 31.89 345 THR A O 1
ATOM 2612 N N . ASP A 1 346 ? -1.849 43.154 -40.517 1.00 30.28 346 ASP A N 1
ATOM 2613 C CA . ASP A 1 346 ? -0.846 44.108 -39.984 1.00 30.28 346 ASP A CA 1
ATOM 2614 C C . ASP A 1 346 ? -1.031 45.030 -38.742 1.00 30.28 346 ASP A C 1
ATOM 2616 O O . ASP A 1 346 ? -1.848 45.941 -38.710 1.00 30.28 346 ASP A O 1
ATOM 2620 N N . VAL A 1 347 ? -0.070 44.853 -37.813 1.00 32.41 347 VAL A N 1
ATOM 2621 C CA . VAL A 1 347 ? 0.877 45.826 -37.187 1.00 32.41 347 VAL A CA 1
ATOM 2622 C C . VAL A 1 347 ? 0.384 47.169 -36.596 1.00 32.41 347 VAL A C 1
ATOM 2624 O O . VAL A 1 347 ? -0.014 48.066 -37.329 1.00 32.41 347 VAL A O 1
ATOM 2627 N N . GLN A 1 348 ? 0.627 47.362 -35.285 1.00 31.05 348 GLN A N 1
ATOM 2628 C CA . GLN A 1 348 ? 1.399 48.454 -34.614 1.00 31.05 348 GLN A CA 1
ATOM 2629 C C . GLN A 1 348 ? 1.155 48.346 -33.088 1.00 31.05 348 GLN A C 1
ATOM 2631 O O . GLN A 1 348 ? 0.016 48.326 -32.639 1.00 31.05 348 GLN A O 1
ATOM 2636 N N . ASP A 1 349 ? 2.145 47.969 -32.277 1.00 31.17 349 ASP A N 1
ATOM 2637 C CA . ASP A 1 349 ? 3.229 48.803 -31.716 1.00 31.17 349 ASP A CA 1
ATOM 2638 C C . ASP A 1 349 ? 2.749 49.869 -30.709 1.00 31.17 349 ASP A C 1
ATOM 2640 O O . ASP A 1 349 ? 2.042 50.809 -31.067 1.00 31.17 349 ASP A O 1
ATOM 2644 N N . ASN A 1 350 ? 3.161 49.706 -29.446 1.00 30.48 350 ASN A N 1
ATOM 2645 C CA . ASN A 1 350 ? 3.431 50.790 -28.499 1.00 30.48 350 ASN A CA 1
ATOM 2646 C C . ASN A 1 350 ? 4.150 50.249 -27.248 1.00 30.48 350 ASN A C 1
ATOM 2648 O O . ASN A 1 350 ? 3.805 49.189 -26.722 1.00 30.48 350 ASN A O 1
ATOM 2652 N N . GLY A 1 351 ? 5.126 51.015 -26.744 1.00 26.77 351 GLY A N 1
ATOM 2653 C CA . GLY A 1 351 ? 5.720 50.814 -25.415 1.00 26.77 351 GLY A CA 1
ATOM 2654 C C . GLY A 1 351 ? 4.720 51.104 -24.279 1.00 26.77 351 GLY A C 1
ATOM 2655 O O . GLY A 1 351 ? 3.549 51.373 -24.511 1.00 26.77 351 GLY A O 1
ATOM 2656 N N . VAL A 1 352 ? 5.106 51.121 -23.005 1.00 30.86 352 VAL A N 1
ATOM 2657 C CA . VAL A 1 352 ? 6.431 51.352 -22.406 1.00 30.86 352 VAL A CA 1
ATOM 2658 C C . VAL A 1 352 ? 6.457 50.618 -21.059 1.00 30.86 352 VAL A C 1
ATOM 2660 O O . VAL A 1 352 ? 5.414 50.531 -20.417 1.00 30.86 352 VAL A O 1
ATOM 2663 N N . ASN A 1 353 ? 7.607 50.128 -20.581 1.00 26.52 353 ASN A N 1
ATOM 2664 C CA . ASN A 1 353 ? 7.664 49.539 -19.238 1.00 26.52 353 ASN A CA 1
ATOM 2665 C C . ASN A 1 353 ? 8.986 49.841 -18.512 1.00 26.52 353 ASN A C 1
ATOM 2667 O O . ASN A 1 353 ? 9.992 49.185 -18.758 1.00 26.52 353 ASN A O 1
ATOM 2671 N N . TYR A 1 354 ? 8.971 50.853 -17.636 1.00 28.83 354 TYR A N 1
ATOM 2672 C CA . TYR A 1 354 ? 9.984 51.097 -16.599 1.00 28.83 354 TYR A CA 1
ATOM 2673 C C . TYR A 1 354 ? 9.450 52.081 -15.544 1.00 28.83 354 TYR A C 1
ATOM 2675 O O . TYR A 1 354 ? 9.520 53.293 -15.730 1.00 28.83 354 TYR A O 1
ATOM 2683 N N . VAL A 1 355 ? 8.983 51.566 -14.405 1.00 29.16 355 VAL A N 1
ATOM 2684 C CA . VAL A 1 355 ? 9.117 52.239 -13.099 1.00 29.16 355 VAL A CA 1
ATOM 2685 C C . VAL A 1 355 ? 9.057 51.202 -11.982 1.00 29.16 355 VAL A C 1
ATOM 2687 O O . VAL A 1 355 ? 8.141 50.389 -11.928 1.00 29.16 355 VAL A O 1
ATOM 2690 N N . ALA A 1 356 ? 10.032 51.256 -11.078 1.00 32.59 356 ALA A N 1
ATOM 2691 C CA . ALA A 1 356 ? 9.981 50.574 -9.791 1.00 32.59 356 ALA A CA 1
ATOM 2692 C C . ALA A 1 356 ? 9.539 51.578 -8.716 1.00 32.59 356 ALA A C 1
ATOM 2694 O O . ALA A 1 356 ? 9.988 52.725 -8.740 1.00 32.59 356 ALA A O 1
ATOM 2695 N N . SER A 1 357 ? 8.698 51.163 -7.764 1.00 25.72 357 SER A N 1
ATOM 2696 C CA . SER A 1 357 ? 8.408 51.912 -6.529 1.00 25.72 357 SER A CA 1
ATOM 2697 C C . SER A 1 357 ? 7.856 50.988 -5.433 1.00 25.72 357 SER A C 1
ATOM 2699 O O . SER A 1 357 ? 6.724 50.529 -5.509 1.00 25.72 357 SER A O 1
ATOM 2701 N N . THR A 1 358 ? 8.723 50.693 -4.462 1.00 27.28 358 THR A N 1
ATOM 2702 C CA . THR A 1 358 ? 8.492 50.676 -2.997 1.00 27.28 358 THR A CA 1
ATOM 2703 C C . THR A 1 358 ? 7.068 50.530 -2.421 1.00 27.28 358 THR A C 1
ATOM 2705 O O . THR A 1 358 ? 6.274 51.445 -2.604 1.00 27.28 358 THR A O 1
ATOM 2708 N N . GLU A 1 359 ? 6.890 49.491 -1.579 1.00 31.56 359 GLU A N 1
ATOM 2709 C CA . GLU A 1 359 ? 6.274 49.468 -0.214 1.00 31.56 359 GLU A CA 1
ATOM 2710 C C . GLU A 1 359 ? 4.847 50.051 0.038 1.00 31.56 359 GLU A C 1
ATOM 2712 O O . GLU A 1 359 ? 4.387 50.889 -0.728 1.00 31.56 359 GLU A O 1
ATOM 2717 N N . PRO A 1 360 ? 4.107 49.653 1.114 1.00 31.70 360 PRO A N 1
ATOM 2718 C CA . PRO A 1 360 ? 4.568 49.029 2.367 1.00 31.70 360 PRO A CA 1
ATOM 2719 C C . PRO A 1 360 ? 3.761 47.801 2.858 1.00 31.70 360 PRO A C 1
ATOM 2721 O O . PRO A 1 360 ? 2.859 47.292 2.198 1.00 31.70 360 PRO A O 1
ATOM 2724 N N . ALA A 1 361 ? 4.103 47.333 4.063 1.00 26.41 361 ALA A N 1
ATOM 2725 C CA . ALA A 1 361 ? 3.459 46.225 4.766 1.00 26.41 361 ALA A CA 1
ATOM 2726 C C . ALA A 1 361 ? 2.029 46.524 5.265 1.00 26.41 361 ALA A C 1
ATOM 2728 O O . ALA A 1 361 ? 1.717 47.647 5.669 1.00 26.41 361 ALA A O 1
ATOM 2729 N N . GLN A 1 362 ? 1.215 45.469 5.373 1.00 27.09 362 GLN A N 1
ATOM 2730 C CA . GLN A 1 362 ? 0.110 45.362 6.330 1.00 27.09 362 GLN A CA 1
ATOM 2731 C C . GLN A 1 362 ? 0.178 44.001 7.035 1.00 27.09 362 GLN A C 1
ATOM 2733 O O . GLN A 1 362 ? 0.481 42.979 6.423 1.00 27.09 362 GLN A O 1
ATOM 2738 N N . THR A 1 363 ? -0.063 44.028 8.340 1.00 27.38 363 THR A N 1
ATOM 2739 C CA . THR A 1 363 ? -0.131 42.878 9.246 1.00 27.38 363 THR A CA 1
ATOM 2740 C C . THR A 1 363 ? -1.534 42.282 9.261 1.00 27.38 363 THR A C 1
ATOM 2742 O O . THR A 1 363 ? -2.477 43.023 9.521 1.00 27.38 363 THR A O 1
ATOM 2745 N N . GLU A 1 364 ? -1.663 40.961 9.138 1.00 28.70 364 GLU A N 1
ATOM 2746 C CA . GLU A 1 364 ? -2.827 40.233 9.660 1.00 28.70 364 GLU A CA 1
ATOM 2747 C C . GLU A 1 364 ? -2.376 38.991 10.436 1.00 28.70 364 GLU A C 1
ATOM 2749 O O . GLU A 1 364 ? -1.436 38.291 10.052 1.00 28.70 364 GLU A O 1
ATOM 2754 N N . GLU A 1 365 ? -3.026 38.761 11.574 1.00 28.95 365 GLU A N 1
ATOM 2755 C CA . GLU A 1 365 ? -2.738 37.665 12.496 1.00 28.95 365 GLU A CA 1
ATOM 2756 C C . GLU A 1 365 ? -3.454 36.375 12.063 1.00 28.95 365 GLU A C 1
ATOM 2758 O O . GLU A 1 365 ? -4.558 36.409 11.518 1.00 28.95 365 GLU A O 1
ATOM 2763 N N . GLN A 1 366 ? -2.853 35.218 12.354 1.00 27.72 366 GLN A N 1
ATOM 2764 C CA . GLN A 1 366 ? -3.488 33.902 12.224 1.00 27.72 366 GLN A CA 1
ATOM 2765 C C . GLN A 1 366 ? -3.145 33.040 13.450 1.00 27.72 366 GLN A C 1
ATOM 2767 O O . GLN A 1 366 ? -1.964 32.756 13.671 1.00 27.72 366 GLN A O 1
ATOM 2772 N N . PRO A 1 367 ? -4.129 32.600 14.255 1.00 31.97 367 PRO A N 1
ATOM 2773 C CA . PRO A 1 367 ? -3.879 31.686 15.360 1.00 31.97 367 PRO A CA 1
ATOM 2774 C C . PRO A 1 367 ? -3.873 30.208 14.924 1.00 31.97 367 PRO A C 1
ATOM 2776 O O . PRO A 1 367 ? -4.712 29.751 14.154 1.00 31.97 367 PRO A O 1
ATOM 2779 N N . SER A 1 368 ? -2.970 29.439 15.544 1.00 33.09 368 SER A N 1
ATOM 2780 C CA . SER A 1 368 ? -2.998 27.971 15.712 1.00 33.09 368 SER A CA 1
ATOM 2781 C C . SER A 1 368 ? -3.024 27.054 14.469 1.00 33.09 368 SER A C 1
ATOM 2783 O O . SER A 1 368 ? -4.071 26.582 14.041 1.00 33.09 368 SER A O 1
ATOM 2785 N N . SER A 1 369 ? -1.834 26.612 14.036 1.00 34.94 369 SER A N 1
ATOM 2786 C CA . SER A 1 369 ? -1.621 25.395 13.219 1.00 34.94 369 SER A CA 1
ATOM 2787 C C . SER A 1 369 ? -0.508 24.479 13.783 1.00 34.94 369 SER A C 1
ATOM 2789 O O . SER A 1 369 ? 0.215 23.801 13.056 1.00 34.94 369 SER A O 1
ATOM 2791 N N . PHE A 1 370 ? -0.346 24.450 15.112 1.00 33.66 370 PHE A N 1
ATOM 2792 C CA . PHE A 1 370 ? 0.885 23.974 15.770 1.00 33.66 370 PHE A CA 1
ATOM 2793 C C . PHE A 1 370 ? 1.082 22.441 15.873 1.00 33.66 370 PHE A C 1
ATOM 2795 O O . PHE A 1 370 ? 2.120 22.003 16.356 1.00 33.66 370 PHE A O 1
ATOM 2802 N N . PHE A 1 371 ? 0.145 21.606 15.405 1.00 29.69 371 PHE A N 1
ATOM 2803 C CA . PHE A 1 371 ? 0.263 20.135 15.502 1.00 29.69 371 PHE A CA 1
ATOM 2804 C C . PHE A 1 371 ? 0.399 19.390 14.160 1.00 29.69 371 PHE A C 1
ATOM 2806 O O . PHE A 1 371 ? 0.494 18.168 14.151 1.00 29.69 371 PHE A O 1
ATOM 2813 N N . GLY A 1 372 ? 0.493 20.100 13.029 1.00 33.88 372 GLY A N 1
ATOM 2814 C CA . GLY A 1 372 ? 0.580 19.477 11.698 1.00 33.88 372 GLY A CA 1
ATOM 2815 C C . GLY A 1 372 ? 1.983 19.077 11.203 1.00 33.88 372 GLY A C 1
ATOM 2816 O O . GLY A 1 372 ? 2.088 18.514 10.119 1.00 33.88 372 GLY A O 1
ATOM 2817 N N . SER A 1 373 ? 3.071 19.394 11.923 1.00 37.16 373 SER A N 1
ATOM 2818 C CA . SER A 1 373 ? 4.436 19.328 11.352 1.00 37.16 373 SER A CA 1
ATOM 2819 C C . SER A 1 373 ? 5.554 18.941 12.339 1.00 37.16 373 SER A C 1
ATOM 2821 O O . SER A 1 373 ? 6.661 19.476 12.257 1.00 37.16 373 SER A O 1
ATOM 2823 N N . LEU A 1 374 ? 5.305 17.992 13.251 1.00 27.86 374 LEU A N 1
ATOM 2824 C CA . LEU A 1 374 ? 6.368 17.406 14.096 1.00 27.86 374 LEU A CA 1
ATOM 2825 C C . LEU A 1 374 ? 6.598 15.893 13.909 1.00 27.86 374 LEU A C 1
ATOM 2827 O O . LEU A 1 374 ? 7.572 15.365 14.434 1.00 27.86 374 LEU A O 1
ATOM 2831 N N . PHE A 1 375 ? 5.765 15.192 13.129 1.00 35.34 375 PHE A N 1
ATOM 2832 C CA . PHE A 1 375 ? 5.866 13.731 12.956 1.00 35.34 375 PHE A CA 1
ATOM 2833 C C . PHE A 1 375 ? 6.640 13.254 11.709 1.00 35.34 375 PHE A C 1
ATOM 2835 O O . PHE A 1 375 ? 6.782 12.052 11.503 1.00 35.34 375 PHE A O 1
ATOM 2842 N N . SER A 1 376 ? 7.193 14.173 10.907 1.00 33.78 376 SER A N 1
ATOM 2843 C CA . SER A 1 376 ? 7.964 13.850 9.687 1.00 33.78 376 SER A CA 1
ATOM 2844 C C . SER A 1 376 ? 9.486 14.018 9.833 1.00 33.78 376 SER A C 1
ATOM 2846 O O . SER A 1 376 ? 10.205 13.953 8.838 1.00 33.78 376 SER A O 1
ATOM 2848 N N . ILE A 1 377 ? 9.997 14.244 11.053 1.00 35.31 377 ILE A N 1
ATOM 2849 C CA . ILE A 1 377 ? 11.443 14.321 11.342 1.00 35.31 377 ILE A CA 1
ATOM 2850 C C . ILE A 1 377 ? 11.805 13.422 12.534 1.00 35.31 377 ILE A C 1
ATOM 2852 O O . ILE A 1 377 ? 12.285 13.880 13.565 1.00 35.31 377 ILE A O 1
ATOM 2856 N N . LEU A 1 378 ? 11.601 12.116 12.370 1.00 33.00 378 LEU A N 1
ATOM 2857 C CA . LEU A 1 378 ? 12.437 11.072 12.971 1.00 33.00 378 LEU A CA 1
ATOM 2858 C C . LEU A 1 378 ? 12.272 9.783 12.143 1.00 33.00 378 LEU A C 1
ATOM 2860 O O . LEU A 1 378 ? 11.304 9.661 11.402 1.00 33.00 378 LEU A O 1
ATOM 2864 N N . MET A 1 379 ? 13.207 8.834 12.267 1.00 38.41 379 MET A N 1
ATOM 2865 C CA . MET A 1 379 ? 13.318 7.607 11.447 1.00 38.41 379 MET A CA 1
ATOM 2866 C C . MET A 1 379 ? 13.896 7.786 10.027 1.00 38.41 379 MET A C 1
ATOM 2868 O O . MET A 1 379 ? 13.270 7.472 9.019 1.00 38.41 379 MET A O 1
ATOM 2872 N N . LYS A 1 380 ? 15.181 8.155 9.958 1.00 31.09 380 LYS A N 1
ATOM 2873 C CA . LYS A 1 380 ? 16.111 7.554 8.980 1.00 31.09 380 LYS A CA 1
ATOM 2874 C C . LYS A 1 380 ? 17.136 6.704 9.745 1.00 31.09 380 LYS A C 1
ATOM 2876 O O . LYS A 1 380 ? 17.454 7.056 10.882 1.00 31.09 380 LYS A O 1
ATOM 2881 N N . PRO A 1 381 ? 17.619 5.579 9.188 1.00 36.16 381 PRO A N 1
ATOM 2882 C CA . PRO A 1 381 ? 18.376 4.600 9.958 1.00 36.16 381 PRO A CA 1
ATOM 2883 C C . PRO A 1 381 ? 19.812 5.074 10.200 1.00 36.16 381 PRO A C 1
ATOM 2885 O O . PRO A 1 381 ? 20.560 5.290 9.250 1.00 36.16 381 PRO A O 1
ATOM 2888 N N . PHE A 1 382 ? 20.219 5.167 11.467 1.00 33.09 382 PHE A N 1
ATOM 2889 C CA . PHE A 1 382 ? 21.626 5.296 11.843 1.00 33.09 382 PHE A CA 1
ATOM 2890 C C . PHE A 1 382 ? 22.018 4.254 12.891 1.00 33.09 382 PHE A C 1
ATOM 2892 O O . PHE A 1 382 ? 21.380 4.096 13.929 1.00 33.09 382 PHE A O 1
ATOM 2899 N N . SER A 1 383 ? 23.088 3.534 12.566 1.00 33.25 383 SER A N 1
ATOM 2900 C CA . SER A 1 383 ? 23.799 2.604 13.440 1.00 33.25 383 SER A CA 1
ATOM 2901 C C . SER A 1 383 ? 24.663 3.372 14.449 1.00 33.25 383 SER A C 1
ATOM 2903 O O . SER A 1 383 ? 25.311 4.332 14.041 1.00 33.25 383 SER A O 1
ATOM 2905 N N . LEU A 1 384 ? 24.716 2.897 15.706 1.00 27.95 384 LEU A N 1
ATOM 2906 C CA . LEU A 1 384 ? 25.500 3.422 16.850 1.00 27.95 384 LEU A CA 1
ATOM 2907 C C . LEU A 1 384 ? 25.204 4.904 17.196 1.00 27.95 384 LEU A C 1
ATOM 2909 O O . LEU A 1 384 ? 25.473 5.812 16.426 1.00 27.95 384 LEU A O 1
ATOM 2913 N N . VAL A 1 385 ? 24.688 5.246 18.378 1.00 29.88 385 VAL A N 1
ATOM 2914 C CA . VAL A 1 385 ? 25.310 5.074 19.707 1.00 29.88 385 VAL A CA 1
ATOM 2915 C C . VAL A 1 385 ? 24.213 5.036 20.787 1.00 29.88 385 VAL A C 1
ATOM 2917 O O . VAL A 1 385 ? 23.185 5.694 20.658 1.00 29.88 385 VAL A O 1
ATOM 2920 N N . ALA A 1 386 ? 24.431 4.273 21.861 1.00 31.95 386 ALA A N 1
ATOM 2921 C CA . ALA A 1 386 ? 23.497 4.161 22.984 1.00 31.95 386 ALA A CA 1
ATOM 2922 C C . ALA A 1 386 ? 23.655 5.284 24.034 1.00 31.95 386 ALA A C 1
ATOM 2924 O O . ALA A 1 386 ? 24.740 5.844 24.190 1.00 31.95 386 ALA A O 1
ATOM 2925 N N . SER A 1 387 ? 22.611 5.457 24.860 1.00 39.28 387 SER A N 1
ATOM 2926 C CA . SER A 1 387 ? 22.471 6.369 26.024 1.00 39.28 387 SER A CA 1
ATOM 2927 C C . SER A 1 387 ? 21.823 7.734 25.724 1.00 39.28 387 SER A C 1
ATOM 2929 O O . SER A 1 387 ? 22.057 8.317 24.676 1.00 39.28 387 SER A O 1
ATOM 2931 N N . PHE A 1 388 ? 21.041 8.242 26.695 1.00 36.81 388 PHE A N 1
ATOM 2932 C CA . PHE A 1 388 ? 20.287 9.519 26.698 1.00 36.81 388 PHE A CA 1
ATOM 2933 C C . PHE A 1 388 ? 18.914 9.608 25.987 1.00 36.81 388 PHE A C 1
ATOM 2935 O O . PHE A 1 388 ? 18.606 10.630 25.391 1.00 36.81 388 PHE A O 1
ATOM 2942 N N . PHE A 1 389 ? 18.013 8.629 26.175 1.00 34.03 389 PHE A N 1
ATOM 2943 C CA . PHE A 1 389 ? 16.548 8.865 26.063 1.00 34.03 389 PHE A CA 1
ATOM 2944 C C . PHE A 1 389 ? 15.700 8.085 27.099 1.00 34.03 389 PHE A C 1
ATOM 2946 O O . PHE A 1 389 ? 14.588 7.631 26.825 1.00 34.03 389 PHE A O 1
ATOM 2953 N N . GLY A 1 390 ? 16.204 7.949 28.331 1.00 35.31 390 GLY A N 1
ATOM 2954 C CA . GLY A 1 390 ? 15.428 7.416 29.458 1.00 35.31 390 GLY A CA 1
ATOM 2955 C C . GLY A 1 390 ? 14.488 8.475 30.041 1.00 35.31 390 GLY A C 1
ATOM 2956 O O . GLY A 1 390 ? 14.924 9.291 30.845 1.00 35.31 390 GLY A O 1
ATOM 2957 N N . GLY A 1 391 ? 13.217 8.481 29.628 1.00 38.03 391 GLY A N 1
ATOM 2958 C CA . GLY A 1 391 ? 12.189 9.348 30.225 1.00 38.03 391 GLY A CA 1
ATOM 2959 C C . GLY A 1 391 ? 10.916 9.501 29.390 1.00 38.03 391 GLY A C 1
ATOM 2960 O O . GLY A 1 391 ? 9.822 9.339 29.914 1.00 38.03 391 GLY A O 1
ATOM 2961 N N . PHE A 1 392 ? 11.040 9.740 28.081 1.00 42.62 392 PHE A N 1
ATOM 2962 C CA . PHE A 1 392 ? 9.873 9.969 27.210 1.00 42.62 392 PHE A CA 1
ATOM 2963 C C . PHE A 1 392 ? 9.187 8.664 26.762 1.00 42.62 392 PHE A C 1
ATOM 2965 O O . PHE A 1 392 ? 7.964 8.581 26.709 1.00 42.62 392 PHE A O 1
ATOM 2972 N N . PHE A 1 393 ? 9.964 7.604 26.512 1.00 36.16 393 PHE A N 1
ATOM 2973 C CA . PHE A 1 393 ? 9.430 6.307 26.071 1.00 36.16 393 PHE A CA 1
ATOM 2974 C C . PHE A 1 393 ? 8.697 5.516 27.168 1.00 36.16 393 PHE A C 1
ATOM 2976 O O . PHE A 1 393 ? 7.869 4.670 26.842 1.00 36.16 393 PHE A O 1
ATOM 2983 N N . SER A 1 394 ? 8.944 5.805 28.452 1.00 38.22 394 SER A N 1
ATOM 2984 C CA . SER A 1 394 ? 8.366 5.039 29.571 1.00 38.22 394 SER A CA 1
ATOM 2985 C C . SER A 1 394 ? 6.875 5.312 29.811 1.00 38.22 394 SER A C 1
ATOM 2987 O O . SER A 1 394 ? 6.221 4.535 30.498 1.00 38.22 394 SER A O 1
ATOM 2989 N N . TRP A 1 395 ? 6.339 6.403 29.253 1.00 40.91 395 TRP A N 1
ATOM 2990 C CA . TRP A 1 395 ? 4.902 6.708 29.252 1.00 40.91 395 TRP A CA 1
ATOM 2991 C C . TRP A 1 395 ? 4.183 6.119 28.025 1.00 40.91 395 TRP A C 1
ATOM 2993 O O . TRP A 1 395 ? 2.993 5.832 28.085 1.00 40.91 395 TRP A O 1
ATOM 3003 N N . LEU A 1 396 ? 4.913 5.891 26.924 1.00 39.84 396 LEU A N 1
ATOM 3004 C CA . LEU A 1 396 ? 4.373 5.344 25.673 1.00 39.84 396 LEU A CA 1
ATOM 3005 C C . LEU A 1 396 ? 4.360 3.801 25.644 1.00 39.84 396 LEU A C 1
ATOM 3007 O O . LEU A 1 396 ? 3.577 3.208 24.907 1.00 39.84 396 LEU A O 1
ATOM 3011 N N . PHE A 1 397 ? 5.202 3.154 26.456 1.00 49.16 397 PHE A N 1
ATOM 3012 C CA . PHE A 1 397 ? 5.254 1.699 26.631 1.00 49.16 397 PHE A CA 1
ATOM 3013 C C . PHE A 1 397 ? 5.363 1.353 28.121 1.00 49.16 397 PHE A C 1
ATOM 3015 O O . PHE A 1 397 ? 6.459 1.198 28.656 1.00 49.16 397 PHE A O 1
ATOM 3022 N N . GLY A 1 398 ? 4.219 1.270 28.800 1.00 32.84 398 GLY A N 1
ATOM 3023 C CA . GLY A 1 398 ? 4.169 0.919 30.217 1.00 32.84 398 GLY A CA 1
ATOM 3024 C C . GLY A 1 398 ? 4.376 -0.577 30.468 1.00 32.84 398 GLY A C 1
ATOM 3025 O O . GLY A 1 398 ? 3.684 -1.398 29.870 1.00 32.84 398 GLY A O 1
ATOM 3026 N N . SER A 1 399 ? 5.270 -0.893 31.407 1.00 35.88 399 SER A N 1
ATOM 3027 C CA . SER A 1 399 ? 5.300 -2.142 32.176 1.00 35.88 399 SER A CA 1
ATOM 3028 C C . SER A 1 399 ? 5.886 -1.844 33.555 1.00 35.88 399 SER A C 1
ATOM 3030 O O . SER A 1 399 ? 7.021 -1.380 33.650 1.00 35.88 399 SER A O 1
ATOM 3032 N N . ASP A 1 400 ? 5.119 -2.108 34.611 1.00 37.81 400 ASP A N 1
ATOM 3033 C CA . ASP A 1 400 ? 5.612 -2.082 35.989 1.00 37.81 400 ASP A CA 1
ATOM 3034 C C . ASP A 1 400 ? 6.518 -3.295 36.259 1.00 37.81 400 ASP A C 1
ATOM 3036 O O . ASP A 1 400 ? 6.174 -4.415 35.881 1.00 37.81 400 ASP A O 1
ATOM 3040 N N . GLU A 1 401 ? 7.610 -3.108 37.006 1.00 35.31 401 GLU A N 1
ATOM 3041 C CA . GLU A 1 401 ? 8.260 -4.198 37.747 1.00 35.31 401 GLU A CA 1
ATOM 3042 C C . GLU A 1 401 ? 8.611 -3.772 39.188 1.00 35.31 401 GLU A C 1
ATOM 3044 O O . GLU A 1 401 ? 8.753 -2.578 39.471 1.00 35.31 401 GLU A O 1
ATOM 3049 N N . PRO A 1 402 ? 8.663 -4.727 40.139 1.00 35.94 402 PRO A N 1
ATOM 3050 C CA . PRO A 1 402 ? 8.510 -4.436 41.561 1.00 35.94 402 PRO A CA 1
ATOM 3051 C C . PRO A 1 402 ? 9.807 -4.051 42.284 1.00 35.94 402 PRO A C 1
ATOM 3053 O O . PRO A 1 402 ? 10.916 -4.454 41.942 1.00 35.94 402 PRO A O 1
ATOM 3056 N N . THR A 1 403 ? 9.640 -3.323 43.386 1.00 32.91 403 THR A N 1
ATOM 3057 C CA . THR A 1 403 ? 10.713 -2.863 44.274 1.00 32.91 403 THR A CA 1
ATOM 3058 C C . THR A 1 403 ? 11.291 -3.963 45.176 1.00 32.91 403 THR A C 1
ATOM 3060 O O . THR A 1 403 ? 10.555 -4.532 45.983 1.00 32.91 403 THR A O 1
ATOM 3063 N N . GLN A 1 404 ? 12.619 -4.134 45.167 1.00 31.45 404 GLN A N 1
ATOM 3064 C CA . GLN A 1 404 ? 13.438 -4.617 46.298 1.00 31.45 404 GLN A CA 1
ATOM 3065 C C . GLN A 1 404 ? 14.751 -3.804 46.302 1.00 31.45 404 GLN A C 1
ATOM 3067 O O . GLN A 1 404 ? 15.500 -3.833 45.335 1.00 31.45 404 GLN A O 1
ATOM 3072 N N . SER A 1 405 ? 14.899 -2.802 47.175 1.00 28.69 405 SER A N 1
ATOM 3073 C CA . SER A 1 405 ? 15.494 -2.875 48.527 1.00 28.69 405 SER A CA 1
ATOM 3074 C C . SER A 1 405 ? 16.998 -3.217 48.562 1.00 28.69 405 SER A C 1
ATOM 3076 O O . SER A 1 405 ? 17.365 -4.360 48.324 1.00 28.69 405 SER A O 1
ATOM 3078 N N . SER A 1 406 ? 17.816 -2.207 48.912 1.00 30.44 406 SER A N 1
ATOM 3079 C CA . SER A 1 406 ? 19.039 -2.240 49.764 1.00 30.44 406 SER A CA 1
ATOM 3080 C C . SER A 1 406 ? 19.655 -3.614 50.119 1.00 30.44 406 SER A C 1
ATOM 3082 O O . SER A 1 406 ? 18.930 -4.466 50.622 1.00 30.44 406 SER A O 1
ATOM 3084 N N . SER A 1 407 ? 20.971 -3.871 50.067 1.00 31.83 407 SER A N 1
ATOM 3085 C CA . SER A 1 407 ? 22.179 -3.023 49.880 1.00 31.83 407 SER A CA 1
ATOM 3086 C C . SER A 1 407 ? 23.423 -3.961 49.659 1.00 31.83 407 SER A C 1
ATOM 3088 O O . SER A 1 407 ? 23.204 -5.118 49.313 1.00 31.83 407 SER A O 1
ATOM 3090 N N . GLU A 1 408 ? 24.731 -3.638 49.743 1.00 32.09 408 GLU A N 1
ATOM 3091 C CA . GLU A 1 408 ? 25.472 -2.510 50.350 1.00 32.09 408 GLU A CA 1
ATOM 3092 C C . GLU A 1 408 ? 26.884 -2.244 49.721 1.00 32.09 408 GLU A C 1
ATOM 3094 O O . GLU A 1 408 ? 27.028 -2.262 48.503 1.00 32.09 408 GLU A O 1
ATOM 3099 N N . PHE A 1 409 ? 27.882 -1.889 50.545 1.00 32.50 409 PHE A N 1
ATOM 3100 C CA . PHE A 1 409 ? 29.197 -1.272 50.277 1.00 32.50 409 PHE A CA 1
ATOM 3101 C C . PHE A 1 409 ? 30.348 -2.144 49.695 1.00 32.50 409 PHE A C 1
ATOM 3103 O O . PHE A 1 409 ? 30.390 -3.361 49.841 1.00 32.50 409 PHE A O 1
ATOM 3110 N N . ASP A 1 410 ? 31.351 -1.399 49.197 1.00 31.31 410 ASP A N 1
ATOM 3111 C CA . ASP A 1 410 ? 32.815 -1.623 49.181 1.00 31.31 410 ASP A CA 1
ATOM 3112 C C . ASP A 1 410 ? 33.570 -2.419 48.083 1.00 31.31 410 ASP A C 1
ATOM 3114 O O . ASP A 1 410 ? 33.294 -3.559 47.720 1.00 31.31 410 ASP A O 1
ATOM 3118 N N . GLN A 1 411 ? 34.629 -1.746 47.605 1.00 32.50 411 GLN A N 1
ATOM 3119 C CA . GLN A 1 411 ? 35.793 -2.244 46.849 1.00 32.50 411 GLN A CA 1
ATOM 3120 C C . GLN A 1 411 ? 36.980 -2.475 47.837 1.00 32.50 411 GLN A C 1
ATOM 3122 O O . GLN A 1 411 ? 36.787 -2.258 49.033 1.00 32.50 411 GLN A O 1
ATOM 3127 N N . PRO A 1 412 ? 38.248 -2.730 47.421 1.00 43.94 412 PRO A N 1
ATOM 3128 C CA . PRO A 1 412 ? 38.780 -3.271 46.158 1.00 43.94 412 PRO A CA 1
ATOM 3129 C C . PRO A 1 412 ? 39.780 -4.452 46.336 1.00 43.94 412 PRO A C 1
ATOM 3131 O O . PRO A 1 412 ? 40.322 -4.687 47.407 1.00 43.94 412 PRO A O 1
ATOM 3134 N N . VAL A 1 413 ? 40.099 -5.110 45.210 1.00 36.44 413 VAL A N 1
ATOM 3135 C CA . VAL A 1 413 ? 41.417 -5.672 44.799 1.00 36.44 413 VAL A CA 1
ATOM 3136 C C . VAL A 1 413 ? 42.344 -6.311 45.858 1.00 36.44 413 VAL A C 1
ATOM 3138 O O . VAL A 1 413 ? 43.027 -5.611 46.602 1.00 36.44 413 VAL A O 1
ATOM 3141 N N . VAL A 1 414 ? 42.593 -7.621 45.707 1.00 34.56 414 VAL A N 1
ATOM 3142 C CA . VAL A 1 414 ? 43.909 -8.244 45.974 1.00 34.56 414 VAL A CA 1
ATOM 3143 C C . VAL A 1 414 ? 44.264 -9.200 44.824 1.00 34.56 414 VAL A C 1
ATOM 3145 O O . VAL A 1 414 ? 43.409 -9.923 44.318 1.00 34.56 414 VAL A O 1
ATOM 3148 N N . LEU A 1 415 ? 45.526 -9.159 44.390 1.00 37.41 415 LEU A N 1
ATOM 3149 C CA . LEU A 1 415 ? 46.137 -10.069 43.414 1.00 37.41 415 LEU A CA 1
ATOM 3150 C C . LEU A 1 415 ? 46.552 -11.376 44.097 1.00 37.41 415 LEU A C 1
ATOM 3152 O O . LEU A 1 415 ? 47.173 -11.293 45.148 1.00 37.41 415 LEU A O 1
ATOM 3156 N N . GLU A 1 416 ? 46.387 -12.531 43.446 1.00 33.06 416 GLU A N 1
ATOM 3157 C CA . GLU A 1 416 ? 47.393 -13.603 43.529 1.00 33.06 416 GLU A CA 1
ATOM 3158 C C . GLU A 1 416 ? 47.234 -14.657 42.421 1.00 33.06 416 GLU A C 1
ATOM 3160 O O . GLU A 1 416 ? 46.130 -15.093 42.098 1.00 33.06 416 GLU A O 1
ATOM 3165 N N . SER A 1 417 ? 48.370 -15.072 41.856 1.00 40.12 417 SER A N 1
ATOM 3166 C CA . SER A 1 417 ? 48.503 -16.213 40.944 1.00 40.12 417 SER A CA 1
ATOM 3167 C C . SER A 1 417 ? 49.372 -17.276 41.612 1.00 40.12 417 SER A C 1
ATOM 3169 O O . SER A 1 417 ? 50.382 -16.932 42.227 1.00 40.12 417 SER A O 1
ATOM 3171 N N . PRO A 1 418 ? 49.076 -18.561 41.393 1.00 46.53 418 PRO A N 1
ATOM 3172 C CA . PRO A 1 418 ? 50.121 -19.538 41.046 1.00 46.53 418 PRO A CA 1
ATOM 3173 C C . PRO A 1 418 ? 49.798 -20.159 39.666 1.00 46.53 418 PRO A C 1
ATOM 3175 O O . PRO A 1 418 ? 48.636 -20.327 39.317 1.00 46.53 418 PRO A O 1
ATOM 3178 N N . SER A 1 419 ? 50.741 -20.353 38.733 1.00 34.00 419 SER A N 1
ATOM 3179 C CA . SER A 1 419 ? 51.703 -21.477 38.661 1.00 34.00 419 SER A CA 1
ATOM 3180 C C . SER A 1 419 ? 51.045 -22.851 38.908 1.00 34.00 419 SER A C 1
ATOM 3182 O O . SER A 1 419 ? 50.378 -23.016 39.918 1.00 34.00 419 SER A O 1
ATOM 3184 N N . SER A 1 420 ? 51.224 -23.895 38.099 1.00 34.53 420 SER A N 1
ATOM 3185 C CA . SER A 1 420 ? 52.310 -24.235 37.160 1.00 34.53 420 SER A CA 1
ATOM 3186 C C . SER A 1 420 ? 51.862 -25.366 36.202 1.00 34.53 420 SER A C 1
ATOM 3188 O O . SER A 1 420 ? 50.763 -25.868 36.383 1.00 34.53 420 SER A O 1
ATOM 3190 N N . SER A 1 421 ? 52.720 -25.755 35.234 1.00 36.50 421 SER A N 1
ATOM 3191 C CA . SER A 1 421 ? 52.974 -27.144 34.733 1.00 36.50 421 SER A CA 1
ATOM 3192 C C . SER A 1 421 ? 51.776 -28.118 34.560 1.00 36.50 421 SER A C 1
ATOM 3194 O O . SER A 1 421 ? 51.047 -28.363 35.508 1.00 36.50 421 SER A O 1
ATOM 3196 N N . GLU A 1 422 ? 51.538 -28.842 33.463 1.00 43.91 422 GLU A N 1
ATOM 3197 C CA . GLU A 1 422 ? 52.377 -29.490 32.429 1.00 43.91 422 GLU A CA 1
ATOM 3198 C C . GLU A 1 422 ? 51.528 -29.524 31.118 1.00 43.91 422 GLU A C 1
ATOM 3200 O O . GLU A 1 422 ? 50.323 -29.309 31.167 1.00 43.91 422 GLU A O 1
ATOM 3205 N N . GLY A 1 423 ? 52.012 -29.700 29.886 1.00 39.66 423 GLY A N 1
ATOM 3206 C CA . GLY A 1 423 ? 53.093 -30.567 29.432 1.00 39.66 423 GLY A CA 1
ATOM 3207 C C . GLY A 1 423 ? 52.552 -31.929 28.968 1.00 39.66 423 GLY A C 1
ATOM 3208 O O . GLY A 1 423 ? 52.715 -32.905 29.687 1.00 39.66 423 GLY A O 1
ATOM 3209 N N . ASN A 1 424 ? 51.933 -32.002 27.778 1.00 44.44 424 ASN A N 1
ATOM 3210 C CA . ASN A 1 424 ? 52.017 -33.192 26.917 1.00 44.44 424 ASN A CA 1
ATOM 3211 C C . ASN A 1 424 ? 51.549 -32.933 25.473 1.00 44.44 424 ASN A C 1
ATOM 3213 O O . ASN A 1 424 ? 50.481 -32.369 25.242 1.00 44.44 424 ASN A O 1
ATOM 3217 N N . ASP A 1 425 ? 52.373 -33.391 24.532 1.00 54.91 425 ASP A N 1
ATOM 3218 C CA . ASP A 1 425 ? 52.106 -33.491 23.093 1.00 54.91 425 ASP A CA 1
ATOM 3219 C C . ASP A 1 425 ? 51.378 -34.812 22.738 1.00 54.91 425 ASP A C 1
ATOM 3221 O O . ASP A 1 425 ? 51.065 -35.618 23.614 1.00 54.91 425 ASP A O 1
ATOM 3225 N N . ILE A 1 426 ? 51.252 -35.051 21.421 1.00 49.19 426 ILE A N 1
ATOM 3226 C CA . ILE A 1 426 ? 50.940 -36.298 20.687 1.00 49.19 426 ILE A CA 1
ATOM 3227 C C . ILE A 1 426 ? 49.501 -36.862 20.827 1.00 49.19 426 ILE A C 1
ATOM 3229 O O . ILE A 1 426 ? 48.971 -36.995 21.923 1.00 49.19 426 ILE A O 1
ATOM 3233 N N . ILE A 1 427 ? 48.806 -37.249 19.741 1.00 57.94 427 ILE A N 1
ATOM 3234 C CA . ILE A 1 427 ? 49.192 -37.445 18.317 1.00 57.94 427 ILE A CA 1
ATOM 3235 C C . ILE A 1 427 ? 48.119 -36.844 17.396 1.00 57.94 427 ILE A C 1
ATOM 3237 O O . ILE A 1 427 ? 46.926 -37.097 17.677 1.00 57.94 427 ILE A O 1
#

pLDDT: mean 74.37, std 29.5, range [25.72, 98.81]

Mean predicted aligned error: 17.1 Å

Foldseek 3Di:
DDPVVLQVQLLVCLLVLVLVSNLVSVVVPDDQCDADPQRDGSLLNNQLNQNQSSNLVSQLSAHALCRATNVRDGSLNNGPDPLSNLQSVLQVVLLVCLLVLPLVSNLVSVVVPHDQCYAHPQRDGSLLSNLLNLSLSSNVNSLPDPPRDQCRATPQSDGSLLNNLLNLNLSSNLSSLPRPPRDQCRAGPQSDGSLLNNLLVLSLSSNLSSLVHPPRDLCGATNQQDGSLLNNQLNVNQSSNVSSLVSPHDQCRAGPVRDGSLNNHPDPVSVVVSVCSNPVPPPDDPPPDDDDDDDDDDDDDDDDDDDDDDDDDDDDYYDDDDDDDDDDDDDDDDDDDDDDDDDDDDDDDDDDDDDDDDDDDDDDDDDDPPPPPDPPPDDDDDDDDDDDDPDPVCVVDDDDDDDDDDDDDDDDDDDDDDDDDDDDDDD

Nearest PDB structures (foldseek):
  6by9-assembly1_A  TM=6.781E-01  e=1.057E-16  Homo sapiens
  5et1-assembly2_B  TM=6.346E-01  e=5.499E-13  Mus musculus
  5et0-assembly1_A  TM=6.105E-01  e=1.701E-12  Mus musculus
  5et0-assembly2_C  TM=6.068E-01  e=3.409E-12  Mus musculus
  7ptx-assembly1_A  TM=4.641E-01  e=1.628E-11  Latrodectus tredecimguttatus

Secondary structure (DSSP, 8-state):
--HHHHHHHHHHHHHHT-HHHHHHHHHTT--TT---TTS--HHHHHHHHT-HHHHHHHHHTT-BTT---TTS--GGGG-SSHHHHHHHHHHHHHHHHHHHT-HHHHHHHHHTT--TT-B-TTS--HHHHHHTTT-HHHHHHHTTSTT--TT---TTS--HHHHHHHTT-HHHHHHHHTSTT--TT---TTS--HHHHHHHHT-HHHHHHHTTSTT--TT---TTS--HHHHHHHTT-HHHHHHHHTTT--TT---TTS--HHHH--SHHHHHHHHHHH-TT-------PPPP----------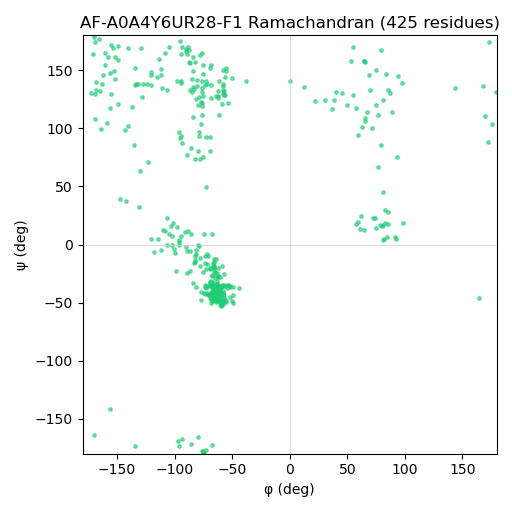-------------------------------------------------------------------TTSSSSSSS---------S-TTTHHHHS------------------------------

Solvent-accessible surface area (backbone atoms only — not comparable to full-atom values): 26634 Å² total; per-residue (Å²): 129,56,73,67,59,50,52,55,53,48,51,55,23,40,64,68,52,37,50,67,58,40,55,50,41,44,75,75,65,51,67,55,72,50,57,49,100,60,37,44,26,53,50,32,44,10,23,50,66,54,28,55,70,44,37,51,53,38,30,74,71,49,20,43,62,79,44,54,28,77,86,70,44,33,24,47,81,45,31,62,43,70,68,55,24,48,44,43,46,34,30,50,47,36,40,55,26,24,51,70,48,39,47,67,59,35,53,50,29,50,75,72,64,25,54,71,58,31,16,42,98,61,38,40,26,26,54,31,35,7,25,55,63,51,25,43,70,41,39,61,53,53,72,70,42,88,86,58,60,73,70,46,44,30,76,60,38,38,27,24,58,34,37,8,27,63,67,58,22,42,70,37,40,57,56,52,71,72,41,90,84,58,62,72,70,46,45,25,78,58,39,41,26,28,57,32,44,10,25,57,74,51,31,42,70,40,39,54,57,52,72,69,45,90,85,56,63,62,70,46,52,27,74,62,38,41,31,26,53,30,36,9,27,50,70,59,26,53,70,40,39,48,59,39,48,81,67,68,38,64,59,77,53,49,25,77,83,68,42,25,26,58,74,48,28,77,44,69,66,50,34,48,54,44,51,45,71,68,45,83,78,70,86,75,68,84,81,81,77,77,83,86,79,83,83,90,86,86,81,82,88,87,88,85,90,81,87,88,83,83,89,81,82,87,80,87,83,90,78,90,78,91,82,82,89,85,87,84,88,84,85,88,85,88,88,88,89,79,90,86,88,88,82,87,81,84,92,83,92,80,87,85,92,90,84,88,81,81,88,83,90,84,91,81,89,81,87,84,76,88,82,82,82,73,84,87,80,72,90,76,97,77,82,88,81,87,85,92,72,91,68,73,56,58,76,78,57,78,76,90,81,84,91,78,80,90,86,88,88,86,86,80,91,83,89,87,85,78,89,76,90,83,90,82,82,90,133

Sequence (427 aa):
MSSSQSRDNFFKAVERGDIDAVTRLISEGADVKVENDKGETPLHIAAVWGHKDVVEALLDKGANVNAVDKDGKTPFKLAANEEIQTLLENTAKLLEAARKGNIEEVTRLISEGAKVNVKDQDNKTPLHWAAEKGHKEVVDALLKVNGINVNATDWSQKTPLHLAAVESHKEVVEALLQVKGINVNATDWSQKTPLHLAAVWGHKEVVEALLQVKGIDVNAKDQGGKTPLHFAAESGYQQVVQALLDKGADVNIKDKNEKTPLNLATDKEIQALLRNAKNPGDGSKPSTDNEENSEEDAGTREKEKQEGDAQSGSDITKQEADKTVNSGSGTPQTQQGTTSAGQGTDVQDNGVNYVASTEPAQTEEQPSSFFGSLFSILMKPFSLVASFFGGFFSWLFGSDEPTQSSSEFDQPVVLESPSSSEGNDII

Radius of gyration: 35.9 Å; Cα contacts (8 Å, |Δi|>4): 524; chain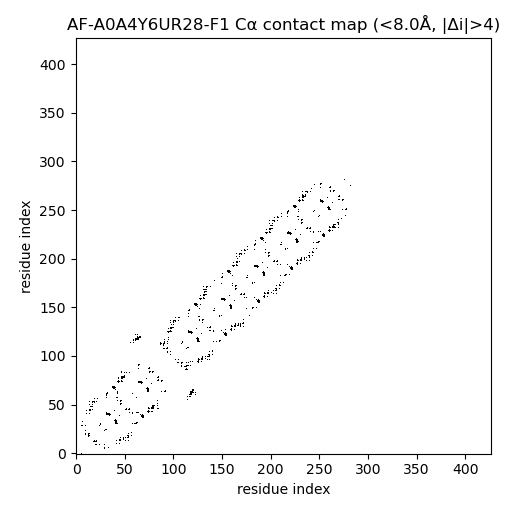s: 1; bounding box: 122×90×98 Å